Protein 8ERO (pdb70)

Radius of gyration: 33.72 Å; Cα contacts (8 Å, |Δi|>4): 803; chains: 2; bounding box: 58×103×54 Å

B-factor: mean 75.48, std 22.99, range [34.62, 134.55]

Foldseek 3Di:
DADPVQVVLLPPFDAAADEDADCCPVVVVVLVVVLVPDDLPFALLVLLVVLLVQLQVLLVVLCVVFFLLADFDALVSLVSNLVSLVSNVSSLSNSVVSCVPPVNDDSVVVLSSLLSVLSNLLSLQSSLSNLLSPLVPVVPPLCSNLLSLVLSLLQLLLCQLAPYRYDDHCDPVVVSVVSSVVSVCCNVPHSCQQVPADPDPRDTNVCVVVVVVVVVSVVSVVVSVCSLPVNHDPPDSAGVLPDHSCPVVVQSCVLSVLLVVLCVQVVPNLCSRGVPLSSLLSSLLSSLSSSVSVSCSSGSHDDDNDDPLCPLSVQSVVCVVPPHPDRSPVSSVVSNVSSVVVSVVVVVVVVVVVCVVVVSVNRD/DADPVQVVLLPPFDAAADEDADCCPVVVVVLVVVLVPDDLPFALLVLLVVLLVQLQVLLVVLCVVFFLLADFDALVSLVSNLVSLVSNVSSLSNSVVSCVPPVNDDSVVVLSSLLSVLSNLLSLQSSLSNLLSPLVPVVPPLCSNLLSLVLSLLQLLLCQLAPYRYDDHCDPVVVSVVSSVVSVCCNVPHSCQQVPADPDPRDTNVCVVVVVVVVVSVVSVVVSVCSLPVNHDPPDSAGVLPDHSCPVVVQSCVLSVLLVVLCVQVVPNLCSRGVPLSSLLSSLLSSLSSSVSVSCSSGSHDDDNDDPLCPLSVQSVVCVVPPHPDRSPVSSVVSNVSSVVVSVVVVVVVVVVVCVVVVSVNRD

Structure (mmCIF, N/CA/C/O backbone):
data_8ERO
#
_entry.id   8ERO
#
_cell.length_a   1.00
_cell.length_b   1.00
_cell.length_c   1.00
_cell.angle_alpha   90.00
_cell.angle_beta   90.00
_cell.angle_gamma   90.00
#
_symmetry.space_group_name_H-M   'P 1'
#
loop_
_entity.id
_entity.type
_entity.pdbx_description
1 polymer 'Cholinephosphotransferase 1'
2 non-polymer 'MAGNESIUM ION'
3 non-polymer 1-palmitoyl-2-oleoyl-sn-glycero-3-phosphocholine
4 non-polymer "CYTIDINE-5'-DIPHOSPHATE"
#
loop_
_atom_site.group_PDB
_atom_site.id
_atom_site.type_symbol
_atom_site.label_atom_id
_atom_site.label_alt_id
_atom_site.label_comp_id
_atom_site.label_asym_id
_atom_site.label_entity_id
_atom_site.label_seq_id
_atom_site.pdbx_PDB_ins_code
_atom_site.Cartn_x
_atom_site.Cartn_y
_atom_site.Cartn_z
_atom_site.occupancy
_atom_site.B_iso_or_equiv
_atom_site.auth_seq_id
_atom_site.auth_comp_id
_atom_site.auth_asym_id
_atom_site.auth_atom_id
_atom_site.pdbx_PDB_model_num
ATOM 1 N N . PRO A 1 20 ? 100.908 123.862 129.816 1.00 90.43 20 PRO A N 1
ATOM 2 C CA . PRO A 1 20 ? 102.121 124.137 129.042 1.00 90.43 20 PRO A CA 1
ATOM 3 C C . PRO A 1 20 ? 103.380 124.068 129.896 1.00 90.43 20 PRO A C 1
ATOM 4 O O . PRO A 1 20 ? 104.420 123.603 129.434 1.00 90.43 20 PRO A O 1
ATOM 8 N N . LEU A 1 21 ? 103.275 124.535 131.137 1.00 90.14 21 LEU A N 1
ATOM 9 C CA . LEU A 1 21 ? 104.382 124.546 132.081 1.00 90.14 21 LEU A CA 1
ATOM 10 C C . LEU A 1 21 ? 104.013 123.681 133.277 1.00 90.14 21 LEU A C 1
ATOM 11 O O . LEU A 1 21 ? 102.960 123.885 133.891 1.00 90.14 21 LEU A O 1
ATOM 16 N N . SER A 1 22 ? 104.875 122.724 133.608 1.00 94.65 22 SER A N 1
ATOM 17 C CA . SER A 1 22 ? 104.605 121.845 134.734 1.00 94.65 22 SER A CA 1
ATOM 18 C C . SER A 1 22 ? 104.769 122.603 136.051 1.00 94.65 22 SER A C 1
ATOM 19 O O . SER A 1 22 ? 105.375 123.677 136.114 1.00 94.65 22 SER A O 1
ATOM 22 N N . ALA A 1 23 ? 104.206 122.028 137.117 1.00 97.08 23 ALA A N 1
ATOM 23 C CA . ALA A 1 23 ? 104.220 122.698 138.415 1.00 97.08 23 ALA A CA 1
ATOM 24 C C . ALA A 1 23 ? 105.638 122.858 138.949 1.00 97.08 23 ALA A C 1
ATOM 25 O O . ALA A 1 23 ? 106.000 123.926 139.455 1.00 97.08 23 ALA A O 1
ATOM 27 N N . GLN A 1 24 ? 106.456 121.807 138.849 1.00 98.51 24 GLN A N 1
ATOM 28 C CA . GLN A 1 24 ? 107.828 121.894 139.339 1.00 98.51 24 GLN A CA 1
ATOM 29 C C . GLN A 1 24 ? 108.652 122.874 138.512 1.00 98.51 24 GLN A C 1
ATOM 30 O O . GLN A 1 24 ? 109.422 123.670 139.063 1.00 98.51 24 GLN A O 1
ATOM 36 N N . GLN A 1 25 ? 108.504 122.829 137.187 1.00 93.38 25 GLN A N 1
ATOM 37 C CA . GLN A 1 25 ? 109.243 123.741 136.320 1.00 93.38 25 GLN A CA 1
ATOM 38 C C . GLN A 1 25 ? 108.827 125.188 136.561 1.00 93.38 25 GLN A C 1
ATOM 39 O O . GLN A 1 25 ? 109.675 126.087 136.632 1.00 93.38 25 GLN A O 1
ATOM 45 N N . LEU A 1 26 ? 107.523 125.427 136.710 1.00 94.43 26 LEU A N 1
ATOM 46 C CA . LEU A 1 26 ? 107.049 126.773 137.011 1.00 94.43 26 LEU A CA 1
ATOM 47 C C . LEU A 1 26 ? 107.555 127.238 138.372 1.00 94.43 26 LEU A C 1
ATOM 48 O O . LEU A 1 26 ? 107.890 128.415 138.548 1.00 94.43 26 LEU A O 1
ATOM 53 N N . LYS A 1 27 ? 107.603 126.334 139.352 1.00 95.72 27 LYS A N 1
ATOM 54 C CA . LYS A 1 27 ? 108.144 126.698 140.657 1.00 95.72 27 LYS A CA 1
ATOM 55 C C . LYS A 1 27 ? 109.614 127.083 140.547 1.00 95.72 27 LYS A C 1
ATOM 56 O O . LYS A 1 27 ? 110.053 128.061 141.163 1.00 95.72 27 LYS A O 1
ATOM 62 N N . LYS A 1 28 ? 110.387 126.330 139.762 1.00 98.40 28 LYS A N 1
ATOM 63 C CA . LYS A 1 28 ? 111.784 126.680 139.530 1.00 98.40 28 LYS A CA 1
ATOM 64 C C . LYS A 1 28 ? 111.948 127.941 138.691 1.00 98.40 28 LYS A C 1
ATOM 65 O O . LYS A 1 28 ? 113.047 128.506 138.670 1.00 98.40 28 LYS A O 1
ATOM 71 N N . LEU A 1 29 ? 110.898 128.385 137.993 1.00 97.50 29 LEU A N 1
ATOM 72 C CA . LEU A 1 29 ? 110.998 129.624 137.222 1.00 97.50 29 LEU A CA 1
ATOM 73 C C . LEU A 1 29 ? 111.288 130.818 138.123 1.00 97.50 29 LEU A C 1
ATOM 74 O O . LEU A 1 29 ? 112.077 131.699 137.762 1.00 97.50 29 LEU A O 1
ATOM 79 N N . GLU A 1 30 ? 110.656 130.871 139.294 1.00 103.44 30 GLU A N 1
ATOM 80 C CA . GLU A 1 30 ? 110.917 131.947 140.236 1.00 103.44 30 GLU A CA 1
ATOM 81 C C . GLU A 1 30 ? 112.351 131.862 140.758 1.00 103.44 30 GLU A C 1
ATOM 82 O O . GLU A 1 30 ? 113.072 130.886 140.530 1.00 103.44 30 GLU A O 1
ATOM 88 N N . GLU A 1 31 ? 112.756 132.911 141.476 1.00 106.94 31 GLU A N 1
ATOM 89 C CA . GLU A 1 31 ? 114.112 133.024 142.016 1.00 106.94 31 GLU A CA 1
ATOM 90 C C . GLU A 1 31 ? 115.158 132.914 140.908 1.00 106.94 31 GLU A C 1
ATOM 91 O O . GLU A 1 31 ? 116.200 132.276 141.071 1.00 106.94 31 GLU A O 1
ATOM 97 N N . HIS A 1 32 ? 114.873 133.539 139.769 1.00 104.67 32 HIS A N 1
ATOM 98 C CA . HIS A 1 32 ? 115.777 133.566 138.626 1.00 104.67 32 HIS A CA 1
ATOM 99 C C . HIS A 1 32 ? 116.383 134.958 138.518 1.00 104.67 32 HIS A C 1
ATOM 100 O O . HIS A 1 32 ? 115.654 135.956 138.508 1.00 104.67 32 HIS A O 1
ATOM 107 N N . LYS A 1 33 ? 117.709 135.022 138.440 1.00 107.05 33 LYS A N 1
ATOM 108 C CA . LYS A 1 33 ? 118.439 136.282 138.374 1.00 107.05 33 LYS A CA 1
ATOM 109 C C . LYS A 1 33 ? 119.048 136.418 136.984 1.00 107.05 33 LYS A C 1
ATOM 110 O O . LYS A 1 33 ? 119.823 135.558 136.552 1.00 107.05 33 LYS A O 1
ATOM 116 N N . TYR A 1 34 ? 118.695 137.495 136.287 1.00 105.59 34 TYR A N 1
ATOM 117 C CA . TYR A 1 34 ? 119.262 137.757 134.972 1.00 105.59 34 TYR A CA 1
ATOM 118 C C . TYR A 1 34 ? 120.704 138.231 135.109 1.00 105.59 34 TYR A C 1
ATOM 119 O O . TYR A 1 34 ? 121.010 139.083 135.949 1.00 105.59 34 TYR A O 1
ATOM 128 N N . SER A 1 35 ? 121.590 137.679 134.284 1.00 107.77 35 SER A N 1
ATOM 129 C CA . SER A 1 35 ? 122.999 138.038 134.334 1.00 107.77 35 SER A CA 1
ATOM 130 C C . SER A 1 35 ? 123.583 137.992 132.931 1.00 107.77 35 SER A C 1
ATOM 131 O O . SER A 1 35 ? 123.319 137.056 132.172 1.00 107.77 35 SER A O 1
ATOM 134 N N . ALA A 1 36 ? 124.379 139.005 132.598 1.00 109.19 36 ALA A N 1
ATOM 135 C CA . ALA A 1 36 ? 125.041 139.080 131.305 1.00 109.19 36 ALA A CA 1
ATOM 136 C C . ALA A 1 36 ? 126.309 139.906 131.449 1.00 109.19 36 ALA A C 1
ATOM 137 O O . ALA A 1 36 ? 126.329 140.899 132.181 1.00 109.19 36 ALA A O 1
ATOM 139 N N . SER A 1 37 ? 127.362 139.492 130.748 1.00 111.27 37 SER A N 1
ATOM 140 C CA . SER A 1 37 ? 128.644 140.180 130.800 1.00 111.27 37 SER A CA 1
ATOM 141 C C . SER A 1 37 ? 129.214 140.294 129.396 1.00 111.27 37 SER A C 1
ATOM 142 O O . SER A 1 37 ? 129.181 139.327 128.630 1.00 111.27 37 SER A O 1
ATOM 145 N N . GLY A 1 38 ? 129.732 141.463 129.067 1.00 112.44 38 GLY A N 1
ATOM 146 C CA . GLY A 1 38 ? 130.332 141.708 127.771 1.00 112.44 38 GLY A CA 1
ATOM 147 C C . GLY A 1 38 ? 130.154 143.151 127.353 1.00 112.44 38 GLY A C 1
ATOM 148 O O . GLY A 1 38 ? 129.321 143.890 127.873 1.00 112.44 38 GLY A O 1
ATOM 149 N N . ARG A 1 39 ? 130.964 143.561 126.380 1.00 114.75 39 ARG A N 1
ATOM 150 C CA . ARG A 1 39 ? 130.920 144.921 125.864 1.00 114.75 39 ARG A CA 1
ATOM 151 C C . ARG A 1 39 ? 131.540 144.937 124.475 1.00 114.75 39 ARG A C 1
ATOM 152 O O . ARG A 1 39 ? 132.469 144.177 124.188 1.00 114.75 39 ARG A O 1
ATOM 160 N N . SER A 1 40 ? 131.016 145.809 123.621 1.00 111.43 40 SER A N 1
ATOM 161 C CA . SER A 1 40 ? 131.472 145.947 122.246 1.00 111.43 40 SER A CA 1
ATOM 162 C C . SER A 1 40 ? 132.158 147.298 122.057 1.00 111.43 40 SER A C 1
ATOM 163 O O . SER A 1 40 ? 132.240 148.118 122.976 1.00 111.43 40 SER A O 1
ATOM 166 N N . LEU A 1 41 ? 132.661 147.524 120.840 1.00 113.66 41 LEU A N 1
ATOM 167 C CA . LEU A 1 41 ? 133.398 148.753 120.556 1.00 113.66 41 LEU A CA 1
ATOM 168 C C . LEU A 1 41 ? 132.482 149.971 120.589 1.00 113.66 41 LEU A C 1
ATOM 169 O O . LEU A 1 41 ? 132.802 150.983 121.223 1.00 113.66 41 LEU A O 1
ATOM 174 N N . VAL A 1 42 ? 131.333 149.893 119.909 1.00 112.08 42 VAL A N 1
ATOM 175 C CA . VAL A 1 42 ? 130.420 151.032 119.830 1.00 112.08 42 VAL A CA 1
ATOM 176 C C . VAL A 1 42 ? 129.474 151.112 121.014 1.00 112.08 42 VAL A C 1
ATOM 177 O O . VAL A 1 42 ? 128.530 151.913 120.985 1.00 112.08 42 VAL A O 1
ATOM 181 N N . GLU A 1 43 ? 129.688 150.301 122.047 1.00 114.86 43 GLU A N 1
ATOM 182 C CA . GLU A 1 43 ? 128.790 150.309 123.201 1.00 114.86 43 GLU A CA 1
ATOM 183 C C . GLU A 1 43 ? 128.768 151.635 123.956 1.00 114.86 43 GLU A C 1
ATOM 184 O O . GLU A 1 43 ? 127.669 152.082 124.321 1.00 114.86 43 GLU A O 1
ATOM 190 N N . PRO A 1 44 ? 129.891 152.293 124.254 1.00 111.20 44 PRO A N 1
ATOM 191 C CA . PRO A 1 44 ? 129.836 153.519 125.085 1.00 111.20 44 PRO A CA 1
ATOM 192 C C . PRO A 1 44 ? 129.012 154.637 124.461 1.00 111.20 44 PRO A C 1
ATOM 193 O O . PRO A 1 44 ? 128.155 155.217 125.148 1.00 111.20 44 PRO A O 1
ATOM 197 N N . PRO A 1 45 ? 129.232 155.005 123.186 1.00 111.09 45 PRO A N 1
ATOM 198 C CA . PRO A 1 45 ? 128.470 156.153 122.650 1.00 111.09 45 PRO A CA 1
ATOM 199 C C . PRO A 1 45 ? 126.978 155.887 122.548 1.00 111.09 45 PRO A C 1
ATOM 200 O O . PRO A 1 45 ? 126.160 156.726 122.961 1.00 111.09 45 PRO A O 1
ATOM 204 N N . MET A 1 46 ? 126.599 154.734 121.994 1.00 108.14 46 MET A N 1
ATOM 205 C CA . MET A 1 46 ? 125.188 154.379 121.925 1.00 108.14 46 MET A CA 1
ATOM 206 C C . MET A 1 46 ? 124.588 154.232 123.315 1.00 108.14 46 MET A C 1
ATOM 207 O O . MET A 1 46 ? 123.413 154.547 123.519 1.00 108.14 46 MET A O 1
ATOM 212 N N . GLN A 1 47 ? 125.382 153.767 124.280 1.00 108.87 47 GLN A N 1
ATOM 213 C CA . GLN A 1 47 ? 124.921 153.667 125.660 1.00 108.87 47 GLN A CA 1
ATOM 214 C C . GLN A 1 47 ? 124.586 155.043 126.219 1.00 108.87 47 GLN A C 1
ATOM 215 O O . GLN A 1 47 ? 123.549 155.231 126.867 1.00 108.87 47 GLN A O 1
ATOM 221 N N . VAL A 1 48 ? 125.454 156.023 125.961 1.00 109.66 48 VAL A N 1
ATOM 222 C CA . VAL A 1 48 ? 125.194 157.390 126.406 1.00 109.66 48 VAL A CA 1
ATOM 223 C C . VAL A 1 48 ? 123.937 157.936 125.739 1.00 109.66 48 VAL A C 1
ATOM 224 O O . VAL A 1 48 ? 123.099 158.581 126.386 1.00 109.66 48 VAL A O 1
ATOM 228 N N . TYR A 1 49 ? 123.787 157.687 124.436 1.00 107.45 49 TYR A N 1
ATOM 229 C CA . TYR A 1 49 ? 122.601 158.153 123.721 1.00 107.45 49 TYR A CA 1
ATOM 230 C C . TYR A 1 49 ? 121.326 157.544 124.297 1.00 107.45 49 TYR A C 1
ATOM 231 O O . TYR A 1 49 ? 120.332 158.247 124.523 1.00 107.45 49 TYR A O 1
ATOM 240 N N . TRP A 1 50 ? 121.340 156.234 124.543 1.00 102.37 50 TRP A N 1
ATOM 241 C CA . TRP A 1 50 ? 120.158 155.565 125.072 1.00 102.37 50 TRP A CA 1
ATOM 242 C C . TRP A 1 50 ? 119.844 156.039 126.483 1.00 102.37 50 TRP A C 1
ATOM 243 O O . TRP A 1 50 ? 118.673 156.176 126.850 1.00 102.37 50 TRP A O 1
ATOM 254 N N . ASN A 1 51 ? 120.875 156.299 127.290 1.00 104.61 51 ASN A N 1
ATOM 255 C CA . ASN A 1 51 ? 120.637 156.834 128.626 1.00 104.61 51 ASN A CA 1
ATOM 256 C C . ASN A 1 51 ? 119.990 158.213 128.547 1.00 104.61 51 ASN A C 1
ATOM 257 O O . ASN A 1 51 ? 119.014 158.500 129.255 1.00 104.61 51 ASN A O 1
ATOM 262 N N . TRP A 1 52 ? 120.504 159.075 127.667 1.00 109.15 52 TRP A N 1
ATOM 263 C CA . TRP A 1 52 ? 119.911 160.397 127.511 1.00 109.15 52 TRP A CA 1
ATOM 264 C C . TRP A 1 52 ? 118.461 160.295 127.056 1.00 109.15 52 TRP A C 1
ATOM 265 O O . TRP A 1 52 ? 117.609 161.076 127.494 1.00 109.15 52 TRP A O 1
ATOM 276 N N . LEU A 1 53 ? 118.162 159.334 126.179 1.00 102.42 53 LEU A N 1
ATOM 277 C CA . LEU A 1 53 ? 116.797 159.216 125.675 1.00 102.42 53 LEU A CA 1
ATOM 278 C C . LEU A 1 53 ? 115.867 158.619 126.728 1.00 102.42 53 LEU A C 1
ATOM 279 O O . LEU A 1 53 ? 114.667 158.918 126.741 1.00 102.42 53 LEU A O 1
ATOM 284 N N . VAL A 1 54 ? 116.391 157.772 127.620 1.00 103.18 54 VAL A N 1
ATOM 285 C CA . VAL A 1 54 ? 115.528 157.179 128.637 1.00 103.18 54 VAL A CA 1
ATOM 286 C C . VAL A 1 54 ? 115.290 158.144 129.793 1.00 103.18 54 VAL A C 1
ATOM 287 O O . VAL A 1 54 ? 114.295 158.006 130.513 1.00 103.18 54 VAL A O 1
ATOM 291 N N . GLU A 1 55 ? 116.159 159.142 129.987 1.00 107.18 55 GLU A N 1
ATOM 292 C CA . GLU A 1 55 ? 115.787 160.207 130.921 1.00 107.18 55 GLU A CA 1
ATOM 293 C C . GLU A 1 55 ? 114.557 160.992 130.473 1.00 107.18 55 GLU A C 1
ATOM 294 O O . GLU A 1 55 ? 113.979 161.720 131.286 1.00 107.18 55 GLU A O 1
ATOM 300 N N . LYS A 1 56 ? 114.137 160.867 129.214 1.00 105.92 56 LYS A N 1
ATOM 301 C CA . LYS A 1 56 ? 112.957 161.597 128.764 1.00 105.92 56 LYS A CA 1
ATOM 302 C C . LYS A 1 56 ? 111.854 160.649 128.304 1.00 105.92 56 LYS A C 1
ATOM 303 O O . LYS A 1 56 ? 111.232 160.869 127.260 1.00 105.92 56 LYS A O 1
ATOM 309 N N . VAL A 1 57 ? 111.600 159.600 129.081 1.00 107.60 57 VAL A N 1
ATOM 310 C CA . VAL A 1 57 ? 110.544 158.635 128.777 1.00 107.60 57 VAL A CA 1
ATOM 311 C C . VAL A 1 57 ? 109.478 158.736 129.864 1.00 107.60 57 VAL A C 1
ATOM 312 O O . VAL A 1 57 ? 109.807 159.004 131.030 1.00 107.60 57 VAL A O 1
ATOM 316 N N . PRO A 1 58 ? 108.195 158.581 129.530 1.00 109.88 58 PRO A N 1
ATOM 317 C CA . PRO A 1 58 ? 107.159 158.584 130.570 1.00 109.88 58 PRO A CA 1
ATOM 318 C C . PRO A 1 58 ? 107.354 157.446 131.560 1.00 109.88 58 PRO A C 1
ATOM 319 O O . PRO A 1 58 ? 107.784 156.346 131.205 1.00 109.88 58 PRO A O 1
ATOM 323 N N . LEU A 1 59 ? 107.028 157.727 132.821 1.00 108.78 59 LEU A N 1
ATOM 324 C CA . LEU A 1 59 ? 107.252 156.781 133.907 1.00 108.78 59 LEU A CA 1
ATOM 325 C C . LEU A 1 59 ? 106.172 155.710 134.006 1.00 108.78 59 LEU A C 1
ATOM 326 O O . LEU A 1 59 ? 106.420 154.658 134.605 1.00 108.78 59 LEU A O 1
ATOM 331 N N . TRP A 1 60 ? 104.999 155.931 133.419 1.00 108.98 60 TRP A N 1
ATOM 332 C CA . TRP A 1 60 ? 103.874 155.017 133.569 1.00 108.98 60 TRP A CA 1
ATOM 333 C C . TRP A 1 60 ? 103.782 153.980 132.457 1.00 108.98 60 TRP A C 1
ATOM 334 O O . TRP A 1 60 ? 102.812 153.216 132.425 1.00 108.98 60 TRP A O 1
ATOM 345 N N . LEU A 1 61 ? 104.755 153.930 131.552 1.00 100.67 61 LEU A N 1
ATOM 346 C CA . LEU A 1 61 ? 104.719 152.997 130.434 1.00 100.67 61 LEU A CA 1
ATOM 347 C C . LEU A 1 61 ? 105.469 151.716 130.782 1.00 100.67 61 LEU A C 1
ATOM 348 O O . LEU A 1 61 ? 106.576 151.757 131.326 1.00 100.67 61 LEU A O 1
ATOM 353 N N . ALA A 1 62 ? 104.854 150.576 130.464 1.00 93.25 62 ALA A N 1
ATOM 354 C CA . ALA A 1 62 ? 105.378 149.241 130.730 1.00 93.25 62 ALA A CA 1
ATOM 355 C C . ALA A 1 62 ? 106.332 148.804 129.619 1.00 93.25 62 ALA A C 1
ATOM 356 O O . ALA A 1 62 ? 106.103 149.115 128.446 1.00 93.25 62 ALA A O 1
ATOM 358 N N . PRO A 1 63 ? 107.404 148.088 129.972 1.00 87.24 63 PRO A N 1
ATOM 359 C CA . PRO A 1 63 ? 108.372 147.657 128.947 1.00 87.24 63 PRO A CA 1
ATOM 360 C C . PRO A 1 63 ? 107.790 146.718 127.903 1.00 87.24 63 PRO A C 1
ATOM 361 O O . PRO A 1 63 ? 108.238 146.735 126.746 1.00 87.24 63 PRO A O 1
ATOM 365 N N . ASN A 1 64 ? 106.814 145.887 128.280 1.00 85.15 64 ASN A N 1
ATOM 366 C CA . ASN A 1 64 ? 106.239 144.940 127.330 1.00 85.15 64 ASN A CA 1
ATOM 367 C C . ASN A 1 64 ? 105.588 145.664 126.161 1.00 85.15 64 ASN A C 1
ATOM 368 O O . ASN A 1 64 ? 105.726 145.245 125.005 1.00 85.15 64 ASN A O 1
ATOM 373 N N . THR A 1 65 ? 104.879 146.759 126.440 1.00 86.64 65 THR A N 1
ATOM 374 C CA . THR A 1 65 ? 104.307 147.558 125.363 1.00 86.64 65 THR A CA 1
ATOM 375 C C . THR A 1 65 ? 105.398 148.108 124.455 1.00 86.64 65 THR A C 1
ATOM 376 O O . THR A 1 65 ? 105.236 148.144 123.231 1.00 86.64 65 THR A O 1
ATOM 380 N N . ILE A 1 66 ? 106.524 148.524 125.038 1.00 82.69 66 ILE A N 1
ATOM 381 C CA . ILE A 1 66 ? 107.609 149.096 124.244 1.00 82.69 66 ILE A CA 1
ATOM 382 C C . ILE A 1 66 ? 108.176 148.055 123.286 1.00 82.69 66 ILE A C 1
ATOM 383 O O . ILE A 1 66 ? 108.335 148.309 122.082 1.00 82.69 66 ILE A O 1
ATOM 388 N N . THR A 1 67 ? 108.486 146.862 123.802 1.00 80.18 67 THR A N 1
ATOM 389 C CA . THR A 1 67 ? 109.070 145.840 122.937 1.00 80.18 67 THR A CA 1
ATOM 390 C C . THR A 1 67 ? 108.063 145.349 121.902 1.00 80.18 67 THR A C 1
ATOM 391 O O . THR A 1 67 ? 108.435 145.065 120.755 1.00 80.18 67 THR A O 1
ATOM 395 N N . MET A 1 68 ? 106.780 145.267 122.273 1.00 77.98 68 MET A N 1
ATOM 396 C CA . MET A 1 68 ? 105.764 144.877 121.303 1.00 77.98 68 MET A CA 1
ATOM 397 C C . MET A 1 68 ? 105.647 145.904 120.186 1.00 77.98 68 MET A C 1
ATOM 398 O O . MET A 1 68 ? 105.530 145.541 119.011 1.00 77.98 68 MET A O 1
ATOM 403 N N . VAL A 1 69 ? 105.690 147.194 120.531 1.00 73.22 69 VAL A N 1
ATOM 404 C CA . VAL A 1 69 ? 105.625 148.242 119.518 1.00 73.22 69 VAL A CA 1
ATOM 405 C C . VAL A 1 69 ? 106.826 148.159 118.585 1.00 73.22 69 VAL A C 1
ATOM 406 O O . VAL A 1 69 ? 106.689 148.268 117.358 1.00 73.22 69 VAL A O 1
ATOM 410 N N . GLY A 1 70 ? 108.022 147.967 119.149 1.00 69.84 70 GLY A N 1
ATOM 411 C CA . GLY A 1 70 ? 109.207 147.866 118.309 1.00 69.84 70 GLY A CA 1
ATOM 412 C C . GLY A 1 70 ? 109.140 146.694 117.347 1.00 69.84 70 GLY A C 1
ATOM 413 O O . GLY A 1 70 ? 109.401 146.837 116.144 1.00 69.84 70 GLY A O 1
ATOM 414 N N . LEU A 1 71 ? 108.769 145.517 117.862 1.00 63.76 71 LEU A N 1
ATOM 415 C CA . LEU A 1 71 ? 108.655 144.343 117.005 1.00 63.76 71 LEU A CA 1
ATOM 416 C C . LEU A 1 71 ? 107.592 144.544 115.934 1.00 63.76 71 LEU A C 1
ATOM 417 O O . LEU A 1 71 ? 107.789 144.157 114.777 1.00 63.76 71 LEU A O 1
ATOM 422 N N . LEU A 1 72 ? 106.458 145.148 116.300 1.00 65.09 72 LEU A N 1
ATOM 423 C CA . LEU A 1 72 ? 105.393 145.372 115.330 1.00 65.09 72 LEU A CA 1
ATOM 424 C C . LEU A 1 72 ? 105.853 146.290 114.207 1.00 65.09 72 LEU A C 1
ATOM 425 O O . LEU A 1 72 ? 105.597 146.015 113.028 1.00 65.09 72 LEU A O 1
ATOM 430 N N . LEU A 1 73 ? 106.536 147.384 114.549 1.00 63.04 73 LEU A N 1
ATOM 431 C CA . LEU A 1 73 ? 107.018 148.298 113.518 1.00 63.04 73 LEU A CA 1
ATOM 432 C C . LEU A 1 73 ? 108.003 147.602 112.588 1.00 63.04 73 LEU A C 1
ATOM 433 O O . LEU A 1 73 ? 107.902 147.713 111.356 1.00 63.04 73 LEU A O 1
ATOM 438 N N . ASN A 1 74 ? 108.958 146.863 113.163 1.00 61.75 74 ASN A N 1
ATOM 439 C CA . ASN A 1 74 ? 109.953 146.185 112.337 1.00 61.75 74 ASN A CA 1
ATOM 440 C C . ASN A 1 74 ? 109.290 145.175 111.405 1.00 61.75 74 ASN A C 1
ATOM 441 O O . ASN A 1 74 ? 109.596 145.119 110.205 1.00 61.75 74 ASN A O 1
ATOM 446 N N . VAL A 1 75 ? 108.352 144.388 111.939 1.00 61.13 75 VAL A N 1
ATOM 447 C CA . VAL A 1 75 ? 107.693 143.357 111.143 1.00 61.13 75 VAL A CA 1
ATOM 448 C C . VAL A 1 75 ? 106.876 143.981 110.021 1.00 61.13 75 VAL A C 1
ATOM 449 O O . VAL A 1 75 ? 106.924 143.519 108.877 1.00 61.13 75 VAL A O 1
ATOM 453 N N . LEU A 1 76 ? 106.115 145.038 110.321 1.00 63.79 76 LEU A N 1
ATOM 454 C CA . LEU A 1 76 ? 105.292 145.664 109.290 1.00 63.79 76 LEU A CA 1
ATOM 455 C C . LEU A 1 76 ? 106.149 146.250 108.174 1.00 63.79 76 LEU A C 1
ATOM 456 O O . LEU A 1 76 ? 105.850 146.071 106.984 1.00 63.79 76 LEU A O 1
ATOM 461 N N . SER A 1 77 ? 107.229 146.949 108.534 1.00 66.20 77 SER A N 1
ATOM 462 C CA . SER A 1 77 ? 108.066 147.549 107.499 1.00 66.20 77 SER A CA 1
ATOM 463 C C . SER A 1 77 ? 108.731 146.483 106.632 1.00 66.20 77 SER A C 1
ATOM 464 O O . SER A 1 77 ? 108.751 146.598 105.395 1.00 66.20 77 SER A O 1
ATOM 467 N N . THR A 1 78 ? 109.275 145.434 107.257 1.00 62.66 78 THR A N 1
ATOM 468 C CA . THR A 1 78 ? 109.908 144.375 106.478 1.00 62.66 78 THR A CA 1
ATOM 469 C C . THR A 1 78 ? 108.889 143.651 105.606 1.00 62.66 78 THR A C 1
ATOM 470 O O . THR A 1 78 ? 109.197 143.259 104.476 1.00 62.66 78 THR A O 1
ATOM 474 N N . LEU A 1 79 ? 107.665 143.473 106.110 1.00 62.34 79 LEU A N 1
ATOM 475 C CA . LEU A 1 79 ? 106.620 142.838 105.317 1.00 62.34 79 LEU A CA 1
ATOM 476 C C . LEU A 1 79 ? 106.285 143.665 104.085 1.00 62.34 79 LEU A C 1
ATOM 477 O O . LEU A 1 79 ? 106.083 143.116 102.997 1.00 62.34 79 LEU A O 1
ATOM 482 N N . ILE A 1 80 ? 106.219 144.989 104.237 1.00 66.32 80 ILE A N 1
ATOM 483 C CA . ILE A 1 80 ? 105.978 145.852 103.080 1.00 66.32 80 ILE A CA 1
ATOM 484 C C . ILE A 1 80 ? 107.098 145.692 102.057 1.00 66.32 80 ILE A C 1
ATOM 485 O O . ILE A 1 80 ? 106.851 145.507 100.854 1.00 66.32 80 ILE A O 1
ATOM 490 N N . LEU A 1 81 ? 108.351 145.736 102.525 1.00 65.42 81 LEU A N 1
ATOM 491 C CA . LEU A 1 81 ? 109.476 145.606 101.600 1.00 65.42 81 LEU A CA 1
ATOM 492 C C . LEU A 1 81 ? 109.447 144.265 100.878 1.00 65.42 81 LEU A C 1
ATOM 493 O O . LEU A 1 81 ? 109.719 144.194 99.674 1.00 65.42 81 LEU A O 1
ATOM 498 N N . VAL A 1 82 ? 109.123 143.190 101.597 1.00 64.91 82 VAL A N 1
ATOM 499 C CA . VAL A 1 82 ? 109.032 141.870 100.981 1.00 64.91 82 VAL A CA 1
ATOM 500 C C . VAL A 1 82 ? 107.913 141.833 99.949 1.00 64.91 82 VAL A C 1
ATOM 501 O O . VAL A 1 82 ? 108.075 141.269 98.860 1.00 64.91 82 VAL A O 1
ATOM 505 N N . CYS A 1 83 ? 106.764 142.432 100.269 1.00 70.15 83 CYS A N 1
ATOM 506 C CA . CYS A 1 83 ? 105.637 142.407 99.343 1.00 70.15 83 CYS A CA 1
ATOM 507 C C . CYS A 1 83 ? 105.971 143.124 98.042 1.00 70.15 83 CYS A C 1
ATOM 508 O O . CYS A 1 83 ? 105.565 142.678 96.962 1.00 70.15 83 CYS A O 1
ATOM 511 N N . TYR A 1 84 ? 106.704 144.238 98.113 1.00 74.56 84 TYR A N 1
ATOM 512 C CA . TYR A 1 84 ? 107.116 144.873 96.863 1.00 74.56 84 TYR A CA 1
ATOM 513 C C . TYR A 1 84 ? 108.292 144.188 96.175 1.00 74.56 84 TYR A C 1
ATOM 514 O O . TYR A 1 84 ? 108.591 144.530 95.026 1.00 74.56 84 TYR A O 1
ATOM 523 N N . CYS A 1 85 ? 108.968 143.240 96.823 1.00 69.98 85 CYS A N 1
ATOM 524 C CA . CYS A 1 85 ? 110.096 142.534 96.207 1.00 69.98 85 CYS A CA 1
ATOM 525 C C . CYS A 1 85 ? 110.016 141.033 96.461 1.00 69.98 85 CYS A C 1
ATOM 526 O O . CYS A 1 85 ? 110.835 140.468 97.194 1.00 69.98 85 CYS A O 1
ATOM 529 N N . PRO A 1 86 ? 109.042 140.348 95.859 1.00 66.04 86 PRO A N 1
ATOM 530 C CA . PRO A 1 86 ? 109.086 138.883 95.858 1.00 66.04 86 PRO A CA 1
ATOM 531 C C . PRO A 1 86 ? 110.284 138.387 95.067 1.00 66.04 86 PRO A C 1
ATOM 532 O O . PRO A 1 86 ? 110.737 139.037 94.123 1.00 66.04 86 PRO A O 1
ATOM 536 N N . THR A 1 87 ? 110.822 137.241 95.496 1.00 62.56 87 THR A N 1
ATOM 537 C CA . THR A 1 87 ? 111.920 136.548 94.819 1.00 62.56 87 THR A CA 1
ATOM 538 C C . THR A 1 87 ? 113.236 137.307 94.979 1.00 62.56 87 THR A C 1
ATOM 539 O O . THR A 1 87 ? 114.299 136.805 94.599 1.00 62.56 87 THR A O 1
ATOM 543 N N . ALA A 1 88 ? 113.176 138.504 95.564 1.00 65.33 88 ALA A N 1
ATOM 544 C CA . ALA A 1 88 ? 114.360 139.303 95.882 1.00 65.33 88 ALA A CA 1
ATOM 545 C C . ALA A 1 88 ? 115.244 139.530 94.655 1.00 65.33 88 ALA A C 1
ATOM 546 O O . ALA A 1 88 ? 116.459 139.331 94.692 1.00 65.33 88 ALA A O 1
ATOM 548 N N . THR A 1 89 ? 114.621 139.947 93.551 1.00 70.28 89 THR A N 1
ATOM 549 C CA . THR A 1 89 ? 115.380 140.292 92.357 1.00 70.28 89 THR A CA 1
ATOM 550 C C . THR A 1 89 ? 114.869 141.529 91.628 1.00 70.28 89 THR A C 1
ATOM 551 O O . THR A 1 89 ? 115.455 141.897 90.605 1.00 70.28 89 THR A O 1
ATOM 555 N N . GLU A 1 90 ? 113.811 142.179 92.107 1.00 74.64 90 GLU A N 1
ATOM 556 C CA . GLU A 1 90 ? 113.301 143.388 91.477 1.00 74.64 90 GLU A CA 1
ATOM 557 C C . GLU A 1 90 ? 113.725 144.613 92.286 1.00 74.64 90 GLU A C 1
ATOM 558 O O . GLU A 1 90 ? 114.465 144.514 93.268 1.00 74.64 90 GLU A O 1
ATOM 564 N N . GLY A 1 91 ? 113.247 145.787 91.883 1.00 83.30 91 GLY A N 1
ATOM 565 C CA . GLY A 1 91 ? 113.594 147.019 92.564 1.00 83.30 91 GLY A CA 1
ATOM 566 C C . GLY A 1 91 ? 112.454 147.606 93.369 1.00 83.30 91 GLY A C 1
ATOM 567 O O . GLY A 1 91 ? 111.284 147.303 93.117 1.00 83.30 91 GLY A O 1
ATOM 568 N N . ALA A 1 92 ? 112.785 148.449 94.342 1.00 81.54 92 ALA A N 1
ATOM 569 C CA . ALA A 1 92 ? 111.808 149.075 95.216 1.00 81.54 92 ALA A CA 1
ATOM 570 C C . ALA A 1 92 ? 112.076 150.569 95.308 1.00 81.54 92 ALA A C 1
ATOM 571 O O . ALA A 1 92 ? 113.218 151.010 95.137 1.00 81.54 92 ALA A O 1
ATOM 573 N N . PRO A 1 93 ? 111.050 151.370 95.572 1.00 81.42 93 PRO A N 1
ATOM 574 C CA . PRO A 1 93 ? 111.236 152.819 95.701 1.00 81.42 93 PRO A CA 1
ATOM 575 C C . PRO A 1 93 ? 111.964 153.162 96.999 1.00 81.42 93 PRO A C 1
ATOM 576 O O . PRO A 1 93 ? 112.197 152.314 97.857 1.00 81.42 93 PRO A O 1
ATOM 580 N N . PHE A 1 94 ? 112.325 154.442 97.125 1.00 82.84 94 PHE A N 1
ATOM 581 C CA . PHE A 1 94 ? 113.015 154.904 98.327 1.00 82.84 94 PHE A CA 1
ATOM 582 C C . PHE A 1 94 ? 112.103 154.837 99.546 1.00 82.84 94 PHE A C 1
ATOM 583 O O . PHE A 1 94 ? 112.579 154.809 100.688 1.00 82.84 94 PHE A O 1
ATOM 591 N N . TRP A 1 95 ? 110.789 154.817 99.319 1.00 81.87 95 TRP A N 1
ATOM 592 C CA . TRP A 1 95 ? 109.816 154.739 100.403 1.00 81.87 95 TRP A CA 1
ATOM 593 C C . TRP A 1 95 ? 110.077 153.527 101.292 1.00 81.87 95 TRP A C 1
ATOM 594 O O . TRP A 1 95 ? 110.212 153.647 102.517 1.00 81.87 95 TRP A O 1
ATOM 605 N N . THR A 1 96 ? 110.167 152.345 100.677 1.00 76.92 96 THR A N 1
ATOM 606 C CA . THR A 1 96 ? 110.311 151.113 101.444 1.00 76.92 96 THR A CA 1
ATOM 607 C C . THR A 1 96 ? 111.641 151.066 102.185 1.00 76.92 96 THR A C 1
ATOM 608 O O . THR A 1 96 ? 111.693 150.662 103.352 1.00 76.92 96 THR A O 1
ATOM 612 N N . TYR A 1 97 ? 112.729 151.468 101.523 1.00 80.04 97 TYR A N 1
ATOM 613 C CA . TYR A 1 97 ? 114.039 151.427 102.166 1.00 80.04 97 TYR A CA 1
ATOM 614 C C . TYR A 1 97 ? 114.117 152.406 103.332 1.00 80.04 97 TYR A C 1
ATOM 615 O O . TYR A 1 97 ? 114.668 152.079 104.393 1.00 80.04 97 TYR A O 1
ATOM 624 N N . LEU A 1 98 ? 113.574 153.613 103.154 1.00 77.16 98 LEU A N 1
ATOM 625 C CA . LEU A 1 98 ? 113.556 154.581 104.243 1.00 77.16 98 LEU A CA 1
ATOM 626 C C . LEU A 1 98 ? 112.731 154.068 105.415 1.00 77.16 98 LEU A C 1
ATOM 627 O O . LEU A 1 98 ? 113.140 154.197 106.578 1.00 77.16 98 LEU A O 1
ATOM 632 N N . LEU A 1 99 ? 111.570 153.471 105.130 1.00 73.40 99 LEU A N 1
ATOM 633 C CA . LEU A 1 99 ? 110.754 152.912 106.201 1.00 73.40 99 LEU A CA 1
ATOM 634 C C . LEU A 1 99 ? 111.486 151.790 106.923 1.00 73.40 99 LEU A C 1
ATOM 635 O O . LEU A 1 99 ? 111.403 151.678 108.150 1.00 73.40 99 LEU A O 1
ATOM 640 N N . CYS A 1 100 ? 112.210 150.950 106.181 1.00 74.73 100 CYS A N 1
ATOM 641 C CA . CYS A 1 100 ? 112.947 149.858 106.809 1.00 74.73 100 CYS A CA 1
ATOM 642 C C . CYS A 1 100 ? 114.051 150.382 107.718 1.00 74.73 100 CYS A C 1
ATOM 643 O O . CYS A 1 100 ? 114.229 149.883 108.838 1.00 74.73 100 CYS A O 1
ATOM 646 N N . ALA A 1 101 ? 114.800 151.386 107.258 1.00 73.97 101 ALA A N 1
ATOM 647 C CA . ALA A 1 101 ? 115.853 151.953 108.095 1.00 73.97 101 ALA A CA 1
ATOM 648 C C . ALA A 1 101 ? 115.273 152.585 109.355 1.00 73.97 101 ALA A C 1
ATOM 649 O O . ALA A 1 101 ? 115.798 152.386 110.461 1.00 73.97 101 ALA A O 1
ATOM 651 N N . ILE A 1 102 ? 114.176 153.335 109.210 1.00 72.01 102 ILE A N 1
ATOM 652 C CA . ILE A 1 102 ? 113.549 153.964 110.368 1.00 72.01 102 ILE A CA 1
ATOM 653 C C . ILE A 1 102 ? 113.052 152.905 111.344 1.00 72.01 102 ILE A C 1
ATOM 654 O O . ILE A 1 102 ? 113.234 153.028 112.562 1.00 72.01 102 ILE A O 1
ATOM 659 N N . GLY A 1 103 ? 112.423 151.848 110.827 1.00 72.19 103 GLY A N 1
ATOM 660 C CA . GLY A 1 103 ? 111.923 150.796 111.695 1.00 72.19 103 GLY A CA 1
ATOM 661 C C . GLY A 1 103 ? 113.026 150.081 112.450 1.00 72.19 103 GLY A C 1
ATOM 662 O O . GLY A 1 103 ? 112.886 149.796 113.639 1.00 72.19 103 GLY A O 1
ATOM 663 N N . LEU A 1 104 ? 114.137 149.781 111.773 1.00 71.64 104 LEU A N 1
ATOM 664 C CA . LEU A 1 104 ? 115.245 149.114 112.451 1.00 71.64 104 LEU A CA 1
ATOM 665 C C . LEU A 1 104 ? 115.856 150.005 113.528 1.00 71.64 104 LEU A C 1
ATOM 666 O O . LEU A 1 104 ? 116.155 149.540 114.640 1.00 71.64 104 LEU A O 1
ATOM 671 N N . PHE A 1 105 ? 116.048 151.293 113.221 1.00 72.33 105 PHE A N 1
ATOM 672 C CA . PHE A 1 105 ? 116.608 152.202 114.216 1.00 72.33 105 PHE A CA 1
ATOM 673 C C . PHE A 1 105 ? 115.685 152.331 115.423 1.00 72.33 105 PHE A C 1
ATOM 674 O O . PHE A 1 105 ? 116.143 152.300 116.574 1.00 72.33 105 PHE A O 1
ATOM 682 N N . VAL A 1 106 ? 114.378 152.454 115.178 1.00 70.22 106 VAL A N 1
ATOM 683 C CA . VAL A 1 106 ? 113.414 152.544 116.269 1.00 70.22 106 VAL A CA 1
ATOM 684 C C . VAL A 1 106 ? 113.393 151.255 117.080 1.00 70.22 106 VAL A C 1
ATOM 685 O O . VAL A 1 106 ? 113.267 151.291 118.308 1.00 70.22 106 VAL A O 1
ATOM 689 N N . TYR A 1 107 ? 113.519 150.103 116.419 1.00 68.79 107 TYR A N 1
ATOM 690 C CA . TYR A 1 107 ? 113.555 148.833 117.137 1.00 68.79 107 TYR A CA 1
ATOM 691 C C . TYR A 1 107 ? 114.741 148.773 118.090 1.00 68.79 107 TYR A C 1
ATOM 692 O O . TYR A 1 107 ? 114.591 148.409 119.263 1.00 68.79 107 TYR A O 1
ATOM 701 N N . GLN A 1 108 ? 115.932 149.128 117.601 1.00 76.79 108 GLN A N 1
ATOM 702 C CA . GLN A 1 108 ? 117.108 149.112 118.470 1.00 76.79 108 GLN A CA 1
ATOM 703 C C . GLN A 1 108 ? 116.954 150.093 119.628 1.00 76.79 108 GLN A C 1
ATOM 704 O O . GLN A 1 108 ? 117.268 149.766 120.786 1.00 76.79 108 GLN A O 1
ATOM 710 N N . SER A 1 109 ? 116.462 151.300 119.334 1.00 75.98 109 SER A N 1
ATOM 711 C CA . SER A 1 109 ? 116.288 152.299 120.381 1.00 75.98 109 SER A CA 1
ATOM 712 C C . SER A 1 109 ? 115.318 151.811 121.447 1.00 75.98 109 SER A C 1
ATOM 713 O O . SER A 1 109 ? 115.593 151.922 122.645 1.00 75.98 109 SER A O 1
ATOM 716 N N . LEU A 1 110 ? 114.184 151.243 121.030 1.00 76.11 110 LEU A N 1
ATOM 717 C CA . LEU A 1 110 ? 113.195 150.788 122.000 1.00 76.11 110 LEU A CA 1
ATOM 718 C C . LEU A 1 110 ? 113.700 149.591 122.791 1.00 76.11 110 LEU A C 1
ATOM 719 O O . LEU A 1 110 ? 113.368 149.442 123.970 1.00 76.11 110 LEU A O 1
ATOM 724 N N . ASP A 1 111 ? 114.504 148.726 122.167 1.00 80.00 111 ASP A N 1
ATOM 725 C CA . ASP A 1 111 ? 115.126 147.639 122.918 1.00 80.00 111 ASP A CA 1
ATOM 726 C C . ASP A 1 111 ? 115.981 148.191 124.053 1.00 80.00 111 ASP A C 1
ATOM 727 O O . ASP A 1 111 ? 115.833 147.794 125.218 1.00 80.00 111 ASP A O 1
ATOM 732 N N . ALA A 1 112 ? 116.863 149.139 123.735 1.00 83.30 112 ALA A N 1
ATOM 733 C CA . ALA A 1 112 ? 117.696 149.715 124.788 1.00 83.30 112 ALA A CA 1
ATOM 734 C C . ALA A 1 112 ? 116.848 150.403 125.855 1.00 83.30 112 ALA A C 1
ATOM 735 O O . ALA A 1 112 ? 117.084 150.232 127.061 1.00 83.30 112 ALA A O 1
ATOM 737 N N . ILE A 1 113 ? 115.837 151.165 125.430 1.00 86.95 113 ILE A N 1
ATOM 738 C CA . ILE A 1 113 ? 115.070 151.975 126.372 1.00 86.95 113 ILE A CA 1
ATOM 739 C C . ILE A 1 113 ? 114.232 151.102 127.295 1.00 86.95 113 ILE A C 1
ATOM 740 O O . ILE A 1 113 ? 114.160 151.360 128.501 1.00 86.95 113 ILE A O 1
ATOM 745 N N . ASP A 1 114 ? 113.569 150.072 126.762 1.00 86.59 114 ASP A N 1
ATOM 746 C CA . ASP A 1 114 ? 112.727 149.270 127.640 1.00 86.59 114 ASP A CA 1
ATOM 747 C C . ASP A 1 114 ? 113.579 148.378 128.529 1.00 86.59 114 ASP A C 1
ATOM 748 O O . ASP A 1 114 ? 113.190 148.081 129.663 1.00 86.59 114 ASP A O 1
ATOM 753 N N . GLY A 1 115 ? 114.771 147.983 128.063 1.00 93.50 115 GLY A N 1
ATOM 754 C CA . GLY A 1 115 ? 115.699 147.332 128.974 1.00 93.50 115 GLY A CA 1
ATOM 755 C C . GLY A 1 115 ? 116.065 148.217 130.152 1.00 93.50 115 GLY A C 1
ATOM 756 O O . GLY A 1 115 ? 115.986 147.794 131.312 1.00 93.50 115 GLY A O 1
ATOM 757 N N . LYS A 1 116 ? 116.434 149.472 129.874 1.00 95.15 116 LYS A N 1
ATOM 758 C CA . LYS A 1 116 ? 116.793 150.389 130.954 1.00 95.15 116 LYS A CA 1
ATOM 759 C C . LYS A 1 116 ? 115.612 150.662 131.879 1.00 95.15 116 LYS A C 1
ATOM 760 O O . LYS A 1 116 ? 115.770 150.687 133.104 1.00 95.15 116 LYS A O 1
ATOM 766 N N . GLN A 1 117 ? 114.424 150.872 131.313 1.00 95.28 117 GLN A N 1
ATOM 767 C CA . GLN A 1 117 ? 113.260 151.213 132.119 1.00 95.28 117 GLN A CA 1
ATOM 768 C C . GLN A 1 117 ? 112.756 150.025 132.926 1.00 95.28 117 GLN A C 1
ATOM 769 O O . GLN A 1 117 ? 112.152 150.217 133.987 1.00 95.28 117 GLN A O 1
ATOM 775 N N . ALA A 1 118 ? 112.985 148.800 132.447 1.00 98.40 118 ALA A N 1
ATOM 776 C CA . ALA A 1 118 ? 112.651 147.629 133.244 1.00 98.40 118 ALA A CA 1
ATOM 777 C C . ALA A 1 118 ? 113.673 147.396 134.346 1.00 98.40 118 ALA A C 1
ATOM 778 O O . ALA A 1 118 ? 113.313 146.913 135.426 1.00 98.40 118 ALA A O 1
ATOM 780 N N . ARG A 1 119 ? 114.945 147.725 134.098 1.00 101.92 119 ARG A N 1
ATOM 781 C CA . ARG A 1 119 ? 115.953 147.551 135.141 1.00 101.92 119 ARG A CA 1
ATOM 782 C C . ARG A 1 119 ? 115.681 148.457 136.336 1.00 101.92 119 ARG A C 1
ATOM 783 O O . ARG A 1 119 ? 116.031 148.117 137.472 1.00 101.92 119 ARG A O 1
ATOM 791 N N . ARG A 1 120 ? 115.063 149.611 136.106 1.00 103.03 120 ARG A N 1
ATOM 792 C CA . ARG A 1 120 ? 114.693 150.488 137.205 1.00 103.03 120 ARG A CA 1
ATOM 793 C C . ARG A 1 120 ? 113.200 150.370 137.493 1.00 103.03 120 ARG A C 1
ATOM 794 O O . ARG A 1 120 ? 112.451 149.699 136.779 1.00 103.03 120 ARG A O 1
ATOM 802 N N . THR A 1 121 ? 112.773 151.042 138.563 1.00 103.50 121 THR A N 1
ATOM 803 C CA . THR A 1 121 ? 111.369 151.098 138.974 1.00 103.50 121 THR A CA 1
ATOM 804 C C . THR A 1 121 ? 110.781 149.706 139.185 1.00 103.50 121 THR A C 1
ATOM 805 O O . THR A 1 121 ? 109.623 149.460 138.837 1.00 103.50 121 THR A O 1
ATOM 809 N N . ASN A 1 122 ? 111.605 148.791 139.707 1.00 105.07 122 ASN A N 1
ATOM 810 C CA . ASN A 1 122 ? 111.247 147.449 140.171 1.00 105.07 122 ASN A CA 1
ATOM 811 C C . ASN A 1 122 ? 110.133 146.785 139.364 1.00 105.07 122 ASN A C 1
ATOM 812 O O . ASN A 1 122 ? 109.203 146.205 139.933 1.00 105.07 122 ASN A O 1
ATOM 817 N N . SER A 1 123 ? 110.235 146.844 138.037 1.00 101.05 123 SER A N 1
ATOM 818 C CA . SER A 1 123 ? 109.277 146.203 137.148 1.00 101.05 123 SER A CA 1
ATOM 819 C C . SER A 1 123 ? 109.845 144.959 136.480 1.00 101.05 123 SER A C 1
ATOM 820 O O . SER A 1 123 ? 109.192 144.386 135.601 1.00 101.05 123 SER A O 1
ATOM 823 N N . SER A 1 124 ? 111.042 144.531 136.873 1.00 97.85 124 SER A N 1
ATOM 824 C CA . SER A 1 124 ? 111.661 143.364 136.263 1.00 97.85 124 SER A CA 1
ATOM 825 C C . SER A 1 124 ? 110.897 142.097 136.623 1.00 97.85 124 SER A C 1
ATOM 826 O O . SER A 1 124 ? 110.407 141.944 137.745 1.00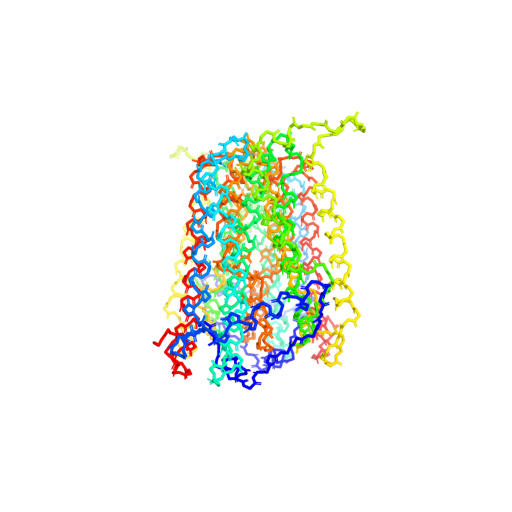 97.85 124 SER A O 1
ATOM 829 N N . SER A 1 125 ? 110.793 141.188 135.659 1.00 95.24 125 SER A N 1
ATOM 830 C CA . SER A 1 125 ? 110.098 139.924 135.850 1.00 95.24 125 SER A CA 1
ATOM 831 C C . SER A 1 125 ? 110.675 138.911 134.874 1.00 95.24 125 SER A C 1
ATOM 832 O O . SER A 1 125 ? 111.220 139.293 133.832 1.00 95.24 125 SER A O 1
ATOM 835 N N . PRO A 1 126 ? 110.581 137.614 135.183 1.00 92.63 126 PRO A N 1
ATOM 836 C CA . PRO A 1 126 ? 111.093 136.599 134.247 1.00 92.63 126 PRO A CA 1
ATOM 837 C C . PRO A 1 126 ? 110.384 136.590 132.904 1.00 92.63 126 PRO A C 1
ATOM 838 O O . PRO A 1 126 ? 110.961 136.105 131.924 1.00 92.63 126 PRO A O 1
ATOM 842 N N . LEU A 1 127 ? 109.155 137.102 132.826 1.00 90.72 127 LEU A N 1
ATOM 843 C CA . LEU A 1 127 ? 108.446 137.130 131.551 1.00 90.72 127 LEU A CA 1
ATOM 844 C C . LEU A 1 127 ? 109.054 138.156 130.601 1.00 90.72 127 LEU A C 1
ATOM 845 O O . LEU A 1 127 ? 108.959 138.012 129.375 1.00 90.72 127 LEU A O 1
ATOM 850 N N . GLY A 1 128 ? 109.673 139.202 131.150 1.00 92.50 128 GLY A N 1
ATOM 851 C CA . GLY A 1 128 ? 110.274 140.219 130.304 1.00 92.50 128 GLY A CA 1
ATOM 852 C C . GLY A 1 128 ? 111.409 139.681 129.454 1.00 92.50 128 GLY A C 1
ATOM 853 O O . GLY A 1 128 ? 111.521 140.012 128.271 1.00 92.50 128 GLY A O 1
ATOM 854 N N . GLU A 1 129 ? 112.264 138.843 130.043 1.00 88.86 129 GLU A N 1
ATOM 855 C CA . GLU A 1 129 ? 113.355 138.244 129.279 1.00 88.86 129 GLU A CA 1
ATOM 856 C C . GLU A 1 129 ? 112.821 137.318 128.193 1.00 88.86 129 GLU A C 1
ATOM 857 O O . GLU A 1 129 ? 113.370 137.263 127.084 1.00 88.86 129 GLU A O 1
ATOM 863 N N . MET A 1 130 ? 111.752 136.580 128.496 1.00 86.01 130 MET A N 1
ATOM 864 C CA . MET A 1 130 ? 111.127 135.720 127.498 1.00 86.01 130 MET A CA 1
ATOM 865 C C . MET A 1 130 ? 110.606 136.538 126.321 1.00 86.01 130 MET A C 1
ATOM 866 O O . MET A 1 130 ? 110.829 136.181 125.154 1.00 86.01 130 MET A O 1
ATOM 871 N N . PHE A 1 131 ? 109.916 137.646 126.613 1.00 84.57 131 PHE A N 1
ATOM 872 C CA . PHE A 1 131 ? 109.457 138.531 125.546 1.00 84.57 131 PHE A CA 1
ATOM 873 C C . PHE A 1 131 ? 110.627 139.080 124.744 1.00 84.57 131 PHE A C 1
ATOM 874 O O . PHE A 1 131 ? 110.570 139.138 123.509 1.00 84.57 131 PHE A O 1
ATOM 882 N N . ASP A 1 132 ? 111.699 139.483 125.428 1.00 78.75 132 ASP A N 1
ATOM 883 C CA . ASP A 1 132 ? 112.857 140.038 124.737 1.00 78.75 132 ASP A CA 1
ATOM 884 C C . ASP A 1 132 ? 113.452 139.026 123.767 1.00 78.75 132 ASP A C 1
ATOM 885 O O . ASP A 1 132 ? 113.748 139.354 122.613 1.00 78.75 132 ASP A O 1
ATOM 890 N N . HIS A 1 133 ? 113.609 137.777 124.211 1.00 75.31 133 HIS A N 1
ATOM 891 C CA . HIS A 1 133 ? 114.238 136.773 123.358 1.00 75.31 133 HIS A CA 1
ATOM 892 C C . HIS A 1 133 ? 113.342 136.385 122.184 1.00 75.31 133 HIS A C 1
ATOM 893 O O . HIS A 1 133 ? 113.828 136.226 121.054 1.00 75.31 133 HIS A O 1
ATOM 900 N N . GLY A 1 134 ? 112.036 136.232 122.418 1.00 70.26 134 GLY A N 1
ATOM 901 C CA . GLY A 1 134 ? 111.140 135.939 121.307 1.00 70.26 134 GLY A CA 1
ATOM 902 C C . GLY A 1 134 ? 111.113 137.053 120.276 1.00 70.26 134 GLY A C 1
ATOM 903 O O . GLY A 1 134 ? 111.150 136.803 119.060 1.00 70.26 134 GLY A O 1
ATOM 904 N N . CYS A 1 135 ? 111.060 138.302 120.748 1.00 69.28 135 CYS A N 1
ATOM 905 C CA . CYS A 1 135 ? 111.098 139.437 119.839 1.00 69.28 135 CYS A CA 1
ATOM 906 C C . CYS A 1 135 ? 112.407 139.470 119.066 1.00 69.28 135 CYS A C 1
ATOM 907 O O . CYS A 1 135 ? 112.419 139.788 117.874 1.00 69.28 135 CYS A O 1
ATOM 910 N N . ASP A 1 136 ? 113.520 139.135 119.724 1.00 67.78 136 ASP A N 1
ATOM 911 C CA . ASP A 1 136 ? 114.802 139.101 119.028 1.00 67.78 136 ASP A CA 1
ATOM 912 C C . ASP A 1 136 ? 114.805 138.054 117.922 1.00 67.78 136 ASP A C 1
ATOM 913 O O . ASP A 1 136 ? 115.316 138.306 116.825 1.00 67.78 136 ASP A O 1
ATOM 918 N N . SER A 1 137 ? 114.237 136.875 118.188 1.00 61.33 137 SER A N 1
ATOM 919 C CA . SER A 1 137 ? 114.183 135.836 117.159 1.00 61.33 137 SER A CA 1
ATOM 920 C C . SER A 1 137 ? 113.398 136.307 115.939 1.00 61.33 137 SER A C 1
ATOM 921 O O . SER A 1 137 ? 113.889 136.254 114.796 1.00 61.33 137 SER A O 1
ATOM 924 N N . ILE A 1 138 ? 112.173 136.787 116.166 1.00 56.54 138 ILE A N 1
ATOM 925 C CA . ILE A 1 138 ? 111.343 137.216 115.043 1.00 56.54 138 ILE A CA 1
ATOM 926 C C . ILE A 1 138 ? 112.009 138.369 114.299 1.00 56.54 138 ILE A C 1
ATOM 927 O O . ILE A 1 138 ? 112.034 138.405 113.057 1.00 56.54 138 ILE A O 1
ATOM 932 N N . SER A 1 139 ? 112.579 139.317 115.046 1.00 58.22 139 SER A N 1
ATOM 933 C CA . SER A 1 139 ? 113.204 140.478 114.432 1.00 58.22 139 SER A CA 1
ATOM 934 C C . SER A 1 139 ? 114.405 140.088 113.586 1.00 58.22 139 SER A C 1
ATOM 935 O O . SER A 1 139 ? 114.601 140.646 112.506 1.00 58.22 139 SER A O 1
ATOM 938 N N . ILE A 1 140 ? 115.230 139.147 114.052 1.00 53.47 140 ILE A N 1
ATOM 939 C CA . ILE A 1 140 ? 116.401 138.779 113.260 1.00 53.47 140 ILE A CA 1
ATOM 940 C C . ILE A 1 140 ? 115.977 138.064 111.984 1.00 53.47 140 ILE A C 1
ATOM 941 O O . ILE A 1 140 ? 116.565 138.282 110.914 1.00 53.47 140 ILE A O 1
ATOM 946 N N . VAL A 1 141 ? 114.928 137.235 112.056 1.00 51.30 141 VAL A N 1
ATOM 947 C CA . VAL A 1 141 ? 114.437 136.594 110.834 1.00 51.30 141 VAL A CA 1
ATOM 948 C C . VAL A 1 141 ? 113.992 137.649 109.825 1.00 51.30 141 VAL A C 1
ATOM 949 O O . VAL A 1 141 ? 114.380 137.620 108.644 1.00 51.30 141 VAL A O 1
ATOM 953 N N . PHE A 1 142 ? 113.192 138.614 110.282 1.00 53.62 142 PHE A N 1
ATOM 954 C CA . PHE A 1 142 ? 112.665 139.608 109.352 1.00 53.62 142 PHE A CA 1
ATOM 955 C C . PHE A 1 142 ? 113.763 140.535 108.839 1.00 53.62 142 PHE A C 1
ATOM 956 O O . PHE A 1 142 ? 113.731 140.960 107.679 1.00 53.62 142 PHE A O 1
ATOM 964 N N . VAL A 1 143 ? 114.752 140.849 109.678 1.00 54.39 143 VAL A N 1
ATOM 965 C CA . VAL A 1 143 ? 115.867 141.686 109.242 1.00 54.39 143 VAL A CA 1
ATOM 966 C C . VAL A 1 143 ? 116.669 140.984 108.156 1.00 54.39 143 VAL A C 1
ATOM 967 O O . VAL A 1 143 ? 117.097 141.612 107.178 1.00 54.39 143 VAL A O 1
ATOM 971 N N . ASN A 1 144 ? 116.898 139.677 108.308 1.00 57.97 144 ASN A N 1
ATOM 972 C CA . ASN A 1 144 ? 117.641 138.967 107.273 1.00 57.97 144 ASN A CA 1
ATOM 973 C C . ASN A 1 144 ? 116.851 138.909 105.970 1.00 57.97 144 ASN A C 1
ATOM 974 O O . ASN A 1 144 ? 117.424 139.068 104.885 1.00 57.97 144 ASN A O 1
ATOM 979 N N . LEU A 1 145 ? 115.530 138.716 106.052 1.00 54.59 145 LEU A N 1
ATOM 980 C CA . LEU A 1 145 ? 114.727 138.798 104.830 1.00 54.59 145 LEU A CA 1
ATOM 981 C C . LEU A 1 145 ? 114.834 140.172 104.177 1.00 54.59 145 LEU A C 1
ATOM 982 O O . LEU A 1 145 ? 114.975 140.277 102.952 1.00 54.59 145 LEU A O 1
ATOM 987 N N . GLY A 1 146 ? 114.764 141.237 104.977 1.00 56.09 146 GLY A N 1
ATOM 988 C CA . GLY A 1 146 ? 114.845 142.575 104.416 1.00 56.09 146 GLY A CA 1
ATOM 989 C C . GLY A 1 146 ? 116.177 142.853 103.746 1.00 56.09 146 GLY A C 1
ATOM 990 O O . GLY A 1 146 ? 116.226 143.436 102.659 1.00 56.09 146 GLY A O 1
ATOM 991 N N . THR A 1 147 ? 117.276 142.440 104.382 1.00 58.12 147 THR A N 1
ATOM 992 C CA . THR A 1 147 ? 118.587 142.697 103.796 1.00 58.12 147 THR A CA 1
ATOM 993 C C . THR A 1 147 ? 118.855 141.800 102.595 1.00 58.12 147 THR A C 1
ATOM 994 O O . THR A 1 147 ? 119.665 142.155 101.732 1.00 58.12 147 THR A O 1
ATOM 998 N N . ILE A 1 148 ? 118.200 140.639 102.517 1.00 61.44 148 ILE A N 1
ATOM 999 C CA . ILE A 1 148 ? 118.284 139.844 101.296 1.00 61.44 148 ILE A CA 1
ATOM 1000 C C . ILE A 1 148 ? 117.529 140.529 100.164 1.00 61.44 148 ILE A C 1
ATOM 1001 O O . ILE A 1 148 ? 118.024 140.619 99.035 1.00 61.44 148 ILE A O 1
ATOM 1006 N N . ALA A 1 149 ? 116.326 141.031 100.449 1.00 63.24 149 ALA A N 1
ATOM 1007 C CA . ALA A 1 149 ? 115.517 141.649 99.401 1.00 63.24 149 ALA A CA 1
ATOM 1008 C C . ALA A 1 149 ? 116.141 142.945 98.896 1.00 63.24 149 ALA A C 1
ATOM 1009 O O . ALA A 1 149 ? 116.089 143.235 97.695 1.00 63.24 149 ALA A O 1
ATOM 1011 N N . ALA A 1 150 ? 116.729 143.741 99.793 1.00 67.73 150 ALA A N 1
ATOM 1012 C CA . ALA A 1 150 ? 117.231 145.055 99.396 1.00 67.73 150 ALA A CA 1
ATOM 1013 C C . ALA A 1 150 ? 118.424 144.948 98.454 1.00 67.73 150 ALA A C 1
ATOM 1014 O O . ALA A 1 150 ? 118.499 145.672 97.455 1.00 67.73 150 ALA A O 1
ATOM 1016 N N . VAL A 1 151 ? 119.367 144.052 98.753 1.00 71.77 151 VAL A N 1
ATOM 1017 C CA . VAL A 1 151 ? 120.588 143.958 97.960 1.00 71.77 151 VAL A CA 1
ATOM 1018 C C . VAL A 1 151 ? 120.316 143.357 96.584 1.00 71.77 151 VAL A C 1
ATOM 1019 O O . VAL A 1 151 ? 121.152 143.477 95.681 1.00 71.77 151 VAL A O 1
ATOM 1023 N N . ARG A 1 152 ? 119.139 142.760 96.387 1.00 73.55 152 ARG A N 1
ATOM 1024 C CA . ARG A 1 152 ? 118.797 142.044 95.158 1.00 73.55 152 ARG A CA 1
ATOM 1025 C C . ARG A 1 152 ? 119.770 140.889 94.922 1.00 73.55 152 ARG A C 1
ATOM 1026 O O . ARG A 1 152 ? 120.438 140.797 93.891 1.00 73.55 152 ARG A O 1
ATOM 1034 N N . LEU A 1 153 ? 119.845 140.007 95.913 1.00 67.97 153 LEU A N 1
ATOM 1035 C CA . LEU A 1 153 ? 120.700 138.825 95.833 1.00 67.97 153 LEU A CA 1
ATOM 1036 C C . LEU A 1 153 ? 119.938 137.649 95.224 1.00 67.97 153 LEU A C 1
ATOM 1037 O O . LEU A 1 153 ? 119.830 136.563 95.792 1.00 67.97 153 LEU A O 1
ATOM 1042 N N . GLY A 1 154 ? 119.366 137.887 94.049 1.00 71.13 154 GLY A N 1
ATOM 1043 C CA . GLY A 1 154 ? 118.719 136.839 93.287 1.00 71.13 154 GLY A CA 1
ATOM 1044 C C . GLY A 1 154 ? 119.539 136.484 92.067 1.00 71.13 154 GLY A C 1
ATOM 1045 O O . GLY A 1 154 ? 119.298 135.466 91.412 1.00 71.13 154 GLY A O 1
ATOM 1046 N N . THR A 1 155 ? 120.523 137.328 91.759 1.00 72.71 155 THR A N 1
ATOM 1047 C CA . THR A 1 155 ? 121.438 137.078 90.655 1.00 72.71 155 THR A CA 1
ATOM 1048 C C . THR A 1 155 ? 122.533 136.085 91.015 1.00 72.71 155 THR A C 1
ATOM 1049 O O . THR A 1 155 ? 123.300 135.687 90.133 1.00 72.71 155 THR A O 1
ATOM 1053 N N . LEU A 1 156 ? 122.622 135.679 92.280 1.00 68.12 156 LEU A N 1
ATOM 1054 C CA . LEU A 1 156 ? 123.602 134.698 92.743 1.00 68.12 156 LEU A CA 1
ATOM 1055 C C . LEU A 1 156 ? 122.842 133.595 93.463 1.00 68.12 156 LEU A C 1
ATOM 1056 O O . LEU A 1 156 ? 122.828 133.538 94.700 1.00 68.12 156 LEU A O 1
ATOM 1061 N N . PRO A 1 157 ? 122.192 132.699 92.717 1.00 63.03 157 PRO A N 1
ATOM 1062 C CA . PRO A 1 157 ? 121.363 131.667 93.361 1.00 63.03 157 PRO A CA 1
ATOM 1063 C C . PRO A 1 157 ? 122.145 130.711 94.242 1.00 63.03 157 PRO A C 1
ATOM 1064 O O . PRO A 1 157 ? 121.544 130.060 95.104 1.00 63.03 157 PRO A O 1
ATOM 1068 N N . GLY A 1 158 ? 123.460 130.595 94.052 1.00 64.83 158 GLY A N 1
ATOM 1069 C CA . GLY A 1 158 ? 124.239 129.714 94.905 1.00 64.83 158 GLY A CA 1
ATOM 1070 C C . GLY A 1 158 ? 124.288 130.182 96.347 1.00 64.83 158 GLY A C 1
ATOM 1071 O O . GLY A 1 158 ? 124.158 129.379 97.274 1.00 64.83 158 GLY A O 1
ATOM 1072 N N . TRP A 1 159 ? 124.478 131.484 96.557 1.00 65.11 159 TRP A N 1
ATOM 1073 C CA . TRP A 1 159 ? 124.566 132.051 97.903 1.00 65.11 159 TRP A CA 1
ATOM 1074 C C . TRP A 1 159 ? 123.220 132.630 98.342 1.00 65.11 159 TRP A C 1
ATOM 1075 O O . TRP A 1 159 ? 123.092 133.816 98.639 1.00 65.11 159 TRP A O 1
ATOM 1086 N N . MET A 1 160 ? 122.208 131.782 98.381 1.00 56.77 160 MET A N 1
ATOM 1087 C CA . MET A 1 160 ? 120.917 132.320 98.797 1.00 56.77 160 MET A CA 1
ATOM 1088 C C . MET A 1 160 ? 120.273 131.525 99.924 1.00 56.77 160 MET A C 1
ATOM 1089 O O . MET A 1 160 ? 119.634 132.116 100.797 1.00 56.77 160 MET A O 1
ATOM 1094 N N . PHE A 1 161 ? 120.417 130.199 99.922 1.00 49.43 161 PHE A N 1
ATOM 1095 C CA . PHE A 1 161 ? 120.062 129.397 101.089 1.00 49.43 161 PHE A CA 1
ATOM 1096 C C . PHE A 1 161 ? 120.925 129.776 102.287 1.00 49.43 161 PHE A C 1
ATOM 1097 O O . PHE A 1 161 ? 120.423 129.943 103.416 1.00 49.43 161 PHE A O 1
ATOM 1105 N N . TYR A 1 162 ? 122.222 129.958 102.032 1.00 59.64 162 TYR A N 1
ATOM 1106 C CA . TYR A 1 162 ? 123.201 130.108 103.097 1.00 59.64 162 TYR A CA 1
ATOM 1107 C C . TYR A 1 162 ? 122.896 131.316 103.966 1.00 59.64 162 TYR A C 1
ATOM 1108 O O . TYR A 1 162 ? 122.929 131.220 105.190 1.00 59.64 162 TYR A O 1
ATOM 1117 N N . CYS A 1 163 ? 122.569 132.455 103.354 1.00 59.84 163 CYS A N 1
ATOM 1118 C CA . CYS A 1 163 ? 122.421 133.692 104.119 1.00 59.84 163 CYS A CA 1
ATOM 1119 C C . CYS A 1 163 ? 121.312 133.580 105.162 1.00 59.84 163 CYS A C 1
ATOM 1120 O O . CYS A 1 163 ? 121.556 133.720 106.372 1.00 59.84 163 CYS A O 1
ATOM 1123 N N . CYS A 1 164 ? 120.082 133.337 104.707 1.00 58.98 164 CYS A N 1
ATOM 1124 C CA . CYS A 1 164 ? 118.947 133.279 105.621 1.00 58.98 164 CYS A CA 1
ATOM 1125 C C . CYS A 1 164 ? 119.135 132.174 106.652 1.00 58.98 164 CYS A C 1
ATOM 1126 O O . CYS A 1 164 ? 118.965 132.389 107.867 1.00 58.98 164 CYS A O 1
ATOM 1129 N N . PHE A 1 165 ? 119.512 130.982 106.192 1.00 52.80 165 PHE A N 1
ATOM 1130 C CA . PHE A 1 165 ? 119.550 129.913 107.171 1.00 52.80 165 PHE A CA 1
ATOM 1131 C C . PHE A 1 165 ? 120.765 129.997 108.084 1.00 52.80 165 PHE A C 1
ATOM 1132 O O . PHE A 1 165 ? 120.714 129.459 109.194 1.00 52.80 165 PHE A O 1
ATOM 1140 N N . VAL A 1 166 ? 121.806 130.748 107.714 1.00 58.68 166 VAL A N 1
ATOM 1141 C CA . VAL A 1 166 ? 122.925 130.913 108.629 1.00 58.68 166 VAL A CA 1
ATOM 1142 C C . VAL A 1 166 ? 122.598 131.982 109.654 1.00 58.68 166 VAL A C 1
ATOM 1143 O O . VAL A 1 166 ? 123.071 131.912 110.789 1.00 58.68 166 VAL A O 1
ATOM 1147 N N . GLY A 1 167 ? 121.780 132.974 109.297 1.00 57.10 167 GLY A N 1
ATOM 1148 C CA . GLY A 1 167 ? 121.276 133.876 110.324 1.00 57.10 167 GLY A CA 1
ATOM 1149 C C . GLY A 1 167 ? 120.463 133.135 111.370 1.00 57.10 167 GLY A C 1
ATOM 1150 O O . GLY A 1 167 ? 120.669 133.300 112.585 1.00 57.10 167 GLY A O 1
ATOM 1151 N N . MET A 1 168 ? 119.548 132.278 110.907 1.00 55.46 168 MET A N 1
ATOM 1152 C CA . MET A 1 168 ? 118.752 131.472 111.833 1.00 55.46 168 MET A CA 1
ATOM 1153 C C . MET A 1 168 ? 119.649 130.587 112.698 1.00 55.46 168 MET A C 1
ATOM 1154 O O . MET A 1 168 ? 119.492 130.517 113.929 1.00 55.46 168 MET A O 1
ATOM 1159 N N . PHE A 1 169 ? 120.606 129.908 112.059 1.00 54.98 169 PHE A N 1
ATOM 1160 C CA . PHE A 1 169 ? 121.506 129.002 112.759 1.00 54.98 169 PHE A CA 1
ATOM 1161 C C . PHE A 1 169 ? 122.357 129.731 113.786 1.00 54.98 169 PHE A C 1
ATOM 1162 O O . PHE A 1 169 ? 122.573 129.212 114.884 1.00 54.98 169 PHE A O 1
ATOM 1170 N N . MET A 1 170 ? 122.854 130.925 113.458 1.00 60.69 170 MET A N 1
ATOM 1171 C CA . MET A 1 170 ? 123.647 131.676 114.421 1.00 60.69 170 MET A CA 1
ATOM 1172 C C . MET A 1 170 ? 122.835 132.116 115.626 1.00 60.69 170 MET A C 1
ATOM 1173 O O . MET A 1 170 ? 123.338 132.049 116.756 1.00 60.69 170 MET A O 1
ATOM 1178 N N . PHE A 1 171 ? 121.597 132.578 115.428 1.00 58.37 171 PHE A N 1
ATOM 1179 C CA . PHE A 1 171 ? 120.813 132.926 116.612 1.00 58.37 171 PHE A CA 1
ATOM 1180 C C . PHE A 1 171 ? 120.563 131.699 117.485 1.00 58.37 171 PHE A C 1
ATOM 1181 O O . PHE A 1 171 ? 120.690 131.765 118.721 1.00 58.37 171 PHE A O 1
ATOM 1189 N N . TYR A 1 172 ? 120.222 130.563 116.865 1.00 53.30 172 TYR A N 1
ATOM 1190 C CA . TYR A 1 172 ? 120.008 129.363 117.667 1.00 53.30 172 TYR A CA 1
ATOM 1191 C C . TYR A 1 172 ? 121.277 128.934 118.389 1.00 53.30 172 TYR A C 1
ATOM 1192 O O . TYR A 1 172 ? 121.206 128.473 119.530 1.00 53.30 172 TYR A O 1
ATOM 1201 N N . CYS A 1 173 ? 122.441 129.073 117.749 1.00 60.28 173 CYS A N 1
ATOM 1202 C CA . CYS A 1 173 ? 123.693 128.700 118.398 1.00 60.28 173 CYS A CA 1
ATOM 1203 C C . CYS A 1 173 ? 124.028 129.620 119.562 1.00 60.28 173 CYS A C 1
ATOM 1204 O O . CYS A 1 173 ? 124.579 129.163 120.569 1.00 60.28 173 CYS A O 1
ATOM 1207 N N . ALA A 1 174 ? 123.725 130.914 119.442 1.00 61.54 174 ALA A N 1
ATOM 1208 C CA . ALA A 1 174 ? 123.918 131.812 120.577 1.00 61.54 174 ALA A CA 1
ATOM 1209 C C . ALA A 1 174 ? 123.057 131.377 121.755 1.00 61.54 174 ALA A C 1
ATOM 1210 O O . ALA A 1 174 ? 123.538 131.266 122.893 1.00 61.54 174 ALA A O 1
ATOM 1212 N N . GLN A 1 175 ? 121.784 131.077 121.490 1.00 61.96 175 GLN A N 1
ATOM 1213 C CA . GLN A 1 175 ? 120.915 130.594 122.562 1.00 61.96 175 GLN A CA 1
ATOM 1214 C C . GLN A 1 175 ? 121.443 129.291 123.151 1.00 61.96 175 GLN A C 1
ATOM 1215 O O . GLN A 1 175 ? 121.414 129.089 124.371 1.00 61.96 175 GLN A O 1
ATOM 1221 N N . TRP A 1 176 ? 121.944 128.401 122.294 1.00 67.65 176 TRP A N 1
ATOM 1222 C CA . TRP A 1 176 ? 122.371 127.079 122.735 1.00 67.65 176 TRP A CA 1
ATOM 1223 C C . TRP A 1 176 ? 123.629 127.152 123.590 1.00 67.65 176 TRP A C 1
ATOM 1224 O O . TRP A 1 176 ? 123.746 126.431 124.587 1.00 67.65 176 TRP A O 1
ATOM 1235 N N . GLN A 1 177 ? 124.583 128.011 123.226 1.00 72.74 177 GLN A N 1
ATOM 1236 C CA . GLN A 1 177 ? 125.750 128.170 124.087 1.00 72.74 177 GLN A CA 1
ATOM 1237 C C . GLN A 1 177 ? 125.382 128.888 125.376 1.00 72.74 177 GLN A C 1
ATOM 1238 O O . GLN A 1 177 ? 126.042 128.688 126.401 1.00 72.74 177 GLN A O 1
ATOM 1244 N N . THR A 1 178 ? 124.343 129.730 125.350 1.00 74.30 178 THR A N 1
ATOM 1245 C CA . THR A 1 178 ? 123.810 130.255 126.606 1.00 74.30 178 THR A CA 1
ATOM 1246 C C . THR A 1 178 ? 123.232 129.135 127.466 1.00 74.30 178 THR A C 1
ATOM 1247 O O . THR A 1 178 ? 123.301 129.189 128.699 1.00 74.30 178 THR A O 1
ATOM 1251 N N . TYR A 1 179 ? 122.659 128.110 126.832 1.00 76.33 179 TYR A N 1
ATOM 1252 C CA . TYR A 1 179 ? 122.123 126.973 127.579 1.00 76.33 179 TYR A CA 1
ATOM 1253 C C . TYR A 1 179 ? 123.217 126.231 128.338 1.00 76.33 179 TYR A C 1
ATOM 1254 O O . TYR A 1 179 ? 123.019 125.827 129.490 1.00 76.33 179 TYR A O 1
ATOM 1263 N N . VAL A 1 180 ? 124.381 126.037 127.707 1.00 83.61 180 VAL A N 1
ATOM 1264 C CA . VAL A 1 180 ? 125.485 125.302 128.319 1.00 83.61 180 VAL A CA 1
ATOM 1265 C C . VAL A 1 180 ? 126.109 126.052 129.490 1.00 83.61 180 VAL A C 1
ATOM 1266 O O . VAL A 1 180 ? 126.754 125.428 130.345 1.00 83.61 180 VAL A O 1
ATOM 1270 N N . CYS A 1 181 ? 125.906 127.362 129.582 1.00 90.33 181 CYS A N 1
ATOM 1271 C CA . CYS A 1 181 ? 126.485 128.169 130.647 1.00 90.33 181 CYS A CA 1
ATOM 1272 C C . CYS A 1 181 ? 125.344 128.859 131.387 1.00 90.33 181 CYS A C 1
ATOM 1273 O O . CYS A 1 181 ? 124.169 128.524 131.208 1.00 90.33 181 CYS A O 1
ATOM 1276 N N . GLY A 1 182 ? 125.689 129.814 132.244 1.00 98.13 182 GLY A N 1
ATOM 1277 C CA . GLY A 1 182 ? 124.681 130.507 133.019 1.00 98.13 182 GLY A CA 1
ATOM 1278 C C . GLY A 1 182 ? 124.583 131.988 132.721 1.00 98.13 182 GLY A C 1
ATOM 1279 O O . GLY A 1 182 ? 123.608 132.639 133.108 1.00 98.13 182 GLY A O 1
ATOM 1280 N N . THR A 1 183 ? 125.583 132.535 132.033 1.00 103.47 183 THR A N 1
ATOM 1281 C CA . THR A 1 183 ? 125.652 133.964 131.763 1.00 103.47 183 THR A CA 1
ATOM 1282 C C . THR A 1 183 ? 125.812 134.209 130.270 1.00 103.47 183 THR A C 1
ATOM 1283 O O . THR A 1 183 ? 126.502 133.456 129.576 1.00 103.47 183 THR A O 1
ATOM 1287 N N . LEU A 1 184 ? 125.167 135.267 129.785 1.00 104.13 184 LEU A N 1
ATOM 1288 C CA . LEU A 1 184 ? 125.348 135.695 128.405 1.00 104.13 184 LEU A CA 1
ATOM 1289 C C . LEU A 1 184 ? 126.743 136.277 128.220 1.00 104.13 184 LEU A C 1
ATOM 1290 O O . LEU A 1 184 ? 127.203 137.084 129.034 1.00 104.13 184 LEU A O 1
ATOM 1295 N N . LYS A 1 185 ? 127.416 135.870 127.150 1.00 104.45 185 LYS A N 1
ATOM 1296 C CA . LYS A 1 185 ? 128.736 136.384 126.810 1.00 104.45 185 LYS A CA 1
ATOM 1297 C C . LYS A 1 185 ? 128.626 137.202 125.532 1.00 104.45 185 LYS A C 1
ATOM 1298 O O . LYS A 1 185 ? 128.171 136.694 124.502 1.00 104.45 185 LYS A O 1
ATOM 1304 N N . PHE A 1 186 ? 129.045 138.461 125.601 1.00 101.99 186 PHE A N 1
ATOM 1305 C CA . PHE A 1 186 ? 128.960 139.380 124.476 1.00 101.99 186 PHE A CA 1
ATOM 1306 C C . PHE A 1 186 ? 130.349 139.613 123.898 1.00 101.99 186 PHE A C 1
ATOM 1307 O O . PHE A 1 186 ? 131.294 139.904 124.638 1.00 101.99 186 PHE A O 1
ATOM 1315 N N . GLY A 1 187 ? 130.465 139.486 122.581 1.00 104.24 187 GLY A N 1
ATOM 1316 C CA . GLY A 1 187 ? 131.715 139.699 121.885 1.00 104.24 187 GLY A CA 1
ATOM 1317 C C . GLY A 1 187 ? 131.897 141.139 121.458 1.00 104.24 187 GLY A C 1
ATOM 1318 O O . GLY A 1 187 ? 131.378 142.073 122.075 1.00 104.24 187 GLY A O 1
ATOM 1319 N N . ILE A 1 188 ? 132.653 141.317 120.377 1.00 104.23 188 ILE A N 1
ATOM 1320 C CA . ILE A 1 188 ? 132.935 142.642 119.835 1.00 104.23 188 ILE A CA 1
ATOM 1321 C C . ILE A 1 188 ? 132.259 142.888 118.496 1.00 104.23 188 ILE A C 1
ATOM 1322 O O . ILE A 1 188 ? 132.296 144.027 118.002 1.00 104.23 188 ILE A O 1
ATOM 1327 N N . ILE A 1 189 ? 131.646 141.871 117.894 1.00 99.21 189 ILE A N 1
ATOM 1328 C CA . ILE A 1 189 ? 131.000 141.990 116.591 1.00 99.21 189 ILE A CA 1
ATOM 1329 C C . ILE A 1 189 ? 129.529 141.630 116.776 1.00 99.21 189 ILE A C 1
ATOM 1330 O O . ILE A 1 189 ? 128.908 141.006 115.910 1.00 99.21 189 ILE A O 1
ATOM 1335 N N . ASP A 1 190 ? 128.969 142.004 117.921 1.00 97.17 190 ASP A N 1
ATOM 1336 C CA . ASP A 1 190 ? 127.641 141.554 118.317 1.00 97.17 190 ASP A CA 1
ATOM 1337 C C . ASP A 1 190 ? 126.559 142.307 117.543 1.00 97.17 190 ASP A C 1
ATOM 1338 O O . ASP A 1 190 ? 126.819 142.982 116.544 1.00 97.17 190 ASP A O 1
ATOM 1343 N N . VAL A 1 191 ? 125.316 142.179 118.015 1.00 88.49 191 VAL A N 1
ATOM 1344 C CA . VAL A 1 191 ? 124.141 142.599 117.255 1.00 88.49 191 VAL A CA 1
ATOM 1345 C C . VAL A 1 191 ? 124.158 144.094 116.957 1.00 88.49 191 VAL A C 1
ATOM 1346 O O . VAL A 1 191 ? 123.604 144.536 115.943 1.00 88.49 191 VAL A O 1
ATOM 1350 N N . THR A 1 192 ? 124.782 144.897 117.822 1.00 88.36 192 THR A N 1
ATOM 1351 C CA . THR A 1 192 ? 124.750 146.346 117.638 1.00 88.36 192 THR A CA 1
ATOM 1352 C C . THR A 1 192 ? 125.410 146.757 116.325 1.00 88.36 192 THR A C 1
ATOM 1353 O O . THR A 1 192 ? 124.846 147.542 115.551 1.00 88.36 192 THR A O 1
ATOM 1357 N N . GLU A 1 193 ? 126.608 146.230 116.055 1.00 92.20 193 GLU A N 1
ATOM 1358 C CA . GLU A 1 193 ? 127.298 146.564 114.813 1.00 92.20 193 GLU A CA 1
ATOM 1359 C C . GLU A 1 193 ? 126.536 146.051 113.599 1.00 92.20 193 GLU A C 1
ATOM 1360 O O . GLU A 1 193 ? 126.473 146.730 112.569 1.00 92.20 193 GLU A O 1
ATOM 1366 N N . LEU A 1 194 ? 125.961 144.851 113.699 1.00 82.90 194 LEU A N 1
ATOM 1367 C CA . LEU A 1 194 ? 125.162 144.319 112.600 1.00 82.90 194 LEU A CA 1
ATOM 1368 C C . LEU A 1 194 ? 123.990 145.237 112.279 1.00 82.90 194 LEU A C 1
ATOM 1369 O O . LEU A 1 194 ? 123.747 145.561 111.110 1.00 82.90 194 LEU A O 1
ATOM 1374 N N . GLN A 1 195 ? 123.259 145.672 113.306 1.00 81.56 195 GLN A N 1
ATOM 1375 C CA . GLN A 1 195 ? 122.110 146.542 113.084 1.00 81.56 195 GLN A CA 1
ATOM 1376 C C . GLN A 1 195 ? 122.535 147.893 112.523 1.00 81.56 195 GLN A C 1
ATOM 1377 O O . GLN A 1 195 ? 121.874 148.431 111.628 1.00 81.56 195 GLN A O 1
ATOM 1383 N N . ILE A 1 196 ? 123.637 148.454 113.029 1.00 83.28 196 ILE A N 1
ATOM 1384 C CA . ILE A 1 196 ? 124.115 149.735 112.512 1.00 83.28 196 ILE A CA 1
ATOM 1385 C C . ILE A 1 196 ? 124.501 149.608 111.043 1.00 83.28 196 ILE A C 1
ATOM 1386 O O . ILE A 1 196 ? 124.163 150.468 110.217 1.00 83.28 196 ILE A O 1
ATOM 1391 N N . SER A 1 197 ? 125.217 148.536 110.693 1.00 82.71 197 SER A N 1
ATOM 1392 C CA . SER A 1 197 ? 125.623 148.333 109.308 1.00 82.71 197 SER A CA 1
ATOM 1393 C C . SER A 1 197 ? 124.417 148.149 108.399 1.00 82.71 197 SER A C 1
ATOM 1394 O O . SER A 1 197 ? 124.374 148.702 107.295 1.00 82.71 197 SER A O 1
ATOM 1397 N N . VAL A 1 198 ? 123.423 147.377 108.843 1.00 79.37 198 VAL A N 1
ATOM 1398 C CA . VAL A 1 198 ? 122.239 147.167 108.016 1.00 79.37 198 VAL A CA 1
ATOM 1399 C C . VAL A 1 198 ? 121.473 148.474 107.835 1.00 79.37 198 VAL A C 1
ATOM 1400 O O . VAL A 1 198 ? 120.978 148.770 106.741 1.00 79.37 198 VAL A O 1
ATOM 1404 N N . THR A 1 199 ? 121.373 149.282 108.894 1.00 81.40 199 THR A N 1
ATOM 1405 C CA . THR A 1 199 ? 120.681 150.563 108.785 1.00 81.40 199 THR A CA 1
ATOM 1406 C C . THR A 1 199 ? 121.388 151.490 107.804 1.00 81.40 199 THR A C 1
ATOM 1407 O O . THR A 1 199 ? 120.749 152.108 106.940 1.00 81.40 199 THR A O 1
ATOM 1411 N N . VAL A 1 200 ? 122.714 151.603 107.922 1.00 84.34 200 VAL A N 1
ATOM 1412 C CA . VAL A 1 200 ? 123.442 152.495 107.024 1.00 84.34 200 VAL A CA 1
ATOM 1413 C C . VAL A 1 200 ? 123.397 151.970 105.595 1.00 84.34 200 VAL A C 1
ATOM 1414 O O . VAL A 1 200 ? 123.359 152.756 104.642 1.00 84.34 200 VAL A O 1
ATOM 1418 N N . MET A 1 201 ? 123.364 150.647 105.414 1.00 82.13 201 MET A N 1
ATOM 1419 C CA . MET A 1 201 ? 123.258 150.087 104.073 1.00 82.13 201 MET A CA 1
ATOM 1420 C C . MET A 1 201 ? 121.893 150.374 103.463 1.00 82.13 201 MET A C 1
ATOM 1421 O O . MET A 1 201 ? 121.792 150.689 102.272 1.00 82.13 201 MET A O 1
ATOM 1426 N N . PHE A 1 202 ? 120.828 150.272 104.263 1.00 79.79 202 PHE A N 1
ATOM 1427 C CA . PHE A 1 202 ? 119.502 150.626 103.768 1.00 79.79 202 PHE A CA 1
ATOM 1428 C C . PHE A 1 202 ? 119.440 152.095 103.376 1.00 79.79 202 PHE A C 1
ATOM 1429 O O . PHE A 1 202 ? 118.883 152.443 102.328 1.00 79.79 202 PHE A O 1
ATOM 1437 N N . LEU A 1 203 ? 120.012 152.971 104.206 1.00 83.70 203 LEU A N 1
ATOM 1438 C CA . LEU A 1 203 ? 120.019 154.395 103.881 1.00 83.70 203 LEU A CA 1
ATOM 1439 C C . LEU A 1 203 ? 120.803 154.668 102.602 1.00 83.70 203 LEU A C 1
ATOM 1440 O O . LEU A 1 203 ? 120.370 155.458 101.753 1.00 83.70 203 LEU A O 1
ATOM 1445 N N . MET A 1 204 ? 121.963 154.023 102.450 1.00 87.04 204 MET A N 1
ATOM 1446 C CA . MET A 1 204 ? 122.777 154.219 101.256 1.00 87.04 204 MET A CA 1
ATOM 1447 C C . MET A 1 204 ? 122.059 153.717 100.009 1.00 87.04 204 MET A C 1
ATOM 1448 O O . MET A 1 204 ? 122.102 154.366 98.959 1.00 87.04 204 MET A O 1
ATOM 1453 N N . THR A 1 205 ? 121.394 152.563 100.105 1.00 86.10 205 THR A N 1
ATOM 1454 C CA . THR A 1 205 ? 120.628 152.054 98.971 1.00 86.10 205 THR A CA 1
ATOM 1455 C C . THR A 1 205 ? 119.483 152.994 98.618 1.00 86.10 205 THR A C 1
ATOM 1456 O O . THR A 1 205 ? 119.209 153.233 97.436 1.00 86.10 205 THR A O 1
ATOM 1460 N N . ALA A 1 206 ? 118.804 153.541 99.628 1.00 85.83 206 ALA A N 1
ATOM 1461 C CA . ALA A 1 206 ? 117.705 154.464 99.364 1.00 85.83 206 ALA A CA 1
ATOM 1462 C C . ALA A 1 206 ? 118.199 155.727 98.670 1.00 85.83 206 ALA A C 1
ATOM 1463 O O . ALA A 1 206 ? 117.588 156.197 97.703 1.00 85.83 206 ALA A O 1
ATOM 1465 N N . VAL A 1 207 ? 119.308 156.295 99.150 1.00 90.00 207 VAL A N 1
ATOM 1466 C CA . VAL A 1 207 ? 119.779 157.560 98.590 1.00 90.00 207 VAL A CA 1
ATOM 1467 C C . VAL A 1 207 ? 120.383 157.351 97.204 1.00 90.00 207 VAL A C 1
ATOM 1468 O O . VAL A 1 207 ? 120.256 158.211 96.325 1.00 90.00 207 VAL A O 1
ATOM 1472 N N . CYS A 1 208 ? 121.039 156.211 96.977 1.00 91.18 208 CYS A N 1
ATOM 1473 C CA . CYS A 1 208 ? 121.748 155.982 95.724 1.00 91.18 208 CYS A CA 1
ATOM 1474 C C . CYS A 1 208 ? 120.953 155.168 94.711 1.00 91.18 208 CYS A C 1
ATOM 1475 O O . CYS A 1 208 ? 121.168 155.332 93.505 1.00 91.18 208 CYS A O 1
ATOM 1478 N N . GLY A 1 209 ? 120.040 154.311 95.160 1.00 91.63 209 GLY A N 1
ATOM 1479 C CA . GLY A 1 209 ? 119.240 153.515 94.260 1.00 91.63 209 GLY A CA 1
ATOM 1480 C C . GLY A 1 209 ? 119.586 152.042 94.327 1.00 91.63 209 GLY A C 1
ATOM 1481 O O . GLY A 1 209 ? 120.688 151.656 94.729 1.00 91.63 209 GLY A O 1
ATOM 1482 N N . PRO A 1 210 ? 118.641 151.185 93.929 1.00 92.98 210 PRO A N 1
ATOM 1483 C CA . PRO A 1 210 ? 118.892 149.735 93.991 1.00 92.98 210 PRO A CA 1
ATOM 1484 C C . PRO A 1 210 ? 120.005 149.265 93.072 1.00 92.98 210 PRO A C 1
ATOM 1485 O O . PRO A 1 210 ? 120.521 148.159 93.273 1.00 92.98 210 PRO A O 1
ATOM 1489 N N . GLU A 1 211 ? 120.397 150.063 92.083 1.00 98.19 211 GLU A N 1
ATOM 1490 C CA . GLU A 1 211 ? 121.429 149.666 91.136 1.00 98.19 211 GLU A CA 1
ATOM 1491 C C . GLU A 1 211 ? 122.838 149.887 91.671 1.00 98.19 211 GLU A C 1
ATOM 1492 O O . GLU A 1 211 ? 123.804 149.628 90.945 1.00 98.19 211 GLU A O 1
ATOM 1498 N N . LEU A 1 212 ? 122.977 150.365 92.910 1.00 96.43 212 LEU A N 1
ATOM 1499 C CA . LEU A 1 212 ? 124.302 150.601 93.474 1.00 96.43 212 LEU A CA 1
ATOM 1500 C C . LEU A 1 212 ? 125.105 149.307 93.546 1.00 96.43 212 LEU A C 1
ATOM 1501 O O . LEU A 1 212 ? 126.324 149.310 93.343 1.00 96.43 212 LEU A O 1
ATOM 1506 N N . TRP A 1 213 ? 124.437 148.187 93.813 1.00 92.90 213 TRP A N 1
ATOM 1507 C CA . TRP A 1 213 ? 125.104 146.893 93.863 1.00 92.90 213 TRP A CA 1
ATOM 1508 C C . TRP A 1 213 ? 125.383 146.321 92.481 1.00 92.90 213 TRP A C 1
ATOM 1509 O O . TRP A 1 213 ? 125.909 145.207 92.382 1.00 92.90 213 TRP A O 1
ATOM 1520 N N . ASP A 1 214 ? 125.045 147.052 91.422 1.00 101.46 214 ASP A N 1
ATOM 1521 C CA . ASP A 1 214 ? 125.402 146.716 90.051 1.00 101.46 214 ASP A CA 1
ATOM 1522 C C . ASP A 1 214 ? 126.396 147.737 89.509 1.00 101.46 214 ASP A C 1
ATOM 1523 O O . ASP A 1 214 ? 126.303 148.187 88.364 1.00 101.46 214 ASP A O 1
ATOM 1528 N N . TYR A 1 215 ? 127.368 148.099 90.345 1.00 108.47 215 TYR A N 1
ATOM 1529 C CA . TYR A 1 215 ? 128.388 149.097 90.046 1.00 108.47 215 TYR A CA 1
ATOM 1530 C C . TYR A 1 215 ? 129.755 148.448 90.192 1.00 108.47 215 TYR A C 1
ATOM 1531 O O . TYR A 1 215 ? 130.625 148.956 90.909 1.00 108.47 215 TYR A O 1
ATOM 1540 N N . GLU A 1 216 ? 129.912 147.304 89.522 1.00 122.46 216 GLU A N 1
ATOM 1541 C CA . GLU A 1 216 ? 131.063 146.413 89.630 1.00 122.46 216 GLU A CA 1
ATOM 1542 C C . GLU A 1 216 ? 132.375 147.161 89.822 1.00 122.46 216 GLU A C 1
ATOM 1543 O O . GLU A 1 216 ? 132.716 148.068 89.060 1.00 122.46 216 GLU A O 1
ATOM 1549 N N . ILE A 1 217 ? 133.111 146.747 90.853 1.00 127.05 217 ILE A N 1
ATOM 1550 C CA . ILE A 1 217 ? 134.339 147.429 91.277 1.00 127.05 217 ILE A CA 1
ATOM 1551 C C . ILE A 1 217 ? 135.418 147.234 90.220 1.00 127.05 217 ILE A C 1
ATOM 1552 O O . ILE A 1 217 ? 135.673 146.086 89.805 1.00 127.05 217 ILE A O 1
ATOM 1557 N N . PRO A 1 218 ? 136.118 148.301 89.787 1.00 133.31 218 PRO A N 1
ATOM 1558 C CA . PRO A 1 218 ? 136.993 148.215 88.604 1.00 133.31 218 PRO A CA 1
ATOM 1559 C C . PRO A 1 218 ? 137.982 147.054 88.570 1.00 133.31 218 PRO A C 1
ATOM 1560 O O . PRO A 1 218 ? 138.552 146.773 87.511 1.00 133.31 218 PRO A O 1
ATOM 1564 N N . PHE A 1 219 ? 138.208 146.379 89.694 1.00 134.55 219 PHE A N 1
ATOM 1565 C CA . PHE A 1 219 ? 139.162 145.282 89.757 1.00 134.55 219 PHE A CA 1
ATOM 1566 C C . PHE A 1 219 ? 138.493 144.036 90.323 1.00 134.55 219 PHE A C 1
ATOM 1567 O O . PHE A 1 219 ? 137.372 144.081 90.837 1.00 134.55 219 PHE A O 1
ATOM 1575 N N . THR A 1 220 ? 139.198 142.911 90.195 1.00 133.71 220 THR A N 1
ATOM 1576 C CA . THR A 1 220 ? 138.887 141.584 90.733 1.00 133.71 220 THR A CA 1
ATOM 1577 C C . THR A 1 220 ? 137.757 140.915 89.942 1.00 133.71 220 THR A C 1
ATOM 1578 O O . THR A 1 220 ? 137.516 139.713 90.127 1.00 133.71 220 THR A O 1
ATOM 1582 N N . GLY A 1 221 ? 137.094 141.630 89.033 1.00 130.37 221 GLY A N 1
ATOM 1583 C CA . GLY A 1 221 ? 136.013 141.114 88.195 1.00 130.37 221 GLY A CA 1
ATOM 1584 C C . GLY A 1 221 ? 134.812 140.627 89.000 1.00 130.37 221 GLY A C 1
ATOM 1585 O O . GLY A 1 221 ? 134.063 139.765 88.525 1.00 130.37 221 GLY A O 1
ATOM 1586 N N . LEU A 1 222 ? 134.605 141.154 90.209 1.00 122.14 222 LEU A N 1
ATOM 1587 C CA . LEU A 1 222 ? 133.474 140.770 91.048 1.00 122.14 222 LEU A CA 1
ATOM 1588 C C . LEU A 1 222 ? 132.542 141.960 91.273 1.00 122.14 222 LEU A C 1
ATOM 1589 O O . LEU A 1 222 ? 132.998 143.105 91.323 1.00 122.14 222 LEU A O 1
ATOM 1594 N N . PRO A 1 223 ? 131.234 141.714 91.423 1.00 112.58 223 PRO A N 1
ATOM 1595 C CA . PRO A 1 223 ? 130.298 142.818 91.682 1.00 112.58 223 PRO A CA 1
ATOM 1596 C C . PRO A 1 223 ? 130.417 143.364 93.096 1.00 112.58 223 PRO A C 1
ATOM 1597 O O . PRO A 1 223 ? 131.169 142.827 93.915 1.00 112.58 223 PRO A O 1
ATOM 1601 N N . MET A 1 224 ? 129.674 144.434 93.395 1.00 104.51 224 MET A N 1
ATOM 1602 C CA . MET A 1 224 ? 129.793 145.072 94.703 1.00 104.51 224 MET A CA 1
ATOM 1603 C C . MET A 1 224 ? 129.129 144.256 95.805 1.00 104.51 224 MET A C 1
ATOM 1604 O O . MET A 1 224 ? 129.488 144.404 96.979 1.00 104.51 224 MET A O 1
ATOM 1609 N N . LYS A 1 225 ? 128.175 143.389 95.457 1.00 98.20 225 LYS A N 1
ATOM 1610 C CA . LYS A 1 225 ? 127.492 142.596 96.474 1.00 98.20 225 LYS A CA 1
ATOM 1611 C C . LYS A 1 225 ? 128.429 141.641 97.198 1.00 98.20 225 LYS A C 1
ATOM 1612 O O . LYS A 1 225 ? 128.059 141.124 98.258 1.00 98.20 225 LYS A O 1
ATOM 1618 N N . THR A 1 226 ? 129.619 141.385 96.654 1.00 100.72 226 THR A N 1
ATOM 1619 C CA . THR A 1 226 ? 130.599 140.576 97.365 1.00 100.72 226 THR A CA 1
ATOM 1620 C C . THR A 1 226 ? 131.167 141.295 98.580 1.00 100.72 226 THR A C 1
ATOM 1621 O O . THR A 1 226 ? 131.633 140.631 99.512 1.00 100.72 226 THR A O 1
ATOM 1625 N N . ILE A 1 227 ? 131.146 142.631 98.591 1.00 100.41 227 ILE A N 1
ATOM 1626 C CA . ILE A 1 227 ? 131.706 143.370 99.726 1.00 100.41 227 ILE A CA 1
ATOM 1627 C C . ILE A 1 227 ? 130.985 143.049 101.031 1.00 100.41 227 ILE A C 1
ATOM 1628 O O . ILE A 1 227 ? 131.664 142.751 102.027 1.00 100.41 227 ILE A O 1
ATOM 1633 N N . PRO A 1 228 ? 129.639 143.085 101.111 1.00 95.00 228 PRO A N 1
ATOM 1634 C CA . PRO A 1 228 ? 128.991 142.658 102.359 1.00 95.00 228 PRO A CA 1
ATOM 1635 C C . PRO A 1 228 ? 129.157 141.170 102.618 1.00 95.00 228 PRO A C 1
ATOM 1636 O O . PRO A 1 228 ? 129.623 140.770 103.691 1.00 95.00 228 PRO A O 1
ATOM 1640 N N . LEU A 1 229 ? 128.815 140.352 101.616 1.00 91.39 229 LEU A N 1
ATOM 1641 C CA . LEU A 1 229 ? 128.708 138.908 101.815 1.00 91.39 229 LEU A CA 1
ATOM 1642 C C . LEU A 1 229 ? 129.979 138.330 102.419 1.00 91.39 229 LEU A C 1
ATOM 1643 O O . LEU A 1 229 ? 129.936 137.668 103.464 1.00 91.39 229 LEU A O 1
ATOM 1648 N N . LEU A 1 230 ? 131.127 138.605 101.794 1.00 95.09 230 LEU A N 1
ATOM 1649 C CA . LEU A 1 230 ? 132.395 138.107 102.315 1.00 95.09 230 LEU A CA 1
ATOM 1650 C C . LEU A 1 230 ? 132.565 138.495 103.776 1.00 95.09 230 LEU A C 1
ATOM 1651 O O . LEU A 1 230 ? 132.822 137.639 104.633 1.00 95.09 230 LEU A O 1
ATOM 1656 N N . GLY A 1 231 ? 132.361 139.778 104.085 1.00 90.04 231 GLY A N 1
ATOM 1657 C CA . GLY A 1 231 ? 132.461 140.212 105.467 1.00 90.04 231 GLY A CA 1
ATOM 1658 C C . GLY A 1 231 ? 131.539 139.425 106.371 1.00 90.04 231 GLY A C 1
ATOM 1659 O O . GLY A 1 231 ? 131.955 138.923 107.420 1.00 90.04 231 GLY A O 1
ATOM 1660 N N . ILE A 1 232 ? 130.288 139.239 105.934 1.00 87.62 232 ILE A N 1
ATOM 1661 C CA . ILE A 1 232 ? 129.339 138.443 106.709 1.00 87.62 232 ILE A CA 1
ATOM 1662 C C . ILE A 1 232 ? 129.928 137.068 106.979 1.00 87.62 232 ILE A C 1
ATOM 1663 O O . ILE A 1 232 ? 129.995 136.612 108.128 1.00 87.62 232 ILE A O 1
ATOM 1668 N N . ILE A 1 233 ? 130.446 136.429 105.924 1.00 85.86 233 ILE A N 1
ATOM 1669 C CA . ILE A 1 233 ? 131.050 135.110 106.083 1.00 85.86 233 ILE A CA 1
ATOM 1670 C C . ILE A 1 233 ? 132.131 135.170 107.149 1.00 85.86 233 ILE A C 1
ATOM 1671 O O . ILE A 1 233 ? 132.139 134.373 108.097 1.00 85.86 233 ILE A O 1
ATOM 1676 N N . GLY A 1 234 ? 133.013 136.168 107.047 1.00 88.77 234 GLY A N 1
ATOM 1677 C CA . GLY A 1 234 ? 134.033 136.332 108.067 1.00 88.77 234 GLY A CA 1
ATOM 1678 C C . GLY A 1 234 ? 133.427 136.405 109.450 1.00 88.77 234 GLY A C 1
ATOM 1679 O O . GLY A 1 234 ? 133.741 135.589 110.324 1.00 88.77 234 GLY A O 1
ATOM 1680 N N . GLY A 1 235 ? 132.476 137.324 109.636 1.00 89.24 235 GLY A N 1
ATOM 1681 C CA . GLY A 1 235 ? 131.816 137.423 110.925 1.00 89.24 235 GLY A CA 1
ATOM 1682 C C . GLY A 1 235 ? 131.219 136.098 111.333 1.00 89.24 235 GLY A C 1
ATOM 1683 O O . GLY A 1 235 ? 131.415 135.634 112.462 1.00 89.24 235 GLY A O 1
ATOM 1684 N N . THR A 1 236 ? 130.550 135.434 110.383 1.00 83.66 236 THR A N 1
ATOM 1685 C CA . THR A 1 236 ? 130.036 134.090 110.614 1.00 83.66 236 THR A CA 1
ATOM 1686 C C . THR A 1 236 ? 131.066 133.241 111.334 1.00 83.66 236 THR A C 1
ATOM 1687 O O . THR A 1 236 ? 130.875 132.866 112.500 1.00 83.66 236 THR A O 1
ATOM 1691 N N . VAL A 1 237 ? 132.219 133.030 110.691 1.00 86.94 237 VAL A N 1
ATOM 1692 C CA . VAL A 1 237 ? 133.227 132.142 111.260 1.00 86.94 237 VAL A CA 1
ATOM 1693 C C . VAL A 1 237 ? 133.571 132.602 112.666 1.00 86.94 237 VAL A C 1
ATOM 1694 O O . VAL A 1 237 ? 133.482 131.833 113.634 1.00 86.94 237 VAL A O 1
ATOM 1698 N N . TYR A 1 238 ? 133.850 133.903 112.806 1.00 89.34 238 TYR A N 1
ATOM 1699 C CA . TYR A 1 238 ? 134.245 134.430 114.104 1.00 89.34 238 TYR A CA 1
ATOM 1700 C C . TYR A 1 238 ? 133.217 134.056 115.154 1.00 89.34 238 TYR A C 1
ATOM 1701 O O . TYR A 1 238 ? 133.538 133.384 116.144 1.00 89.34 238 TYR A O 1
ATOM 1710 N N . SER A 1 239 ? 131.948 134.380 114.888 1.00 85.89 239 SER A N 1
ATOM 1711 C CA . SER A 1 239 ? 130.909 134.091 115.865 1.00 85.89 239 SER A CA 1
ATOM 1712 C C . SER A 1 239 ? 130.915 132.613 116.209 1.00 85.89 239 SER A C 1
ATOM 1713 O O . SER A 1 239 ? 131.046 132.238 117.384 1.00 85.89 239 SER A O 1
ATOM 1716 N N . CYS A 1 240 ? 130.889 131.761 115.179 1.00 87.78 240 CYS A N 1
ATOM 1717 C CA . CYS A 1 240 ? 130.848 130.325 115.416 1.00 87.78 240 CYS A CA 1
ATOM 1718 C C . CYS A 1 240 ? 131.964 129.920 116.360 1.00 87.78 240 CYS A C 1
ATOM 1719 O O . CYS A 1 240 ? 131.717 129.266 117.383 1.00 87.78 240 CYS A O 1
ATOM 1722 N N . SER A 1 241 ? 133.184 130.392 116.078 1.00 89.33 241 SER A N 1
ATOM 1723 C CA . SER A 1 241 ? 134.328 130.055 116.914 1.00 89.33 241 SER A CA 1
ATOM 1724 C C . SER A 1 241 ? 133.979 130.236 118.381 1.00 89.33 241 SER A C 1
ATOM 1725 O O . SER A 1 241 ? 133.925 129.263 119.146 1.00 89.33 241 SER A O 1
ATOM 1728 N N . ASN A 1 242 ? 133.623 131.468 118.758 1.00 87.34 242 ASN A N 1
ATOM 1729 C CA . ASN A 1 242 ? 133.348 131.752 120.160 1.00 87.34 242 ASN A CA 1
ATOM 1730 C C . ASN A 1 242 ? 132.315 130.780 120.701 1.00 87.34 242 ASN A C 1
ATOM 1731 O O . ASN A 1 242 ? 132.564 130.074 121.687 1.00 87.34 242 ASN A O 1
ATOM 1736 N N . TYR A 1 243 ? 131.186 130.657 119.997 1.00 82.27 243 TYR A N 1
ATOM 1737 C CA . TYR A 1 243 ? 130.109 129.811 120.493 1.00 82.27 243 TYR A CA 1
ATOM 1738 C C . TYR A 1 243 ? 130.612 128.398 120.729 1.00 82.27 243 TYR A C 1
ATOM 1739 O O . TYR A 1 243 ? 130.426 127.832 121.814 1.00 82.27 243 TYR A O 1
ATOM 1748 N N . PHE A 1 244 ? 131.327 127.842 119.749 1.00 86.67 244 PHE A N 1
ATOM 1749 C CA . PHE A 1 244 ? 131.713 126.444 119.865 1.00 86.67 244 PHE A CA 1
ATOM 1750 C C . PHE A 1 244 ? 132.648 126.235 121.043 1.00 86.67 244 PHE A C 1
ATOM 1751 O O . PHE A 1 244 ? 132.582 125.194 121.708 1.00 86.67 244 PHE A O 1
ATOM 1759 N N . ARG A 1 245 ? 133.479 127.233 121.358 1.00 92.47 245 ARG A N 1
ATOM 1760 C CA . ARG A 1 245 ? 134.342 127.100 122.524 1.00 92.47 245 ARG A CA 1
ATOM 1761 C C . ARG A 1 245 ? 133.510 126.923 123.785 1.00 92.47 245 ARG A C 1
ATOM 1762 O O . ARG A 1 245 ? 133.748 125.997 124.571 1.00 92.47 245 ARG A O 1
ATOM 1770 N N . VAL A 1 246 ? 132.482 127.759 123.959 1.00 89.49 246 VAL A N 1
ATOM 1771 C CA . VAL A 1 246 ? 131.615 127.627 125.120 1.00 89.49 246 VAL A CA 1
ATOM 1772 C C . VAL A 1 246 ? 130.884 126.295 125.091 1.00 89.49 246 VAL A C 1
ATOM 1773 O O . VAL A 1 246 ? 130.525 125.760 126.145 1.00 89.49 246 VAL A O 1
ATOM 1777 N N . ILE A 1 247 ? 130.677 125.728 123.901 1.00 88.80 247 ILE A N 1
ATOM 1778 C CA . ILE A 1 247 ? 130.031 124.425 123.815 1.00 88.80 247 ILE A CA 1
ATOM 1779 C C . ILE A 1 247 ? 130.931 123.345 124.402 1.00 88.80 247 ILE A C 1
ATOM 1780 O O . ILE A 1 247 ? 130.453 122.398 125.039 1.00 88.80 247 ILE A O 1
ATOM 1785 N N . LEU A 1 248 ? 132.245 123.474 124.219 1.00 95.48 248 LEU A N 1
ATOM 1786 C CA . LEU A 1 248 ? 133.177 122.413 124.588 1.00 95.48 248 LEU A CA 1
ATOM 1787 C C . LEU A 1 248 ? 133.860 122.679 125.926 1.00 95.48 248 LEU A C 1
ATOM 1788 O O . LEU A 1 248 ? 133.803 121.843 126.832 1.00 95.48 248 LEU A O 1
ATOM 1793 N N . SER A 1 249 ? 134.510 123.835 126.066 1.00 102.96 249 SER A N 1
ATOM 1794 C CA . SER A 1 249 ? 135.238 124.126 127.297 1.00 102.96 249 SER A CA 1
ATOM 1795 C C . SER A 1 249 ? 134.290 124.456 128.445 1.00 102.96 249 SER A C 1
ATOM 1796 O O . SER A 1 249 ? 134.610 124.203 129.612 1.00 102.96 249 SER A O 1
ATOM 1799 N N . GLY A 1 250 ? 133.125 125.020 128.137 1.00 104.90 250 GLY A N 1
ATOM 1800 C CA . GLY A 1 250 ? 132.213 125.493 129.165 1.00 104.90 250 GLY A CA 1
ATOM 1801 C C . GLY A 1 250 ? 131.515 124.358 129.898 1.00 104.90 250 GLY A C 1
ATOM 1802 O O . GLY A 1 250 ? 131.094 123.373 129.295 1.00 104.90 250 GLY A O 1
ATOM 1803 N N . GLY A 1 251 ? 131.403 124.516 131.215 1.00 110.43 251 GLY A N 1
ATOM 1804 C CA . GLY A 1 251 ? 130.683 123.576 132.053 1.00 110.43 251 GLY A CA 1
ATOM 1805 C C . GLY A 1 251 ? 130.293 124.191 133.381 1.00 110.43 251 GLY A C 1
ATOM 1806 O O . GLY A 1 251 ? 131.138 124.770 134.071 1.00 110.43 251 GLY A O 1
ATOM 1807 N N . VAL A 1 252 ? 129.021 124.078 133.756 1.00 112.48 252 VAL A N 1
ATOM 1808 C CA . VAL A 1 252 ? 128.529 124.701 134.978 1.00 112.48 252 VAL A CA 1
ATOM 1809 C C . VAL A 1 252 ? 127.914 123.700 135.953 1.00 112.48 252 VAL A C 1
ATOM 1810 O O . VAL A 1 252 ? 127.954 123.946 137.169 1.00 112.48 252 VAL A O 1
ATOM 1814 N N . GLY A 1 253 ? 127.377 122.580 135.477 1.00 118.04 253 GLY A N 1
ATOM 1815 C CA . GLY A 1 253 ? 126.743 121.617 136.357 1.00 118.04 253 GLY A CA 1
ATOM 1816 C C . GLY A 1 253 ? 127.726 120.782 137.153 1.00 118.04 253 GLY A C 1
ATOM 1817 O O . GLY A 1 253 ? 128.841 121.228 137.439 1.00 118.04 253 GLY A O 1
ATOM 1818 N N . LYS A 1 254 ? 127.319 119.564 137.521 1.00 123.38 254 LYS A N 1
ATOM 1819 C CA . LYS A 1 254 ? 128.217 118.660 138.233 1.00 123.38 254 LYS A CA 1
ATOM 1820 C C . LYS A 1 254 ? 129.421 118.266 137.390 1.00 123.38 254 LYS A C 1
ATOM 1821 O O . LYS A 1 254 ? 130.425 117.799 137.938 1.00 123.38 254 LYS A O 1
ATOM 1827 N N . ASN A 1 255 ? 129.342 118.451 136.079 1.00 118.26 255 ASN A N 1
ATOM 1828 C CA . ASN A 1 255 ? 130.415 118.125 135.149 1.00 118.26 255 ASN A CA 1
ATOM 1829 C C . ASN A 1 255 ? 130.381 119.167 134.036 1.00 118.26 255 ASN A C 1
ATOM 1830 O O . ASN A 1 255 ? 129.785 120.238 134.192 1.00 118.26 255 ASN A O 1
ATOM 1835 N N . GLY A 1 256 ? 131.018 118.859 132.911 1.00 110.95 256 GLY A N 1
ATOM 1836 C CA . GLY A 1 256 ? 131.006 119.762 131.777 1.00 110.95 256 GLY A CA 1
ATOM 1837 C C . GLY A 1 256 ? 129.663 119.806 131.077 1.00 110.95 256 GLY A C 1
ATOM 1838 O O . GLY A 1 256 ? 129.488 120.535 130.096 1.00 110.95 256 GLY A O 1
ATOM 1839 N N . SER A 1 257 ? 128.703 119.031 131.579 1.00 102.57 257 SER A N 1
ATOM 1840 C CA . SER A 1 257 ? 127.382 118.954 130.977 1.00 102.57 257 SER A CA 1
ATOM 1841 C C . SER A 1 257 ? 126.620 120.263 131.187 1.00 102.57 257 SER A C 1
ATOM 1842 O O . SER A 1 257 ? 127.115 121.223 131.785 1.00 102.57 257 SER A O 1
ATOM 1845 N N . THR A 1 258 ? 125.389 120.292 130.684 1.00 97.04 258 THR A N 1
ATOM 1846 C CA . THR A 1 258 ? 124.565 121.489 130.759 1.00 97.04 258 THR A CA 1
ATOM 1847 C C . THR A 1 258 ? 124.097 121.739 132.188 1.00 97.04 258 THR A C 1
ATOM 1848 O O . THR A 1 258 ? 124.231 120.888 133.071 1.00 97.04 258 THR A O 1
ATOM 1852 N N . VAL A 1 259 ? 123.542 122.934 132.408 1.00 93.08 259 VAL A N 1
ATOM 1853 C CA . VAL A 1 259 ? 123.062 123.302 133.736 1.00 93.08 259 VAL A CA 1
ATOM 1854 C C . VAL A 1 259 ? 121.899 122.413 134.159 1.00 93.08 259 VAL A C 1
ATOM 1855 O O . VAL A 1 259 ? 121.657 122.221 135.357 1.00 93.08 259 VAL A O 1
ATOM 1859 N N . ALA A 1 260 ? 121.170 121.853 133.196 1.00 89.61 260 ALA A N 1
ATOM 1860 C CA . ALA A 1 260 ? 120.052 120.971 133.498 1.00 89.61 260 ALA A CA 1
ATOM 1861 C C . ALA A 1 260 ? 120.483 119.539 133.780 1.00 89.61 260 ALA A C 1
ATOM 1862 O O . ALA A 1 260 ? 119.639 118.717 134.153 1.00 89.61 260 ALA A O 1
ATOM 1864 N N . GLY A 1 261 ? 121.765 119.220 133.614 1.00 91.36 261 GLY A N 1
ATOM 1865 C CA . GLY A 1 261 ? 122.257 117.878 133.833 1.00 91.36 261 GLY A CA 1
ATOM 1866 C C . GLY A 1 261 ? 122.115 116.942 132.655 1.00 91.36 261 GLY A C 1
ATOM 1867 O O . GLY A 1 261 ? 122.557 115.789 132.746 1.00 91.36 261 GLY A O 1
ATOM 1868 N N . THR A 1 262 ? 121.519 117.392 131.554 1.00 89.38 262 THR A N 1
ATOM 1869 C CA . THR A 1 262 ? 121.347 116.550 130.382 1.00 89.38 262 THR A CA 1
ATOM 1870 C C . THR A 1 262 ? 122.584 116.627 129.489 1.00 89.38 262 THR A C 1
ATOM 1871 O O . THR A 1 262 ? 123.618 117.190 129.856 1.00 89.38 262 THR A O 1
ATOM 1875 N N . SER A 1 263 ? 122.474 116.048 128.296 1.00 84.40 263 SER A N 1
ATOM 1876 C CA . SER A 1 263 ? 123.602 115.988 127.381 1.00 84.40 263 SER A CA 1
ATOM 1877 C C . SER A 1 263 ? 123.960 117.379 126.864 1.00 84.40 263 SER A C 1
ATOM 1878 O O . SER A 1 263 ? 123.124 118.284 126.793 1.00 84.40 263 SER A O 1
ATOM 1881 N N . VAL A 1 264 ? 125.233 117.539 126.503 1.00 80.26 264 VAL A N 1
ATOM 1882 C CA . VAL A 1 264 ? 125.717 118.824 126.009 1.00 80.26 264 VAL A CA 1
ATOM 1883 C C . VAL A 1 264 ? 125.156 119.135 124.625 1.00 80.26 264 VAL A C 1
ATOM 1884 O O . VAL A 1 264 ? 124.849 120.294 124.324 1.00 80.26 264 VAL A O 1
ATOM 1888 N N . LEU A 1 265 ? 124.998 118.126 123.773 1.00 72.41 265 LEU A N 1
ATOM 1889 C CA . LEU A 1 265 ? 124.687 118.321 122.361 1.00 72.41 265 LEU A CA 1
ATOM 1890 C C . LEU A 1 265 ? 123.282 117.843 122.006 1.00 72.41 265 LEU A C 1
ATOM 1891 O O . LEU A 1 265 ? 123.075 117.196 120.980 1.00 72.41 265 LEU A O 1
ATOM 1896 N N . SER A 1 266 ? 122.302 118.145 122.852 1.00 70.70 266 SER A N 1
ATOM 1897 C CA . SER A 1 266 ? 120.914 117.817 122.539 1.00 70.70 266 SER A CA 1
ATOM 1898 C C . SER A 1 266 ? 120.278 118.841 121.595 1.00 70.70 266 SER A C 1
ATOM 1899 O O . SER A 1 266 ? 119.643 118.438 120.613 1.00 70.70 266 SER A O 1
ATOM 1902 N N . PRO A 1 267 ? 120.398 120.156 121.841 1.00 65.23 267 PRO A N 1
ATOM 1903 C CA . PRO A 1 267 ? 119.808 121.124 120.895 1.00 65.23 267 PRO A CA 1
ATOM 1904 C C . PRO A 1 267 ? 120.420 121.076 119.505 1.00 65.23 267 PRO A C 1
ATOM 1905 O O . PRO A 1 267 ? 119.778 121.523 118.536 1.00 65.23 267 PRO A O 1
ATOM 1909 N N . GLY A 1 268 ? 121.649 120.573 119.384 1.00 58.39 268 GLY A N 1
ATOM 1910 C CA . GLY A 1 268 ? 122.237 120.403 118.071 1.00 58.39 268 GLY A CA 1
ATOM 1911 C C . GLY A 1 268 ? 121.407 119.495 117.194 1.00 58.39 268 GLY A C 1
ATOM 1912 O O . GLY A 1 268 ? 121.281 119.725 115.992 1.00 58.39 268 GLY A O 1
ATOM 1913 N N . LEU A 1 269 ? 120.815 118.456 117.787 1.00 60.67 269 LEU A N 1
ATOM 1914 C CA . LEU A 1 269 ? 119.934 117.578 117.026 1.00 60.67 269 LEU A CA 1
ATOM 1915 C C . LEU A 1 269 ? 118.719 118.331 116.498 1.00 60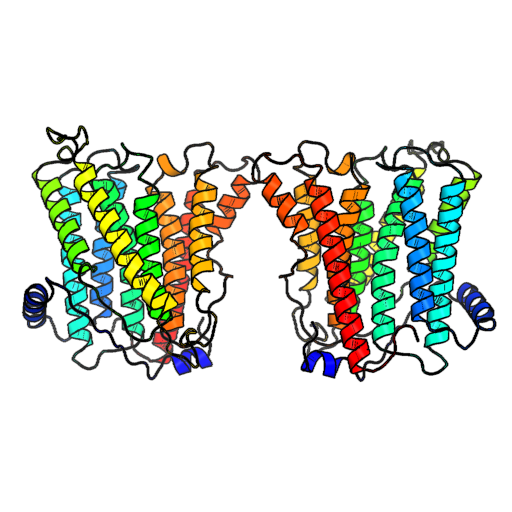.67 269 LEU A C 1
ATOM 1916 O O . LEU A 1 269 ? 118.325 118.143 115.344 1.00 60.67 269 LEU A O 1
ATOM 1921 N N . HIS A 1 270 ? 118.116 119.192 117.323 1.00 58.50 270 HIS A N 1
ATOM 1922 C CA . HIS A 1 270 ? 116.957 119.960 116.873 1.00 58.50 270 HIS A CA 1
ATOM 1923 C C . HIS A 1 270 ? 117.319 120.858 115.695 1.00 58.50 270 HIS A C 1
ATOM 1924 O O . HIS A 1 270 ? 116.647 120.848 114.651 1.00 58.50 270 HIS A O 1
ATOM 1931 N N . ILE A 1 271 ? 118.389 121.643 115.846 1.00 51.15 271 ILE A N 1
ATOM 1932 C CA . ILE A 1 271 ? 118.730 122.587 114.784 1.00 51.15 271 ILE A CA 1
ATOM 1933 C C . ILE A 1 271 ? 119.189 121.850 113.530 1.00 51.15 271 ILE A C 1
ATOM 1934 O O . ILE A 1 271 ? 118.862 122.259 112.405 1.00 51.15 271 ILE A O 1
ATOM 1939 N N . GLY A 1 272 ? 119.923 120.745 113.692 1.00 48.28 272 GLY A N 1
ATOM 1940 C CA . GLY A 1 272 ? 120.331 119.965 112.541 1.00 48.28 272 GLY A CA 1
ATOM 1941 C C . GLY A 1 272 ? 119.156 119.337 111.826 1.00 48.28 272 GLY A C 1
ATOM 1942 O O . GLY A 1 272 ? 119.122 119.298 110.599 1.00 48.28 272 GLY A O 1
ATOM 1943 N N . LEU A 1 273 ? 118.171 118.846 112.580 1.00 46.85 273 LEU A N 1
ATOM 1944 C CA . LEU A 1 273 ? 116.975 118.301 111.953 1.00 46.85 273 LEU A CA 1
ATOM 1945 C C . LEU A 1 273 ? 116.258 119.364 111.139 1.00 46.85 273 LEU A C 1
ATOM 1946 O O . LEU A 1 273 ? 115.882 119.121 109.987 1.00 46.85 273 LEU A O 1
ATOM 1951 N N . VAL A 1 274 ? 116.094 120.563 111.704 1.00 44.56 274 VAL A N 1
ATOM 1952 C CA . VAL A 1 274 ? 115.378 121.617 110.982 1.00 44.56 274 VAL A CA 1
ATOM 1953 C C . VAL A 1 274 ? 116.116 121.983 109.697 1.00 44.56 274 VAL A C 1
ATOM 1954 O O . VAL A 1 274 ? 115.529 121.998 108.605 1.00 44.56 274 VAL A O 1
ATOM 1958 N N . LEU A 1 275 ? 117.421 122.257 109.800 1.00 42.52 275 LEU A N 1
ATOM 1959 C CA . LEU A 1 275 ? 118.169 122.693 108.621 1.00 42.52 275 LEU A CA 1
ATOM 1960 C C . LEU A 1 275 ? 118.304 121.578 107.590 1.00 42.52 275 LEU A C 1
ATOM 1961 O O . LEU A 1 275 ? 118.193 121.829 106.384 1.00 42.52 275 LEU A O 1
ATOM 1966 N N . LEU A 1 276 ? 118.547 120.344 108.035 1.00 39.09 276 LEU A N 1
ATOM 1967 C CA . LEU A 1 276 ? 118.671 119.226 107.110 1.00 39.09 276 LEU A CA 1
ATOM 1968 C C . LEU A 1 276 ? 117.360 118.956 106.391 1.00 39.09 276 LEU A C 1
ATOM 1969 O O . LEU A 1 276 ? 117.357 118.670 105.191 1.00 39.09 276 LEU A O 1
ATOM 1974 N N . LEU A 1 277 ? 116.234 119.035 107.102 1.00 36.45 277 LEU A N 1
ATOM 1975 C CA . LEU A 1 277 ? 114.944 118.826 106.458 1.00 36.45 277 LEU A CA 1
ATOM 1976 C C . LEU A 1 277 ? 114.651 119.933 105.452 1.00 36.45 277 LEU A C 1
ATOM 1977 O O . LEU A 1 277 ? 114.133 119.669 104.358 1.00 36.45 277 LEU A O 1
ATOM 1982 N N . ALA A 1 278 ? 114.998 121.179 105.793 1.00 35.12 278 ALA A N 1
ATOM 1983 C CA . ALA A 1 278 ? 114.835 122.275 104.842 1.00 35.12 278 ALA A CA 1
ATOM 1984 C C . ALA A 1 278 ? 115.667 122.042 103.586 1.00 35.12 278 ALA A C 1
ATOM 1985 O O . ALA A 1 278 ? 115.176 122.202 102.463 1.00 35.12 278 ALA A O 1
ATOM 1987 N N . LEU A 1 279 ? 116.931 121.646 103.760 1.00 37.43 279 LEU A N 1
ATOM 1988 C CA . LEU A 1 279 ? 117.801 121.391 102.614 1.00 37.43 279 LEU A CA 1
ATOM 1989 C C . LEU A 1 279 ? 117.295 120.221 101.780 1.00 37.43 279 LEU A C 1
ATOM 1990 O O . LEU A 1 279 ? 117.369 120.250 100.547 1.00 37.43 279 LEU A O 1
ATOM 1995 N N . MET A 1 280 ? 116.788 119.178 102.437 1.00 39.51 280 MET A N 1
ATOM 1996 C CA . MET A 1 280 ? 116.322 117.996 101.724 1.00 39.51 280 MET A CA 1
ATOM 1997 C C . MET A 1 280 ? 115.074 118.299 100.909 1.00 39.51 280 MET A C 1
ATOM 1998 O O . MET A 1 280 ? 114.922 117.796 99.791 1.00 39.51 280 MET A O 1
ATOM 2003 N N . ILE A 1 281 ? 114.167 119.118 101.447 1.00 34.62 281 ILE A N 1
ATOM 2004 C CA . ILE A 1 281 ? 113.011 119.536 100.659 1.00 34.62 281 ILE A CA 1
ATOM 2005 C C . ILE A 1 281 ? 113.435 120.470 99.529 1.00 34.62 281 ILE A C 1
ATOM 2006 O O . ILE A 1 281 ? 112.880 120.412 98.425 1.00 34.62 281 ILE A O 1
ATOM 2011 N N . TYR A 1 282 ? 114.415 121.342 99.780 1.00 34.73 282 TYR A N 1
ATOM 2012 C CA . TYR A 1 282 ? 114.890 122.260 98.749 1.00 34.73 282 TYR A CA 1
ATOM 2013 C C . TYR A 1 282 ? 115.528 121.528 97.574 1.00 34.73 282 TYR A C 1
ATOM 2014 O O . TYR A 1 282 ? 115.299 121.890 96.414 1.00 34.73 282 TYR A O 1
ATOM 2023 N N . LYS A 1 283 ? 116.334 120.503 97.848 1.00 37.07 283 LYS A N 1
ATOM 2024 C CA . LYS A 1 283 ? 117.136 119.876 96.804 1.00 37.07 283 LYS A CA 1
ATOM 2025 C C . LYS A 1 283 ? 116.349 118.927 95.910 1.00 37.07 283 LYS A C 1
ATOM 2026 O O . LYS A 1 283 ? 116.891 118.475 94.897 1.00 37.07 283 LYS A O 1
ATOM 2032 N N . LYS A 1 284 ? 115.103 118.609 96.247 1.00 45.10 284 LYS A N 1
ATOM 2033 C CA . LYS A 1 284 ? 114.299 117.665 95.474 1.00 45.10 284 LYS A CA 1
ATOM 2034 C C . LYS A 1 284 ? 112.925 118.247 95.179 1.00 45.10 284 LYS A C 1
ATOM 2035 O O . LYS A 1 284 ? 111.907 117.553 95.203 1.00 45.10 284 LYS A O 1
ATOM 2041 N N . SER A 1 285 ? 112.881 119.546 94.888 1.00 47.33 285 SER A N 1
ATOM 2042 C CA . SER A 1 285 ? 111.605 120.205 94.640 1.00 47.33 285 SER A CA 1
ATOM 2043 C C . SER A 1 285 ? 111.055 119.875 93.259 1.00 47.33 285 SER A C 1
ATOM 2044 O O . SER A 1 285 ? 109.838 119.733 93.093 1.00 47.33 285 SER A O 1
ATOM 2047 N N . THR A 1 286 ? 111.929 119.771 92.258 1.00 52.45 286 THR A N 1
ATOM 2048 C CA . THR A 1 286 ? 111.626 119.483 90.856 1.00 52.45 286 THR A CA 1
ATOM 2049 C C . THR A 1 286 ? 110.821 120.588 90.182 1.00 52.45 286 THR A C 1
ATOM 2050 O O . THR A 1 286 ? 110.518 120.469 88.989 1.00 52.45 286 THR A O 1
ATOM 2054 N N . THR A 1 287 ? 110.464 121.660 90.898 1.00 53.21 287 THR A N 1
ATOM 2055 C CA . THR A 1 287 ? 109.709 122.757 90.303 1.00 53.21 287 THR A CA 1
ATOM 2056 C C . THR A 1 287 ? 110.232 124.120 90.745 1.00 53.21 287 THR A C 1
ATOM 2057 O O . THR A 1 287 ? 109.493 125.109 90.663 1.00 53.21 287 THR A O 1
ATOM 2061 N N . ASN A 1 288 ? 111.480 124.198 91.207 1.00 49.74 288 ASN A N 1
ATOM 2062 C CA . ASN A 1 288 ? 112.075 125.436 91.706 1.00 49.74 288 ASN A CA 1
ATOM 2063 C C . ASN A 1 288 ? 111.218 126.042 92.817 1.00 49.74 288 ASN A C 1
ATOM 2064 O O . ASN A 1 288 ? 110.729 127.168 92.724 1.00 49.74 288 ASN A O 1
ATOM 2069 N N . LEU A 1 289 ? 111.033 125.258 93.880 1.00 41.48 289 LEU A N 1
ATOM 2070 C CA . LEU A 1 289 ? 110.196 125.705 94.988 1.00 41.48 289 LEU A CA 1
ATOM 2071 C C . LEU A 1 289 ? 110.826 126.879 95.726 1.00 41.48 289 LEU A C 1
ATOM 2072 O O . LEU A 1 289 ? 110.135 127.838 96.088 1.00 41.48 289 LEU A O 1
ATOM 2077 N N . PHE A 1 290 ? 112.139 126.828 95.955 1.00 39.92 290 PHE A N 1
ATOM 2078 C CA . PHE A 1 290 ? 112.789 127.852 96.767 1.00 39.92 290 PHE A CA 1
ATOM 2079 C C . PHE A 1 290 ? 113.197 129.065 95.942 1.00 39.92 290 PHE A C 1
ATOM 2080 O O . PHE A 1 290 ? 112.964 130.204 96.359 1.00 39.92 290 PHE A O 1
ATOM 2088 N N . LEU A 1 291 ? 113.802 128.849 94.774 1.00 41.75 291 LEU A N 1
ATOM 2089 C CA . LEU A 1 291 ? 114.281 129.967 93.971 1.00 41.75 291 LEU A CA 1
ATOM 2090 C C . LEU A 1 291 ? 113.152 130.797 93.378 1.00 41.75 291 LEU A C 1
ATOM 2091 O O . LEU A 1 291 ? 113.417 131.888 92.863 1.00 41.75 291 LEU A O 1
ATOM 2096 N N . GLN A 1 292 ? 111.911 130.314 93.433 1.00 45.86 292 GLN A N 1
ATOM 2097 C CA . GLN A 1 292 ? 110.763 131.075 92.966 1.00 45.86 292 GLN A CA 1
ATOM 2098 C C . GLN A 1 292 ? 109.919 131.642 94.097 1.00 45.86 292 GLN A C 1
ATOM 2099 O O . GLN A 1 292 ? 109.266 132.671 93.902 1.00 45.86 292 GLN A O 1
ATOM 2105 N N . ASN A 1 293 ? 109.933 131.017 95.272 1.00 42.89 293 ASN A N 1
ATOM 2106 C CA . ASN A 1 293 ? 109.200 131.496 96.444 1.00 42.89 293 ASN A CA 1
ATOM 2107 C C . ASN A 1 293 ? 110.133 131.513 97.647 1.00 42.89 293 ASN A C 1
ATOM 2108 O O . ASN A 1 293 ? 109.976 130.720 98.583 1.00 42.89 293 ASN A O 1
ATOM 2113 N N . PRO A 1 294 ? 111.119 132.414 97.659 1.00 41.44 294 PRO A N 1
ATOM 2114 C CA . PRO A 1 294 ? 112.072 132.415 98.779 1.00 41.44 294 PRO A CA 1
ATOM 2115 C C . PRO A 1 294 ? 111.478 132.966 100.059 1.00 41.44 294 PRO A C 1
ATOM 2116 O O . PRO A 1 294 ? 111.780 132.459 101.147 1.00 41.44 294 PRO A O 1
ATOM 2120 N N . CYS A 1 295 ? 110.639 133.998 99.959 1.00 44.37 295 CYS A N 1
ATOM 2121 C CA . CYS A 1 295 ? 110.087 134.624 101.154 1.00 44.37 295 CYS A CA 1
ATOM 2122 C C . CYS A 1 295 ? 109.159 133.677 101.905 1.00 44.37 295 CYS A C 1
ATOM 2123 O O . CYS A 1 295 ? 109.221 133.594 103.135 1.00 44.37 295 CYS A O 1
ATOM 2126 N N . LEU A 1 296 ? 108.302 132.947 101.188 1.00 40.22 296 LEU A N 1
ATOM 2127 C CA . LEU A 1 296 ? 107.400 132.007 101.848 1.00 40.22 296 LEU A CA 1
ATOM 2128 C C . LEU A 1 296 ? 108.171 130.876 102.517 1.00 40.22 296 LEU A C 1
ATOM 2129 O O . LEU A 1 296 ? 107.888 130.510 103.667 1.00 40.22 296 LEU A O 1
ATOM 2134 N N . TYR A 1 297 ? 109.139 130.305 101.801 1.00 36.66 297 TYR A N 1
ATOM 2135 C CA . TYR A 1 297 ? 109.984 129.251 102.352 1.00 36.66 297 TYR A CA 1
ATOM 2136 C C . TYR A 1 297 ? 110.676 129.721 103.624 1.00 36.66 297 TYR A C 1
ATOM 2137 O O . TYR A 1 297 ? 110.618 129.057 104.675 1.00 36.66 297 TYR A O 1
ATOM 2146 N N . THR A 1 298 ? 111.318 130.888 103.548 1.00 37.77 298 THR A N 1
ATOM 2147 C CA . THR A 1 298 ? 112.070 131.399 104.682 1.00 37.77 298 THR A CA 1
ATOM 2148 C C . THR A 1 298 ? 111.151 131.733 105.845 1.00 37.77 298 THR A C 1
ATOM 2149 O O . THR A 1 298 ? 111.510 131.507 106.999 1.00 37.77 298 THR A O 1
ATOM 2153 N N . LEU A 1 299 ? 109.954 132.255 105.568 1.00 38.90 299 LEU A N 1
ATOM 2154 C CA . LEU A 1 299 ? 109.032 132.590 106.648 1.00 38.90 299 LEU A CA 1
ATOM 2155 C C . LEU A 1 299 ? 108.512 131.344 107.353 1.00 38.90 299 LEU A C 1
ATOM 2156 O O . LEU A 1 299 ? 108.433 131.315 108.586 1.00 38.90 299 LEU A O 1
ATOM 2161 N N . ALA A 1 300 ? 108.148 130.307 106.596 1.00 38.21 300 ALA A N 1
ATOM 2162 C CA . ALA A 1 300 ? 107.675 129.078 107.224 1.00 38.21 300 ALA A CA 1
ATOM 2163 C C . ALA A 1 300 ? 108.755 128.466 108.109 1.00 38.21 300 ALA A C 1
ATOM 2164 O O . ALA A 1 300 ? 108.525 128.170 109.296 1.00 38.21 300 ALA A O 1
ATOM 2166 N N . PHE A 1 301 ? 109.958 128.293 107.557 1.00 35.18 301 PHE A N 1
ATOM 2167 C CA . PHE A 1 301 ? 111.011 127.698 108.368 1.00 35.18 301 PHE A CA 1
ATOM 2168 C C . PHE A 1 301 ? 111.485 128.634 109.472 1.00 35.18 301 PHE A C 1
ATOM 2169 O O . PHE A 1 301 ? 111.958 128.159 110.508 1.00 35.18 301 PHE A O 1
ATOM 2177 N N . GLY A 1 302 ? 111.324 129.947 109.301 1.00 34.91 302 GLY A N 1
ATOM 2178 C CA . GLY A 1 302 ? 111.644 130.874 110.369 1.00 34.91 302 GLY A CA 1
ATOM 2179 C C . GLY A 1 302 ? 110.681 130.786 111.531 1.00 34.91 302 GLY A C 1
ATOM 2180 O O . GLY A 1 302 ? 111.086 130.900 112.685 1.00 34.91 302 GLY A O 1
ATOM 2181 N N . PHE A 1 303 ? 109.393 130.601 111.246 1.00 35.80 303 PHE A N 1
ATOM 2182 C CA . PHE A 1 303 ? 108.441 130.370 112.328 1.00 35.80 303 PHE A CA 1
ATOM 2183 C C . PHE A 1 303 ? 108.757 129.073 113.062 1.00 35.80 303 PHE A C 1
ATOM 2184 O O . PHE A 1 303 ? 108.710 129.019 114.301 1.00 35.80 303 PHE A O 1
ATOM 2192 N N . VAL A 1 304 ? 109.098 128.019 112.313 1.00 36.47 304 VAL A N 1
ATOM 2193 C CA . VAL A 1 304 ? 109.485 126.762 112.956 1.00 36.47 304 VAL A CA 1
ATOM 2194 C C . VAL A 1 304 ? 110.686 126.979 113.875 1.00 36.47 304 VAL A C 1
ATOM 2195 O O . VAL A 1 304 ? 110.675 126.590 115.053 1.00 36.47 304 VAL A O 1
ATOM 2199 N N . SER A 1 305 ? 111.731 127.627 113.355 1.00 37.07 305 SER A N 1
ATOM 2200 C CA . SER A 1 305 ? 112.936 127.856 114.145 1.00 37.07 305 SER A CA 1
ATOM 2201 C C . SER A 1 305 ? 112.682 128.797 115.314 1.00 37.07 305 SER A C 1
ATOM 2202 O O . SER A 1 305 ? 113.319 128.660 116.361 1.00 37.07 305 SER A O 1
ATOM 2205 N N . ALA A 1 306 ? 111.771 129.759 115.158 1.00 37.26 306 ALA A N 1
ATOM 2206 C CA . ALA A 1 306 ? 111.446 130.660 116.256 1.00 37.26 306 ALA A CA 1
ATOM 2207 C C . ALA A 1 306 ? 110.781 129.912 117.399 1.00 37.26 306 ALA A C 1
ATOM 2208 O O . ALA A 1 306 ? 111.105 130.144 118.569 1.00 37.26 306 ALA A O 1
ATOM 2210 N N . LYS A 1 307 ? 109.850 129.008 117.087 1.00 42.23 307 LYS A N 1
ATOM 2211 C CA . LYS A 1 307 ? 109.259 128.204 118.153 1.00 42.23 307 LYS A CA 1
ATOM 2212 C C . LYS A 1 307 ? 110.307 127.317 118.817 1.00 42.23 307 LYS A C 1
ATOM 2213 O O . LYS A 1 307 ? 110.338 127.190 120.050 1.00 42.23 307 LYS A O 1
ATOM 2219 N N . ILE A 1 308 ? 111.184 126.704 118.015 1.00 39.53 308 ILE A N 1
ATOM 2220 C CA . ILE A 1 308 ? 112.225 125.853 118.589 1.00 39.53 308 ILE A CA 1
ATOM 2221 C C . ILE A 1 308 ? 113.154 126.656 119.494 1.00 39.53 308 ILE A C 1
ATOM 2222 O O . ILE A 1 308 ? 113.584 126.168 120.545 1.00 39.53 308 ILE A O 1
ATOM 2227 N N . THR A 1 309 ? 113.475 127.894 119.111 1.00 41.59 309 THR A N 1
ATOM 2228 C CA . THR A 1 309 ? 114.352 128.734 119.920 1.00 41.59 309 THR A CA 1
ATOM 2229 C C . THR A 1 309 ? 113.664 129.212 121.193 1.00 41.59 309 THR A C 1
ATOM 2230 O O . THR A 1 309 ? 114.302 129.307 122.247 1.00 41.59 309 THR A O 1
ATOM 2234 N N . ILE A 1 310 ? 112.369 129.528 121.117 1.00 44.13 310 ILE A N 1
ATOM 2235 C CA . ILE A 1 310 ? 111.635 129.911 122.319 1.00 44.13 310 ILE A CA 1
ATOM 2236 C C . ILE A 1 310 ? 111.580 128.750 123.303 1.00 44.13 310 ILE A C 1
ATOM 2237 O O . ILE A 1 310 ? 111.654 128.952 124.524 1.00 44.13 310 ILE A O 1
ATOM 2242 N N . LYS A 1 311 ? 111.455 127.520 122.799 1.00 48.67 311 LYS A N 1
ATOM 2243 C CA . LYS A 1 311 ? 111.478 126.362 123.688 1.00 48.67 311 LYS A CA 1
ATOM 2244 C C . LYS A 1 311 ? 112.796 126.276 124.449 1.00 48.67 311 LYS A C 1
ATOM 2245 O O . LYS A 1 311 ? 112.811 126.036 125.661 1.00 48.67 311 LYS A O 1
ATOM 2251 N N . LEU A 1 312 ? 113.918 126.481 123.756 1.00 50.14 312 LEU A N 1
ATOM 2252 C CA . LEU A 1 312 ? 115.211 126.463 124.432 1.00 50.14 312 LEU A CA 1
ATOM 2253 C C . LEU A 1 312 ? 115.358 127.627 125.401 1.00 50.14 312 LEU A C 1
ATOM 2254 O O . LEU A 1 312 ? 115.998 127.481 126.449 1.00 50.14 312 LEU A O 1
ATOM 2259 N N . VAL A 1 313 ? 114.797 128.790 125.063 1.00 56.49 313 VAL A N 1
ATOM 2260 C CA . VAL A 1 313 ? 114.844 129.927 125.980 1.00 56.49 313 VAL A CA 1
ATOM 2261 C C . VAL A 1 313 ? 114.136 129.577 127.281 1.00 56.49 313 VAL A C 1
ATOM 2262 O O . VAL A 1 313 ? 114.664 129.795 128.378 1.00 56.49 313 VAL A O 1
ATOM 2266 N N . ILE A 1 314 ? 112.937 129.000 127.175 1.00 60.66 314 ILE A N 1
ATOM 2267 C CA . ILE A 1 314 ? 112.206 128.587 128.369 1.00 60.66 314 ILE A CA 1
ATOM 2268 C C . ILE A 1 314 ? 112.968 127.503 129.119 1.00 60.66 314 ILE A C 1
ATOM 2269 O O . ILE A 1 314 ? 112.985 127.486 130.356 1.00 60.66 314 ILE A O 1
ATOM 2274 N N . ALA A 1 315 ? 113.613 126.590 128.392 1.00 64.18 315 ALA A N 1
ATOM 2275 C CA . ALA A 1 315 ? 114.347 125.508 129.039 1.00 64.18 315 ALA A CA 1
ATOM 2276 C C . ALA A 1 315 ? 115.517 126.038 129.857 1.00 64.18 315 ALA A C 1
ATOM 2277 O O . ALA A 1 315 ? 115.751 125.587 130.982 1.00 64.18 315 ALA A O 1
ATOM 2279 N N . HIS A 1 316 ? 116.276 126.986 129.307 1.00 67.82 316 HIS A N 1
ATOM 2280 C CA . HIS A 1 316 ? 117.440 127.482 130.030 1.00 67.82 316 HIS A CA 1
ATOM 2281 C C . HIS A 1 316 ? 117.096 128.566 131.043 1.00 67.82 316 HIS A C 1
ATOM 2282 O O . HIS A 1 316 ? 117.926 128.864 131.909 1.00 67.82 316 HIS A O 1
ATOM 2289 N N . MET A 1 317 ? 115.904 129.165 130.960 1.00 77.47 317 MET A N 1
ATOM 2290 C CA . MET A 1 317 ? 115.425 129.970 132.081 1.00 77.47 317 MET A CA 1
ATOM 2291 C C . MET A 1 317 ? 115.189 129.102 133.308 1.00 77.47 317 MET A C 1
ATOM 2292 O O . MET A 1 317 ? 115.593 129.461 134.420 1.00 77.47 317 MET A O 1
ATOM 2297 N N . THR A 1 318 ? 114.537 127.961 133.124 1.00 81.31 318 THR A N 1
ATOM 2298 C CA . THR A 1 318 ? 114.372 126.968 134.171 1.00 81.31 318 THR A CA 1
ATOM 2299 C C . THR A 1 318 ? 115.568 126.014 134.091 1.00 81.31 318 THR A C 1
ATOM 2300 O O . THR A 1 318 ? 116.587 126.324 133.468 1.00 81.31 318 THR A O 1
ATOM 2304 N N . LYS A 1 319 ? 115.484 124.855 134.741 1.00 85.42 319 LYS A N 1
ATOM 2305 C CA . LYS A 1 319 ? 116.536 123.849 134.671 1.00 85.42 319 LYS A CA 1
ATOM 2306 C C . LYS A 1 319 ? 116.005 122.532 134.113 1.00 85.42 319 LYS A C 1
ATOM 2307 O O . LYS A 1 319 ? 116.547 121.464 134.403 1.00 85.42 319 LYS A O 1
ATOM 2313 N N . SER A 1 320 ? 114.947 122.594 133.308 1.00 82.90 320 SER A N 1
ATOM 2314 C CA . SER A 1 320 ? 114.278 121.400 132.814 1.00 82.90 320 SER A CA 1
ATOM 2315 C C . SER A 1 320 ? 114.987 120.874 131.566 1.00 82.90 320 SER A C 1
ATOM 2316 O O . SER A 1 320 ? 116.068 121.336 131.194 1.00 82.90 320 SER A O 1
ATOM 2319 N N . GLU A 1 321 ? 114.373 119.898 130.900 1.00 80.16 321 GLU A N 1
ATOM 2320 C CA . GLU A 1 321 ? 114.967 119.211 129.765 1.00 80.16 321 GLU A CA 1
ATOM 2321 C C . GLU A 1 321 ? 114.051 119.313 128.551 1.00 80.16 321 GLU A C 1
ATOM 2322 O O . GLU A 1 321 ? 112.823 119.330 128.679 1.00 80.16 321 GLU A O 1
ATOM 2328 N N . ILE A 1 322 ? 114.662 119.379 127.371 1.00 72.10 322 ILE A N 1
ATOM 2329 C CA . ILE A 1 322 ? 113.934 119.490 126.118 1.00 72.10 322 ILE A CA 1
ATOM 2330 C C . ILE A 1 322 ? 113.899 118.134 125.427 1.00 72.10 322 ILE A C 1
ATOM 2331 O O . ILE A 1 322 ? 114.764 117.277 125.624 1.00 72.10 322 ILE A O 1
ATOM 2336 N N . SER A 1 323 ? 112.880 117.943 124.596 1.00 68.49 323 SER A N 1
ATOM 2337 C CA . SER A 1 323 ? 112.702 116.739 123.799 1.00 68.49 323 SER A CA 1
ATOM 2338 C C . SER A 1 323 ? 112.787 117.080 122.316 1.00 68.49 323 SER A C 1
ATOM 2339 O O . SER A 1 323 ? 112.854 118.247 121.922 1.00 68.49 323 SER A O 1
ATOM 2342 N N . LEU A 1 324 ? 112.783 116.037 121.490 1.00 63.00 324 LEU A N 1
ATOM 2343 C CA . LEU A 1 324 ? 112.877 116.170 120.040 1.00 63.00 324 LEU A CA 1
ATOM 2344 C C . LEU A 1 324 ? 111.560 115.768 119.378 1.00 63.00 324 LEU A C 1
ATOM 2345 O O . LEU A 1 324 ? 111.525 115.271 118.254 1.00 63.00 324 LEU A O 1
ATOM 2350 N N . GLN A 1 325 ? 110.448 116.005 120.069 1.00 67.67 325 GLN A N 1
ATOM 2351 C CA . GLN A 1 325 ? 109.135 115.649 119.540 1.00 67.67 325 GLN A CA 1
ATOM 2352 C C . GLN A 1 325 ? 108.210 116.829 119.794 1.00 67.67 325 GLN A C 1
ATOM 2353 O O . GLN A 1 325 ? 107.819 117.076 120.938 1.00 67.67 325 GLN A O 1
ATOM 2359 N N . ASP A 1 326 ? 107.863 117.552 118.732 1.00 60.53 326 ASP A N 1
ATOM 2360 C CA . ASP A 1 326 ? 107.114 118.792 118.846 1.00 60.53 326 ASP A CA 1
ATOM 2361 C C . ASP A 1 326 ? 105.986 118.810 117.828 1.00 60.53 326 ASP A C 1
ATOM 2362 O O . ASP A 1 326 ? 106.069 118.175 116.775 1.00 60.53 326 ASP A O 1
ATOM 2367 N N . THR A 1 327 ? 104.929 119.553 118.150 1.00 54.31 327 THR A N 1
ATOM 2368 C CA . THR A 1 327 ? 103.871 119.789 117.179 1.00 54.31 327 THR A CA 1
ATOM 2369 C C . THR A 1 327 ? 104.215 121.014 116.342 1.00 54.31 327 THR A C 1
ATOM 2370 O O . THR A 1 327 ? 103.379 121.899 116.131 1.00 54.31 327 THR A O 1
ATOM 2374 N N . ALA A 1 328 ? 105.448 121.051 115.837 1.00 49.42 328 ALA A N 1
ATOM 2375 C CA . ALA A 1 328 ? 105.905 122.110 114.955 1.00 49.42 328 ALA A CA 1
ATOM 2376 C C . ALA A 1 328 ? 106.451 121.588 113.640 1.00 49.42 328 ALA A C 1
ATOM 2377 O O . ALA A 1 328 ? 106.616 122.378 112.705 1.00 49.42 328 ALA A O 1
ATOM 2379 N N . PHE A 1 329 ? 106.739 120.293 113.538 1.00 47.60 329 PHE A N 1
ATOM 2380 C CA . PHE A 1 329 ? 107.135 119.665 112.288 1.00 47.60 329 PHE A CA 1
ATOM 2381 C C . PHE A 1 329 ? 105.941 119.252 111.441 1.00 47.60 329 PHE A C 1
ATOM 2382 O O . PHE A 1 329 ? 106.093 118.407 110.554 1.00 47.60 329 PHE A O 1
ATOM 2390 N N . ILE A 1 330 ? 104.760 119.815 111.705 1.00 48.69 330 ILE A N 1
ATOM 2391 C CA . ILE A 1 330 ? 103.587 119.496 110.898 1.00 48.69 330 ILE A CA 1
ATOM 2392 C C . ILE A 1 330 ? 103.769 119.996 109.471 1.00 48.69 330 ILE A C 1
ATOM 2393 O O . ILE A 1 330 ? 103.548 119.256 108.509 1.00 48.69 330 ILE A O 1
ATOM 2398 N N . GLY A 1 331 ? 104.176 121.252 109.310 1.00 47.03 331 GLY A N 1
ATOM 2399 C CA . GLY A 1 331 ? 104.373 121.827 107.999 1.00 47.03 331 GLY A CA 1
ATOM 2400 C C . GLY A 1 331 ? 105.470 121.148 107.200 1.00 47.03 331 GLY A C 1
ATOM 2401 O O . GLY A 1 331 ? 105.265 120.715 106.058 1.00 47.03 331 GLY A O 1
ATOM 2402 N N . PRO A 1 332 ? 106.671 121.068 107.778 1.00 43.22 332 PRO A N 1
ATOM 2403 C CA . PRO A 1 332 ? 107.734 120.293 107.124 1.00 43.22 332 PRO A CA 1
ATOM 2404 C C . PRO A 1 332 ? 107.354 118.844 106.882 1.00 43.22 332 PRO A C 1
ATOM 2405 O O . PRO A 1 332 ? 107.754 118.273 105.861 1.00 43.22 332 PRO A O 1
ATOM 2409 N N . GLY A 1 333 ? 106.590 118.232 107.787 1.00 46.45 333 GLY A N 1
ATOM 2410 C CA . GLY A 1 333 ? 106.134 116.871 107.551 1.00 46.45 333 GLY A CA 1
ATOM 2411 C C . GLY A 1 333 ? 105.222 116.763 106.345 1.00 46.45 333 GLY A C 1
ATOM 2412 O O . GLY A 1 333 ? 105.345 115.833 105.544 1.00 46.45 333 GLY A O 1
ATOM 2413 N N . LEU A 1 334 ? 104.290 117.709 106.201 1.00 45.74 334 LEU A N 1
ATOM 2414 C CA . LEU A 1 334 ? 103.427 117.727 105.025 1.00 45.74 334 LEU A CA 1
ATOM 2415 C C . LEU A 1 334 ? 104.234 117.913 103.749 1.00 45.74 334 LEU A C 1
ATOM 2416 O O . LEU A 1 334 ? 103.982 117.234 102.749 1.00 45.74 334 LEU A O 1
ATOM 2421 N N . LEU A 1 335 ? 105.211 118.824 103.761 1.00 43.45 335 LEU A N 1
ATOM 2422 C CA . LEU A 1 335 ? 106.045 118.998 102.572 1.00 43.45 335 LEU A CA 1
ATOM 2423 C C . LEU A 1 335 ? 106.812 117.722 102.239 1.00 43.45 335 LEU A C 1
ATOM 2424 O O . LEU A 1 335 ? 106.854 117.298 101.077 1.00 43.45 335 LEU A O 1
ATOM 2429 N N . PHE A 1 336 ? 107.411 117.088 103.248 1.00 45.39 336 PHE A N 1
ATOM 2430 C CA . PHE A 1 336 ? 108.204 115.887 103.009 1.00 45.39 336 PHE A CA 1
ATOM 2431 C C . PHE A 1 336 ? 107.343 114.746 102.480 1.00 45.39 336 PHE A C 1
ATOM 2432 O O . PHE A 1 336 ? 107.737 114.052 101.535 1.00 45.39 336 PHE A O 1
ATOM 2440 N N . PHE A 1 337 ? 106.163 114.539 103.065 1.00 47.74 337 PHE A N 1
ATOM 2441 C CA . PHE A 1 337 ? 105.300 113.444 102.643 1.00 47.74 337 PHE A CA 1
ATOM 2442 C C . PHE A 1 337 ? 104.550 113.737 101.352 1.00 47.74 337 PHE A C 1
ATOM 2443 O O . PHE A 1 337 ? 104.096 112.795 100.697 1.00 47.74 337 PHE A O 1
ATOM 2451 N N . ASN A 1 338 ? 104.407 115.004 100.968 1.00 47.73 338 ASN A N 1
ATOM 2452 C CA . ASN A 1 338 ? 103.918 115.337 99.640 1.00 47.73 338 ASN A CA 1
ATOM 2453 C C . ASN A 1 338 ? 105.006 115.223 98.586 1.00 47.73 338 ASN A C 1
ATOM 2454 O O . ASN A 1 338 ? 104.692 115.064 97.403 1.00 47.73 338 ASN A O 1
ATOM 2459 N N . GLN A 1 339 ? 106.275 115.316 98.989 1.00 47.29 339 GLN A N 1
ATOM 2460 C CA . GLN A 1 339 ? 107.370 115.033 98.070 1.00 47.29 339 GLN A CA 1
ATOM 2461 C C . GLN A 1 339 ? 107.613 113.538 97.904 1.00 47.29 339 GLN A C 1
ATOM 2462 O O . GLN A 1 339 ? 108.032 113.104 96.826 1.00 47.29 339 GLN A O 1
ATOM 2468 N N . TYR A 1 340 ? 107.377 112.744 98.953 1.00 46.59 340 TYR A N 1
ATOM 2469 C CA . TYR A 1 340 ? 107.579 111.300 98.854 1.00 46.59 340 TYR A CA 1
ATOM 2470 C C . TYR A 1 340 ? 106.680 110.698 97.781 1.00 46.59 340 TYR A C 1
ATOM 2471 O O . TYR A 1 340 ? 107.162 110.142 96.788 1.00 46.59 340 TYR A O 1
ATOM 2480 N N . PHE A 1 341 ? 105.367 110.789 97.970 1.00 47.95 341 PHE A N 1
ATOM 2481 C CA . PHE A 1 341 ? 104.454 110.576 96.858 1.00 47.95 341 PHE A CA 1
ATOM 2482 C C . PHE A 1 341 ? 104.763 111.605 95.781 1.00 47.95 341 PHE A C 1
ATOM 2483 O O . PHE A 1 341 ? 105.081 112.756 96.086 1.00 47.95 341 PHE A O 1
ATOM 2491 N N . ASN A 1 342 ? 104.702 111.183 94.518 1.00 58.04 342 ASN A N 1
ATOM 2492 C CA . ASN A 1 342 ? 105.267 111.994 93.445 1.00 58.04 342 ASN A CA 1
ATOM 2493 C C . ASN A 1 342 ? 104.674 113.397 93.415 1.00 58.04 342 ASN A C 1
ATOM 2494 O O . ASN A 1 342 ? 105.372 114.369 93.720 1.00 58.04 342 ASN A O 1
ATOM 2499 N N . SER A 1 343 ? 103.391 113.517 93.066 1.00 64.15 343 SER A N 1
ATOM 2500 C CA . SER A 1 343 ? 102.689 114.796 93.187 1.00 64.15 343 SER A CA 1
ATOM 2501 C C . SER A 1 343 ? 101.192 114.529 93.030 1.00 64.15 343 SER A C 1
ATOM 2502 O O . SER A 1 343 ? 100.751 114.097 91.961 1.00 64.15 343 SER A O 1
ATOM 2505 N N . PHE A 1 344 ? 100.432 114.789 94.087 1.00 64.95 344 PHE A N 1
ATOM 2506 C CA . PHE A 1 344 ? 98.979 114.867 93.991 1.00 64.95 344 PHE A CA 1
ATOM 2507 C C . PHE A 1 344 ? 98.440 116.221 94.416 1.00 64.95 344 PHE A C 1
ATOM 2508 O O . PHE A 1 344 ? 97.293 116.550 94.109 1.00 64.95 344 PHE A O 1
ATOM 2516 N N . ILE A 1 345 ? 99.247 117.012 95.118 1.00 63.31 345 ILE A N 1
ATOM 2517 C CA . ILE A 1 345 ? 98.963 118.417 95.378 1.00 63.31 345 ILE A CA 1
ATOM 2518 C C . ILE A 1 345 ? 100.147 119.232 94.878 1.00 63.31 345 ILE A C 1
ATOM 2519 O O . ILE A 1 345 ? 101.301 118.911 95.186 1.00 63.31 345 ILE A O 1
ATOM 2524 N N . ASP A 1 346 ? 99.868 120.278 94.102 1.00 59.83 346 ASP A N 1
ATOM 2525 C CA . ASP A 1 346 ? 100.940 121.110 93.570 1.00 59.83 346 ASP A CA 1
ATOM 2526 C C . ASP A 1 346 ? 101.699 121.784 94.705 1.00 59.83 346 ASP A C 1
ATOM 2527 O O . ASP A 1 346 ? 101.119 122.154 95.729 1.00 59.83 346 ASP A O 1
ATOM 2532 N N . GLU A 1 347 ? 103.009 121.940 94.521 1.00 54.15 347 GLU A N 1
ATOM 2533 C CA . GLU A 1 347 ? 103.861 122.447 95.589 1.00 54.15 347 GLU A CA 1
ATOM 2534 C C . GLU A 1 347 ? 103.829 123.967 95.672 1.00 54.15 347 GLU A C 1
ATOM 2535 O O . GLU A 1 347 ? 104.880 124.614 95.723 1.00 54.15 347 GLU A O 1
ATOM 2541 N N . TYR A 1 348 ? 102.633 124.546 95.689 1.00 52.09 348 TYR A N 1
ATOM 2542 C CA . TYR A 1 348 ? 102.462 125.962 95.978 1.00 52.09 348 TYR A CA 1
ATOM 2543 C C . TYR A 1 348 ? 101.378 126.241 97.003 1.00 52.09 348 TYR A C 1
ATOM 2544 O O . TYR A 1 348 ? 101.458 127.265 97.690 1.00 52.09 348 TYR A O 1
ATOM 2553 N N . ILE A 1 349 ? 100.376 125.373 97.133 1.00 49.67 349 ILE A N 1
ATOM 2554 C CA . ILE A 1 349 ? 99.391 125.527 98.194 1.00 49.67 349 ILE A CA 1
ATOM 2555 C C . ILE A 1 349 ? 99.883 124.866 99.473 1.00 49.67 349 ILE A C 1
ATOM 2556 O O . ILE A 1 349 ? 99.567 125.326 100.578 1.00 49.67 349 ILE A O 1
ATOM 2561 N N . VAL A 1 350 ? 100.670 123.796 99.347 1.00 47.64 350 VAL A N 1
ATOM 2562 C CA . VAL A 1 350 ? 101.199 123.107 100.521 1.00 47.64 350 VAL A CA 1
ATOM 2563 C C . VAL A 1 350 ? 102.101 124.038 101.321 1.00 47.64 350 VAL A C 1
ATOM 2564 O O . VAL A 1 350 ? 102.097 124.019 102.558 1.00 47.64 350 VAL A O 1
ATOM 2568 N N . LEU A 1 351 ? 102.879 124.876 100.631 1.00 42.47 351 LEU A N 1
ATOM 2569 C CA . LEU A 1 351 ? 103.728 125.839 101.326 1.00 42.47 351 LEU A CA 1
ATOM 2570 C C . LEU A 1 351 ? 102.898 126.839 102.122 1.00 42.47 351 LEU A C 1
ATOM 2571 O O . LEU A 1 351 ? 103.240 127.175 103.262 1.00 42.47 351 LEU A O 1
ATOM 2576 N N . TRP A 1 352 ? 101.802 127.329 101.537 1.00 45.17 352 TRP A N 1
ATOM 2577 C CA . TRP A 1 352 ? 100.935 128.259 102.254 1.00 45.17 352 TRP A CA 1
ATOM 2578 C C . TRP A 1 352 ? 100.296 127.594 103.467 1.00 45.17 352 TRP A C 1
ATOM 2579 O O . TRP A 1 352 ? 100.206 128.201 104.543 1.00 45.17 352 TRP A O 1
ATOM 2590 N N . ILE A 1 353 ? 99.849 126.345 103.313 1.00 44.93 353 ILE A N 1
ATOM 2591 C CA . ILE A 1 353 ? 99.275 125.619 104.443 1.00 44.93 353 ILE A CA 1
ATOM 2592 C C . ILE A 1 353 ? 100.309 125.456 105.548 1.00 44.93 353 ILE A C 1
ATOM 2593 O O . ILE A 1 353 ? 100.006 125.636 106.734 1.00 44.93 353 ILE A O 1
ATOM 2598 N N . ALA A 1 354 ? 101.544 125.109 105.177 1.00 43.27 354 ALA A N 1
ATOM 2599 C CA . ALA A 1 354 ? 102.598 124.934 106.170 1.00 43.27 354 ALA A CA 1
ATOM 2600 C C . ALA A 1 354 ? 102.894 126.236 106.902 1.00 43.27 354 ALA A C 1
ATOM 2601 O O . ALA A 1 354 ? 103.053 126.243 108.130 1.00 43.27 354 ALA A O 1
ATOM 2603 N N . MET A 1 355 ? 102.972 127.349 106.169 1.00 44.88 355 MET A N 1
ATOM 2604 C CA . MET A 1 355 ? 103.230 128.630 106.820 1.00 44.88 355 MET A CA 1
ATOM 2605 C C . MET A 1 355 ? 102.108 128.995 107.781 1.00 44.88 355 MET A C 1
ATOM 2606 O O . MET A 1 355 ? 102.366 129.438 108.907 1.00 44.88 355 MET A O 1
ATOM 2611 N N . VAL A 1 356 ? 100.855 128.822 107.353 1.00 43.34 356 VAL A N 1
ATOM 2612 C CA . VAL A 1 356 ? 99.728 129.176 108.212 1.00 43.34 356 VAL A CA 1
ATOM 2613 C C . VAL A 1 356 ? 99.717 128.307 109.463 1.00 43.34 356 VAL A C 1
ATOM 2614 O O . VAL A 1 356 ? 99.494 128.800 110.577 1.00 43.34 356 VAL A O 1
ATOM 2618 N N . ILE A 1 357 ? 99.968 127.006 109.303 1.00 44.17 357 ILE A N 1
ATOM 2619 C CA . ILE A 1 357 ? 99.985 126.104 110.450 1.00 44.17 357 ILE A CA 1
ATOM 2620 C C . ILE A 1 357 ? 101.091 126.491 111.422 1.00 44.17 357 ILE A C 1
ATOM 2621 O O . ILE A 1 357 ? 100.875 126.543 112.640 1.00 44.17 357 ILE A O 1
ATOM 2626 N N . SER A 1 358 ? 102.290 126.775 110.905 1.00 42.35 358 SER A N 1
ATOM 2627 C CA . SER A 1 358 ? 103.401 127.140 111.779 1.00 42.35 358 SER A CA 1
ATOM 2628 C C . SER A 1 358 ? 103.120 128.440 112.523 1.00 42.35 358 SER A C 1
ATOM 2629 O O . SER A 1 358 ? 103.383 128.544 113.729 1.00 42.35 358 SER A O 1
ATOM 2632 N N . PHE A 1 359 ? 102.582 129.442 111.823 1.00 43.05 359 PHE A N 1
ATOM 2633 C CA . PHE A 1 359 ? 102.275 130.712 112.472 1.00 43.05 359 PHE A CA 1
ATOM 2634 C C . PHE A 1 359 ? 101.219 130.537 113.554 1.00 43.05 359 PHE A C 1
ATOM 2635 O O . PHE A 1 359 ? 101.360 131.071 114.662 1.00 43.05 359 PHE A O 1
ATOM 2643 N N . ALA A 1 360 ? 100.154 129.787 113.255 1.00 45.28 360 ALA A N 1
ATOM 2644 C CA . ALA A 1 360 ? 99.104 129.571 114.244 1.00 45.28 360 ALA A CA 1
ATOM 2645 C C . ALA A 1 360 ? 99.636 128.822 115.457 1.00 45.28 360 ALA A C 1
ATOM 2646 O O . ALA A 1 360 ? 99.304 129.160 116.599 1.00 45.28 360 ALA A O 1
ATOM 2648 N N . ASP A 1 361 ? 100.474 127.807 115.230 1.00 51.40 361 ASP A N 1
ATOM 2649 C CA . ASP A 1 361 ? 101.029 127.043 116.340 1.00 51.40 361 ASP A CA 1
ATOM 2650 C C . ASP A 1 361 ? 101.922 127.909 117.222 1.00 51.40 361 ASP A C 1
ATOM 2651 O O . ASP A 1 361 ? 101.820 127.863 118.455 1.00 51.40 361 ASP A O 1
ATOM 2656 N N . LEU A 1 362 ? 102.795 128.713 116.609 1.00 45.31 362 LEU A N 1
ATOM 2657 C CA . LEU A 1 362 ? 103.668 129.580 117.396 1.00 45.31 362 LEU A CA 1
ATOM 2658 C C . LEU A 1 362 ? 102.863 130.601 118.191 1.00 45.31 362 LEU A C 1
ATOM 2659 O O . LEU A 1 362 ? 103.142 130.841 119.374 1.00 45.31 362 LEU A O 1
ATOM 2664 N N . LEU A 1 363 ? 101.857 131.211 117.558 1.00 50.79 363 LEU A N 1
ATOM 2665 C CA . LEU A 1 363 ? 101.040 132.197 118.256 1.00 50.79 363 LEU A CA 1
ATOM 2666 C C . LEU A 1 363 ? 100.288 131.565 119.420 1.00 50.79 363 LEU A C 1
ATOM 2667 O O . LEU A 1 363 ? 100.220 132.144 120.510 1.00 50.79 363 LEU A O 1
ATOM 2672 N N . ARG A 1 364 ? 99.724 130.373 119.210 1.00 55.85 364 ARG A N 1
ATOM 2673 C CA . ARG A 1 364 ? 99.004 129.692 120.280 1.00 55.85 364 ARG A CA 1
ATOM 2674 C C . ARG A 1 364 ? 99.930 129.367 121.445 1.00 55.85 364 ARG A C 1
ATOM 2675 O O . ARG A 1 364 ? 99.575 129.574 122.612 1.00 55.85 364 ARG A O 1
ATOM 2683 N N . TYR A 1 365 ? 101.131 128.865 121.144 1.00 56.90 365 TYR A N 1
ATOM 2684 C CA . TYR A 1 365 ? 102.089 128.539 122.197 1.00 56.90 365 TYR A CA 1
ATOM 2685 C C . TYR A 1 365 ? 102.462 129.776 123.006 1.00 56.90 365 TYR A C 1
ATOM 2686 O O . TYR A 1 365 ? 102.445 129.756 124.246 1.00 56.90 365 TYR A O 1
ATOM 2695 N N . CYS A 1 366 ? 102.796 130.870 122.314 1.00 59.48 366 CYS A N 1
ATOM 2696 C CA . CYS A 1 366 ? 103.199 132.087 123.012 1.00 59.48 366 CYS A CA 1
ATOM 2697 C C . CYS A 1 366 ? 102.064 132.641 123.863 1.00 59.48 366 CYS A C 1
ATOM 2698 O O . CYS A 1 366 ? 102.279 133.038 125.015 1.00 59.48 366 CYS A O 1
ATOM 2701 N N . ILE A 1 367 ? 100.845 132.667 123.317 1.00 62.63 367 ILE A N 1
ATOM 2702 C CA . ILE A 1 367 ? 99.707 133.194 124.065 1.00 62.63 367 ILE A CA 1
ATOM 2703 C C . ILE A 1 367 ? 99.436 132.343 125.298 1.00 62.63 367 ILE A C 1
ATOM 2704 O O . ILE A 1 367 ? 99.179 132.872 126.386 1.00 62.63 367 ILE A O 1
ATOM 2709 N N . SER A 1 368 ? 99.488 131.016 125.154 1.00 68.17 368 SER A N 1
ATOM 2710 C CA . SER A 1 368 ? 99.219 130.143 126.292 1.00 68.17 368 SER A CA 1
ATOM 2711 C C . SER A 1 368 ? 100.250 130.342 127.397 1.00 68.17 368 SER A C 1
ATOM 2712 O O . SER A 1 368 ? 99.897 130.454 128.579 1.00 68.17 368 SER A O 1
ATOM 2715 N N . VAL A 1 369 ? 101.535 130.398 127.031 1.00 70.94 369 VAL A N 1
ATOM 2716 C CA . VAL A 1 369 ? 102.572 130.570 128.048 1.00 70.94 369 VAL A CA 1
ATOM 2717 C C . VAL A 1 369 ? 102.433 131.925 128.733 1.00 70.94 369 VAL A C 1
ATOM 2718 O O . VAL A 1 369 ? 102.535 132.030 129.965 1.00 70.94 369 VAL A O 1
ATOM 2722 N N . CYS A 1 370 ? 102.196 132.983 127.950 1.00 79.64 370 CYS A N 1
ATOM 2723 C CA . CYS A 1 370 ? 102.038 134.311 128.533 1.00 79.64 370 CYS A CA 1
ATOM 2724 C C . CYS A 1 370 ? 100.847 134.360 129.480 1.00 79.64 370 CYS A C 1
ATOM 2725 O O . CYS A 1 370 ? 100.938 134.935 130.572 1.00 79.64 370 CYS A O 1
ATOM 2728 N N . LEU A 1 371 ? 99.723 133.759 129.084 1.00 80.97 371 LEU A N 1
ATOM 2729 C CA . LEU A 1 371 ? 98.545 133.759 129.942 1.00 80.97 371 LEU A CA 1
ATOM 2730 C C . LEU A 1 371 ? 98.799 132.990 131.230 1.00 80.97 371 LEU A C 1
ATOM 2731 O O . LEU A 1 371 ? 98.375 133.421 132.308 1.00 80.97 371 LEU A O 1
ATOM 2736 N N . GLN A 1 372 ? 99.488 131.849 131.144 1.00 85.21 372 GLN A N 1
ATOM 2737 C CA . GLN A 1 372 ? 99.764 131.079 132.354 1.00 85.21 372 GLN A CA 1
ATOM 2738 C C . GLN A 1 372 ? 100.665 131.852 133.311 1.00 85.21 372 GLN A C 1
ATOM 2739 O O . GLN A 1 372 ? 100.408 131.893 134.523 1.00 85.21 372 GLN A O 1
ATOM 2745 N N . ILE A 1 373 ? 101.718 132.485 132.787 1.00 87.92 373 ILE A N 1
ATOM 2746 C CA . ILE A 1 373 ? 102.611 133.252 133.652 1.00 87.92 373 ILE A CA 1
ATOM 2747 C C . ILE A 1 373 ? 101.881 134.442 134.263 1.00 87.92 373 ILE A C 1
ATOM 2748 O O . ILE A 1 373 ? 102.058 134.753 135.448 1.00 87.92 373 ILE A O 1
ATOM 2753 N N . ALA A 1 374 ? 101.054 135.130 133.471 1.00 91.67 374 ALA A N 1
ATOM 2754 C CA . ALA A 1 374 ? 100.305 136.266 133.996 1.00 91.67 374 ALA A CA 1
ATOM 2755 C C . ALA A 1 374 ? 99.327 135.829 135.078 1.00 91.67 374 ALA A C 1
ATOM 2756 O O . ALA A 1 374 ? 99.161 136.519 136.089 1.00 91.67 374 ALA A O 1
ATOM 2758 N N . THR A 1 375 ? 98.663 134.687 134.879 1.00 94.34 375 THR A N 1
ATOM 2759 C CA . THR A 1 375 ? 97.746 134.178 135.891 1.00 94.34 375 THR A CA 1
ATOM 2760 C C . THR A 1 375 ? 98.482 133.834 137.178 1.00 94.34 375 THR A C 1
ATOM 2761 O O . THR A 1 375 ? 98.007 134.146 138.276 1.00 94.34 375 THR A O 1
ATOM 2765 N N . HIS A 1 376 ? 99.646 133.190 137.067 1.00 98.36 376 HIS A N 1
ATOM 2766 C CA . HIS A 1 376 ? 100.369 132.789 138.270 1.00 98.36 376 HIS A CA 1
ATOM 2767 C C . HIS A 1 376 ? 100.924 133.993 139.022 1.00 98.36 376 HIS A C 1
ATOM 2768 O O . HIS A 1 376 ? 100.675 134.152 140.223 1.00 98.36 376 HIS A O 1
ATOM 2775 N N . LEU A 1 377 ? 101.674 134.854 138.338 1.00 101.27 377 LEU A N 1
ATOM 2776 C CA . LEU A 1 377 ? 102.368 135.946 139.008 1.00 101.27 377 LEU A CA 1
ATOM 2777 C C . LEU A 1 377 ? 101.536 137.216 139.127 1.00 101.27 377 LEU A C 1
ATOM 2778 O O . LEU A 1 377 ? 102.045 138.212 139.652 1.00 101.27 377 LEU A O 1
ATOM 2783 N N . ARG A 1 378 ? 100.283 137.196 138.664 1.00 105.63 378 ARG A N 1
ATOM 2784 C CA . ARG A 1 378 ? 99.368 138.344 138.673 1.00 105.63 378 ARG A CA 1
ATOM 2785 C C . ARG A 1 378 ? 100.094 139.643 138.310 1.00 105.63 378 ARG A C 1
ATOM 2786 O O . ARG A 1 378 ? 100.130 140.616 139.065 1.00 105.63 378 ARG A O 1
ATOM 2794 N N . ILE A 1 379 ? 100.668 139.638 137.108 1.00 100.32 379 ILE A N 1
ATOM 2795 C CA . ILE A 1 379 ? 101.504 140.737 136.635 1.00 100.32 379 ILE A CA 1
ATOM 2796 C C . ILE A 1 379 ? 100.722 141.786 135.856 1.00 100.32 379 ILE A C 1
ATOM 2797 O O . ILE A 1 379 ? 101.082 142.974 135.921 1.00 100.32 379 ILE A O 1
ATOM 2802 N N . SER A 1 380 ? 99.637 141.407 135.174 1.00 100.45 380 SER A N 1
ATOM 2803 C CA . SER A 1 380 ? 98.913 142.298 134.264 1.00 100.45 380 SER A CA 1
ATOM 2804 C C . SER A 1 380 ? 99.851 142.792 133.158 1.00 100.45 380 SER A C 1
ATOM 2805 O O . SER A 1 380 ? 100.212 143.968 133.073 1.00 100.45 380 SER A O 1
ATOM 2808 N N . VAL A 1 381 ? 100.233 141.829 132.314 1.00 93.17 381 VAL A N 1
ATOM 2809 C CA . VAL A 1 381 ? 101.344 141.915 131.368 1.00 93.17 381 VAL A CA 1
ATOM 2810 C C . VAL A 1 381 ? 101.455 143.277 130.692 1.00 93.17 381 VAL A C 1
ATOM 2811 O O . VAL A 1 381 ? 102.555 143.828 130.570 1.00 93.17 381 VAL A O 1
ATOM 2815 N N . PHE A 1 382 ? 100.331 143.836 130.251 1.00 91.01 382 PHE A N 1
ATOM 2816 C CA . PHE A 1 382 ? 100.350 145.136 129.594 1.00 91.01 382 PHE A CA 1
ATOM 2817 C C . PHE A 1 382 ? 100.040 146.286 130.539 1.00 91.01 382 PHE A C 1
ATOM 2818 O O . PHE A 1 382 ? 100.559 147.389 130.339 1.00 91.01 382 PHE A O 1
ATOM 2826 N N . ARG A 1 383 ? 99.218 146.049 131.558 1.00 96.70 383 ARG A N 1
ATOM 2827 C CA . ARG A 1 383 ? 98.925 147.038 132.594 1.00 96.70 383 ARG A CA 1
ATOM 2828 C C . ARG A 1 383 ? 98.409 148.353 132.015 1.00 96.70 383 ARG A C 1
ATOM 2829 O O . ARG A 1 383 ? 99.138 149.343 131.952 1.00 96.70 383 ARG A O 1
ATOM 2837 N N . PRO B 1 20 ? 119.095 96.133 129.804 1.00 88.13 20 PRO B N 1
ATOM 2838 C CA . PRO B 1 20 ? 117.882 95.836 129.039 1.00 88.13 20 PRO B CA 1
ATOM 2839 C C . PRO B 1 20 ? 116.625 95.926 129.894 1.00 88.13 20 PRO B C 1
ATOM 2840 O O . PRO B 1 20 ? 115.590 96.406 129.431 1.00 88.13 20 PRO B O 1
ATOM 2844 N N . LEU B 1 21 ? 116.725 95.462 131.136 1.00 87.81 21 LEU B N 1
ATOM 2845 C CA . LEU B 1 21 ? 115.617 95.470 132.080 1.00 87.81 21 LEU B CA 1
ATOM 2846 C C . LEU B 1 21 ? 115.995 96.334 133.274 1.00 87.81 21 LEU B C 1
ATOM 2847 O O . LEU B 1 21 ? 117.052 96.131 133.879 1.00 87.81 21 LEU B O 1
ATOM 2852 N N . SER B 1 22 ? 115.134 97.290 133.612 1.00 92.32 22 SER B N 1
ATOM 2853 C CA . SER B 1 22 ? 115.404 98.164 134.741 1.00 92.32 22 SER B CA 1
ATOM 2854 C C . SER B 1 22 ? 115.245 97.399 136.054 1.00 92.32 22 SER B C 1
ATOM 2855 O O . SER B 1 22 ? 114.645 96.322 136.113 1.00 92.32 22 SER B O 1
ATOM 2858 N N . ALA B 1 23 ? 115.806 97.972 137.122 1.00 94.58 23 ALA B N 1
ATOM 2859 C CA . ALA B 1 23 ? 115.786 97.302 138.419 1.00 94.58 23 ALA B CA 1
ATOM 2860 C C . ALA B 1 23 ? 114.366 97.140 138.946 1.00 94.58 23 ALA B C 1
ATOM 2861 O O . ALA B 1 23 ? 114.002 96.071 139.450 1.00 94.58 23 ALA B O 1
ATOM 2863 N N . GLN B 1 24 ? 113.549 98.190 138.842 1.00 96.05 24 GLN B N 1
ATOM 2864 C CA . GLN B 1 24 ? 112.174 98.102 139.324 1.00 96.05 24 GLN B CA 1
ATOM 2865 C C . GLN B 1 24 ? 111.355 97.120 138.494 1.00 96.05 24 GLN B C 1
ATOM 2866 O O . GLN B 1 24 ? 110.581 96.327 139.043 1.00 96.05 24 GLN B O 1
ATOM 2872 N N . GLN B 1 25 ? 111.513 97.160 137.170 1.00 91.06 25 GLN B N 1
ATOM 2873 C CA . GLN B 1 25 ? 110.778 96.243 136.304 1.00 91.06 25 GLN B CA 1
ATOM 2874 C C . GLN B 1 25 ? 111.186 94.798 136.565 1.00 91.06 25 GLN B C 1
ATOM 2875 O O . GLN B 1 25 ? 110.334 93.90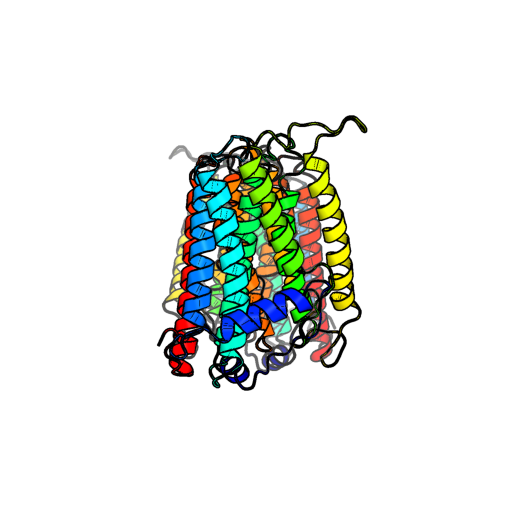3 136.644 1.00 91.06 25 GLN B O 1
ATOM 2881 N N . LEU B 1 26 ? 112.488 94.555 136.720 1.00 92.23 26 LEU B N 1
ATOM 2882 C CA . LEU B 1 26 ? 112.959 93.209 137.026 1.00 92.23 26 LEU B CA 1
ATOM 2883 C C . LEU B 1 26 ? 112.448 92.750 138.386 1.00 92.23 26 LEU B C 1
ATOM 2884 O O . LEU B 1 26 ? 112.105 91.576 138.564 1.00 92.23 26 LEU B O 1
ATOM 2889 N N . LYS B 1 27 ? 112.402 93.658 139.364 1.00 93.72 27 LYS B N 1
ATOM 2890 C CA . LYS B 1 27 ? 111.856 93.299 140.669 1.00 93.72 27 LYS B CA 1
ATOM 2891 C C . LYS B 1 27 ? 110.386 92.917 140.557 1.00 93.72 27 LYS B C 1
ATOM 2892 O O . LYS B 1 27 ? 109.944 91.941 141.174 1.00 93.72 27 LYS B O 1
ATOM 2898 N N . LYS B 1 28 ? 109.615 93.669 139.769 1.00 96.45 28 LYS B N 1
ATOM 2899 C CA . LYS B 1 28 ? 108.218 93.318 139.536 1.00 96.45 28 LYS B CA 1
ATOM 2900 C C . LYS B 1 28 ? 108.055 92.056 138.698 1.00 96.45 28 LYS B C 1
ATOM 2901 O O . LYS B 1 28 ? 106.956 91.492 138.676 1.00 96.45 28 LYS B O 1
ATOM 2907 N N . LEU B 1 29 ? 109.106 91.611 138.001 1.00 95.87 29 LEU B N 1
ATOM 2908 C CA . LEU B 1 29 ? 109.006 90.374 137.229 1.00 95.87 29 LEU B CA 1
ATOM 2909 C C . LEU B 1 29 ? 108.715 89.179 138.128 1.00 95.87 29 LEU B C 1
ATOM 2910 O O . LEU B 1 29 ? 107.928 88.297 137.765 1.00 95.87 29 LEU B O 1
ATOM 2915 N N . GLU B 1 30 ? 109.346 89.125 139.299 1.00 102.36 30 GLU B N 1
ATOM 2916 C CA . GLU B 1 30 ? 109.084 88.049 140.241 1.00 102.36 30 GLU B CA 1
ATOM 2917 C C . GLU B 1 30 ? 107.650 88.135 140.762 1.00 102.36 30 GLU B C 1
ATOM 2918 O O . GLU B 1 30 ? 106.929 89.111 140.533 1.00 102.36 30 GLU B O 1
ATOM 2924 N N . GLU B 1 31 ? 107.243 87.087 141.479 1.00 106.73 31 GLU B N 1
ATOM 2925 C CA . GLU B 1 31 ? 105.887 86.974 142.018 1.00 106.73 31 GLU B CA 1
ATOM 2926 C C . GLU B 1 31 ? 104.842 87.085 140.909 1.00 106.73 31 GLU B C 1
ATOM 2927 O O . GLU B 1 31 ? 103.801 87.724 141.071 1.00 106.73 31 GLU B O 1
ATOM 2933 N N . HIS B 1 32 ? 105.127 86.459 139.771 1.00 104.58 32 HIS B N 1
ATOM 2934 C CA . HIS B 1 32 ? 104.223 86.433 138.627 1.00 104.58 32 HIS B CA 1
ATOM 2935 C C . HIS B 1 32 ? 103.618 85.041 138.519 1.00 104.58 32 HIS B C 1
ATOM 2936 O O . HIS B 1 32 ? 104.346 84.043 138.508 1.00 104.58 32 HIS B O 1
ATOM 2943 N N . LYS B 1 33 ? 102.292 84.978 138.440 1.00 106.90 33 LYS B N 1
ATOM 2944 C CA . LYS B 1 33 ? 101.561 83.717 138.374 1.00 106.90 33 LYS B CA 1
ATOM 2945 C C . LYS B 1 33 ? 100.952 83.582 136.984 1.00 106.90 33 LYS B C 1
ATOM 2946 O O . LYS B 1 33 ? 100.177 84.442 136.552 1.00 106.90 33 LYS B O 1
ATOM 2952 N N . TYR B 1 34 ? 101.305 82.505 136.287 1.00 105.20 34 TYR B N 1
ATOM 2953 C CA . TYR B 1 34 ? 100.738 82.242 134.972 1.00 105.20 34 TYR B CA 1
ATOM 2954 C C . TYR B 1 34 ? 99.296 81.769 135.109 1.00 105.20 34 TYR B C 1
ATOM 2955 O O . TYR B 1 34 ? 98.989 80.917 135.949 1.00 105.20 34 TYR B O 1
ATOM 2964 N N . SER B 1 35 ? 98.410 82.321 134.284 1.00 107.44 35 SER B N 1
ATOM 2965 C CA . SER B 1 35 ? 97.001 81.962 134.334 1.00 107.44 35 SER B CA 1
ATOM 2966 C C . SER B 1 35 ? 96.417 82.008 132.931 1.00 107.44 35 SER B C 1
ATOM 2967 O O . SER B 1 35 ? 96.681 82.944 132.172 1.00 107.44 35 SER B O 1
ATOM 2970 N N . ALA B 1 36 ? 95.621 80.995 132.598 1.00 108.33 36 ALA B N 1
ATOM 2971 C CA . ALA B 1 36 ? 94.959 80.920 131.305 1.00 108.33 36 ALA B CA 1
ATOM 2972 C C . ALA B 1 36 ? 93.691 80.094 131.449 1.00 108.33 36 ALA B C 1
ATOM 2973 O O . ALA B 1 36 ? 93.671 79.101 132.180 1.00 108.33 36 ALA B O 1
ATOM 2975 N N . SER B 1 37 ? 92.638 80.508 130.748 1.00 111.13 37 SER B N 1
ATOM 2976 C CA . SER B 1 37 ? 91.355 79.820 130.800 1.00 111.13 37 SER B CA 1
ATOM 2977 C C . SER B 1 37 ? 90.786 79.706 129.396 1.00 111.13 37 SER B C 1
ATOM 2978 O O . SER B 1 37 ? 90.819 80.673 128.630 1.00 111.13 37 SER B O 1
ATOM 2981 N N . GLY B 1 38 ? 90.268 78.537 129.067 1.00 112.20 38 GLY B N 1
ATOM 2982 C CA . GLY B 1 38 ? 89.668 78.292 127.771 1.00 112.20 38 GLY B CA 1
ATOM 2983 C C . GLY B 1 38 ? 89.846 76.849 127.353 1.00 112.20 38 GLY B C 1
ATOM 2984 O O . GLY B 1 38 ? 90.679 76.110 127.873 1.00 112.20 38 GLY B O 1
ATOM 2985 N N . ARG B 1 39 ? 89.036 76.439 126.380 1.00 115.04 39 ARG B N 1
ATOM 2986 C CA . ARG B 1 39 ? 89.080 75.079 125.864 1.00 115.04 39 ARG B CA 1
ATOM 2987 C C . ARG B 1 39 ? 88.460 75.063 124.475 1.00 115.04 39 ARG B C 1
ATOM 2988 O O . ARG B 1 39 ? 87.531 75.822 124.188 1.00 115.04 39 ARG B O 1
ATOM 2996 N N . SER B 1 40 ? 88.984 74.191 123.621 1.00 112.18 40 SER B N 1
ATOM 2997 C CA . SER B 1 40 ? 88.528 74.053 122.246 1.00 112.18 40 SER B CA 1
ATOM 2998 C C . SER B 1 40 ? 87.842 72.702 122.057 1.00 112.18 40 SER B C 1
ATOM 2999 O O . SER B 1 40 ? 87.760 71.882 122.976 1.00 112.18 40 SER B O 1
ATOM 3002 N N . LEU B 1 41 ? 87.339 72.476 120.840 1.00 115.01 41 LEU B N 1
ATOM 3003 C CA . LEU B 1 41 ? 86.602 71.247 120.556 1.00 115.01 41 LEU B CA 1
ATOM 3004 C C . LEU B 1 41 ? 87.518 70.029 120.589 1.00 115.01 41 LEU B C 1
ATOM 3005 O O . LEU B 1 41 ? 87.198 69.017 121.223 1.00 115.01 41 LEU B O 1
ATOM 3010 N N . VAL B 1 42 ? 88.667 70.107 119.909 1.00 113.27 42 VAL B N 1
ATOM 3011 C CA . VAL B 1 42 ? 89.580 68.968 119.830 1.00 113.27 42 VAL B CA 1
ATOM 3012 C C . VAL B 1 42 ? 90.526 68.888 121.014 1.00 113.27 42 VAL B C 1
ATOM 3013 O O . VAL B 1 42 ? 91.470 68.087 120.985 1.00 113.27 42 VAL B O 1
ATOM 3017 N N . GLU B 1 43 ? 90.312 69.699 122.047 1.00 115.81 43 GLU B N 1
ATOM 3018 C CA . GLU B 1 43 ? 91.210 69.691 123.201 1.00 115.81 43 GLU B CA 1
ATOM 3019 C C . GLU B 1 43 ? 91.232 68.365 123.956 1.00 115.81 43 GLU B C 1
ATOM 3020 O O . GLU B 1 43 ? 92.331 67.918 124.321 1.00 115.81 43 GLU B O 1
ATOM 3026 N N . PRO B 1 44 ? 90.109 67.707 124.254 1.00 112.43 44 PRO B N 1
ATOM 3027 C CA . PRO B 1 44 ? 90.164 66.481 125.085 1.00 112.43 44 PRO B CA 1
ATOM 3028 C C . PRO B 1 44 ? 90.988 65.363 124.461 1.00 112.43 44 PRO B C 1
ATOM 3029 O O . PRO B 1 44 ? 91.845 64.783 125.148 1.00 112.43 44 PRO B O 1
ATOM 3033 N N . PRO B 1 45 ? 90.768 64.995 123.186 1.00 111.91 45 PRO B N 1
ATOM 3034 C CA . PRO B 1 45 ? 91.530 63.847 122.650 1.00 111.91 45 PRO B CA 1
ATOM 3035 C C . PRO B 1 45 ? 93.022 64.113 122.548 1.00 111.91 45 PRO B C 1
ATOM 3036 O O . PRO B 1 45 ? 93.840 63.274 122.961 1.00 111.91 45 PRO B O 1
ATOM 3040 N N . MET B 1 46 ? 93.401 65.266 121.994 1.00 108.92 46 MET B N 1
ATOM 3041 C CA . MET B 1 46 ? 94.812 65.621 121.925 1.00 108.92 46 MET B CA 1
ATOM 3042 C C . MET B 1 46 ? 95.412 65.768 123.315 1.00 108.92 46 MET B C 1
ATOM 3043 O O . MET B 1 46 ? 96.587 65.453 123.519 1.00 108.92 46 MET B O 1
ATOM 3048 N N . GLN B 1 47 ? 94.618 66.233 124.280 1.00 109.58 47 GLN B N 1
ATOM 3049 C CA . GLN B 1 47 ? 95.079 66.333 125.660 1.00 109.58 47 GLN B CA 1
ATOM 3050 C C . GLN B 1 47 ? 95.414 64.957 126.219 1.00 109.58 47 GLN B C 1
ATOM 3051 O O . GLN B 1 47 ? 96.451 64.769 126.867 1.00 109.58 47 GLN B O 1
ATOM 3057 N N . VAL B 1 48 ? 94.546 63.977 125.961 1.00 110.37 48 VAL B N 1
ATOM 3058 C CA . VAL B 1 48 ? 94.806 62.610 126.406 1.00 110.37 48 VAL B CA 1
ATOM 3059 C C . VAL B 1 48 ? 96.063 62.064 125.739 1.00 110.37 48 VAL B C 1
ATOM 3060 O O . VAL B 1 48 ? 96.901 61.419 126.386 1.00 110.37 48 VAL B O 1
ATOM 3064 N N . TYR B 1 49 ? 96.213 62.313 124.436 1.00 107.66 49 TYR B N 1
ATOM 3065 C CA . TYR B 1 49 ? 97.399 61.847 123.721 1.00 107.66 49 TYR B CA 1
ATOM 3066 C C . TYR B 1 49 ? 98.674 62.456 124.297 1.00 107.66 49 TYR B C 1
ATOM 3067 O O . TYR B 1 49 ? 99.668 61.753 124.523 1.00 107.66 49 TYR B O 1
ATOM 3076 N N . TRP B 1 50 ? 98.660 63.766 124.543 1.00 102.55 50 TRP B N 1
ATOM 3077 C CA . TRP B 1 50 ? 99.842 64.435 125.072 1.00 102.55 50 TRP B CA 1
ATOM 3078 C C . TRP B 1 50 ? 100.156 63.961 126.483 1.00 102.55 50 TRP B C 1
ATOM 3079 O O . TRP B 1 50 ? 101.327 63.824 126.850 1.00 102.55 50 TRP B O 1
ATOM 3090 N N . ASN B 1 51 ? 99.125 63.701 127.290 1.00 105.06 51 ASN B N 1
ATOM 3091 C CA . ASN B 1 51 ? 99.363 63.166 128.626 1.00 105.06 51 ASN B CA 1
ATOM 3092 C C . ASN B 1 51 ? 100.010 61.787 128.547 1.00 105.06 51 ASN B C 1
ATOM 3093 O O . ASN B 1 51 ? 100.986 61.500 129.255 1.00 105.06 51 ASN B O 1
ATOM 3098 N N . TRP B 1 52 ? 99.496 60.925 127.667 1.00 109.70 52 TRP B N 1
ATOM 3099 C CA . TRP B 1 52 ? 100.089 59.603 127.511 1.00 109.70 52 TRP B CA 1
ATOM 3100 C C . TRP B 1 52 ? 101.539 59.705 127.056 1.00 109.70 52 TRP B C 1
ATOM 3101 O O . TRP B 1 52 ? 102.391 58.924 127.494 1.00 109.70 52 TRP B O 1
ATOM 3112 N N . LEU B 1 53 ? 101.838 60.666 126.179 1.00 102.73 53 LEU B N 1
ATOM 3113 C CA . LEU B 1 53 ? 103.203 60.784 125.675 1.00 102.73 53 LEU B CA 1
ATOM 3114 C C . LEU B 1 53 ? 104.133 61.381 126.728 1.00 102.73 53 LEU B C 1
ATOM 3115 O O . LEU B 1 53 ? 105.333 61.082 126.741 1.00 102.73 53 LEU B O 1
ATOM 3120 N N . VAL B 1 54 ? 103.60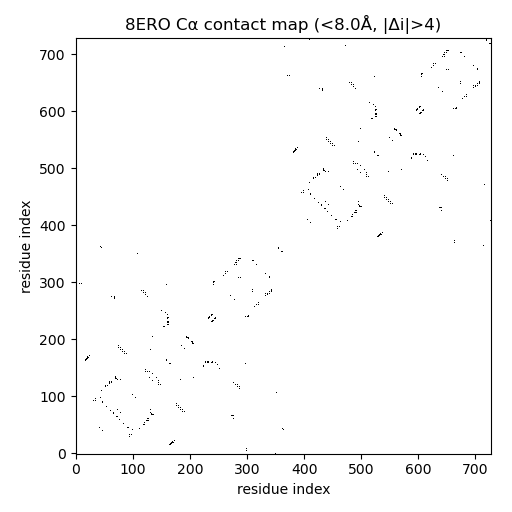9 62.228 127.620 1.00 103.07 54 VAL B N 1
ATOM 3121 C CA . VAL B 1 54 ? 104.472 62.821 128.637 1.00 103.07 54 VAL B CA 1
ATOM 3122 C C . VAL B 1 54 ? 104.710 61.856 129.793 1.00 103.07 54 VAL B C 1
ATOM 3123 O O . VAL B 1 54 ? 105.705 61.994 130.513 1.00 103.07 54 VAL B O 1
ATOM 3127 N N . GLU B 1 55 ? 103.841 60.858 129.987 1.00 107.42 55 GLU B N 1
ATOM 3128 C CA . GLU B 1 55 ? 104.213 59.793 130.921 1.00 107.42 55 GLU B CA 1
ATOM 3129 C C . GLU B 1 55 ? 105.443 59.008 130.473 1.00 107.42 55 GLU B C 1
ATOM 3130 O O . GLU B 1 55 ? 106.021 58.280 131.286 1.00 107.42 55 GLU B O 1
ATOM 3136 N N . LYS B 1 56 ? 105.863 59.133 129.214 1.00 106.53 56 LYS B N 1
ATOM 3137 C CA . LYS B 1 56 ? 107.043 58.403 128.764 1.00 106.53 56 LYS B CA 1
ATOM 3138 C C . LYS B 1 56 ? 108.146 59.351 128.304 1.00 106.53 56 LYS B C 1
ATOM 3139 O O . LYS B 1 56 ? 108.768 59.131 127.260 1.00 106.53 56 LYS B O 1
ATOM 3145 N N . VAL B 1 57 ? 108.400 60.400 129.081 1.00 107.89 57 VAL B N 1
ATOM 3146 C CA . VAL B 1 57 ? 109.456 61.365 128.777 1.00 107.89 57 VAL B CA 1
ATOM 3147 C C . VAL B 1 57 ? 110.522 61.264 129.864 1.00 107.89 57 VAL B C 1
ATOM 3148 O O . VAL B 1 57 ? 110.193 60.996 131.030 1.00 107.89 57 VAL B O 1
ATOM 3152 N N . PRO B 1 58 ? 111.805 61.419 129.530 1.00 110.31 58 PRO B N 1
ATOM 3153 C CA . PRO B 1 58 ? 112.841 61.416 130.570 1.00 110.31 58 PRO B CA 1
ATOM 3154 C C . PRO B 1 58 ? 112.646 62.554 131.560 1.00 110.31 58 PRO B C 1
ATOM 3155 O O . PRO B 1 58 ? 112.216 63.654 131.205 1.00 110.31 58 PRO B O 1
ATOM 3159 N N . LEU B 1 59 ? 112.972 62.273 132.821 1.00 109.33 59 LEU B N 1
ATOM 3160 C CA . LEU B 1 59 ? 112.748 63.219 133.907 1.00 109.33 59 LEU B CA 1
ATOM 3161 C C . LEU B 1 59 ? 113.828 64.290 134.006 1.00 109.33 59 LEU B C 1
ATOM 3162 O O . LEU B 1 59 ? 113.580 65.342 134.605 1.00 109.33 59 LEU B O 1
ATOM 3167 N N . TRP B 1 60 ? 115.001 64.069 133.419 1.00 109.36 60 TRP B N 1
ATOM 3168 C CA . TRP B 1 60 ? 116.126 64.983 133.569 1.00 109.36 60 TRP B CA 1
ATOM 3169 C C . TRP B 1 60 ? 116.218 66.020 132.457 1.00 109.36 60 TRP B C 1
ATOM 3170 O O . TRP B 1 60 ? 117.188 66.784 132.425 1.00 109.36 60 TRP B O 1
ATOM 3181 N N . LEU B 1 61 ? 115.245 66.070 131.552 1.00 100.57 61 LEU B N 1
ATOM 3182 C CA . LEU B 1 61 ? 115.281 67.003 130.434 1.00 100.57 61 LEU B CA 1
ATOM 3183 C C . LEU B 1 61 ? 114.531 68.284 130.782 1.00 100.57 61 LEU B C 1
ATOM 3184 O O . LEU B 1 61 ? 113.424 68.243 131.326 1.00 100.57 61 LEU B O 1
ATOM 3189 N N . ALA B 1 62 ? 115.146 69.424 130.464 1.00 93.41 62 ALA B N 1
ATOM 3190 C CA . ALA B 1 62 ? 114.622 70.759 130.730 1.00 93.41 62 ALA B CA 1
ATOM 3191 C C . ALA B 1 62 ? 113.668 71.196 129.619 1.00 93.41 62 ALA B C 1
ATOM 3192 O O . ALA B 1 62 ? 113.897 70.885 128.446 1.00 93.41 62 ALA B O 1
ATOM 3194 N N . PRO B 1 63 ? 112.596 71.912 129.972 1.00 87.44 63 PRO B N 1
ATOM 3195 C CA . PRO B 1 63 ? 111.628 72.343 128.947 1.00 87.44 63 PRO B CA 1
ATOM 3196 C C . PRO B 1 63 ? 112.210 73.282 127.903 1.00 87.44 63 PRO B C 1
ATOM 3197 O O . PRO B 1 63 ? 111.762 73.265 126.746 1.00 87.44 63 PRO B O 1
ATOM 3201 N N . ASN B 1 64 ? 113.186 74.113 128.280 1.00 85.41 64 ASN B N 1
ATOM 3202 C CA . ASN B 1 64 ? 113.761 75.060 127.330 1.00 85.41 64 ASN B CA 1
ATOM 3203 C C . ASN B 1 64 ? 114.412 74.336 126.161 1.00 85.41 64 ASN B C 1
ATOM 3204 O O . ASN B 1 64 ? 114.274 74.755 125.005 1.00 85.41 64 ASN B O 1
ATOM 3209 N N . THR B 1 65 ? 115.121 73.241 126.440 1.00 86.76 65 THR B N 1
ATOM 3210 C CA . THR B 1 65 ? 115.693 72.442 125.363 1.00 86.76 65 THR B CA 1
ATOM 3211 C C . THR B 1 65 ? 114.602 71.892 124.455 1.00 86.76 65 THR B C 1
ATOM 3212 O O . THR B 1 65 ? 114.764 71.856 123.231 1.00 86.76 65 THR B O 1
ATOM 3216 N N . ILE B 1 66 ? 113.476 71.476 125.038 1.00 82.78 66 ILE B N 1
ATOM 3217 C CA . ILE B 1 66 ? 112.391 70.904 124.244 1.00 82.78 66 ILE B CA 1
ATOM 3218 C C . ILE B 1 66 ? 111.824 71.945 123.286 1.00 82.78 66 ILE B C 1
ATOM 3219 O O . ILE B 1 66 ? 111.665 71.691 122.082 1.00 82.78 66 ILE B O 1
ATOM 3224 N N . THR B 1 67 ? 111.514 73.138 123.802 1.00 80.37 67 THR B N 1
ATOM 3225 C CA . THR B 1 67 ? 110.930 74.160 122.937 1.00 80.37 67 THR B CA 1
ATOM 3226 C C . THR B 1 67 ? 111.937 74.651 121.902 1.00 80.37 67 THR B C 1
ATOM 3227 O O . THR B 1 67 ? 111.565 74.935 120.755 1.00 80.37 67 THR B O 1
ATOM 3231 N N . MET B 1 68 ? 113.220 74.733 122.273 1.00 77.80 68 MET B N 1
ATOM 3232 C CA . MET B 1 68 ? 114.236 75.123 121.303 1.00 77.80 68 MET B CA 1
ATOM 3233 C C . MET B 1 68 ? 114.353 74.096 120.186 1.00 77.80 68 MET B C 1
ATOM 3234 O O . MET B 1 68 ? 114.470 74.459 119.011 1.00 77.80 68 MET B O 1
ATOM 3239 N N . VAL B 1 69 ? 114.310 72.806 120.531 1.00 73.28 69 VAL B N 1
ATOM 3240 C CA . VAL B 1 69 ? 114.375 71.758 119.518 1.00 73.28 69 VAL B CA 1
ATOM 3241 C C . VAL B 1 69 ? 113.174 71.841 118.585 1.00 73.28 69 VAL B C 1
ATOM 3242 O O . VAL B 1 69 ? 113.311 71.732 117.358 1.00 73.28 69 VAL B O 1
ATOM 3246 N N . GLY B 1 70 ? 111.978 72.033 119.149 1.00 70.00 70 GLY B N 1
ATOM 3247 C CA . GLY B 1 70 ? 110.793 72.134 118.309 1.00 70.00 70 GLY B CA 1
ATOM 3248 C C . GLY B 1 70 ? 110.860 73.306 117.347 1.00 70.00 70 GLY B C 1
ATOM 3249 O O . GLY B 1 70 ? 110.599 73.163 116.144 1.00 70.00 70 GLY B O 1
ATOM 3250 N N . LEU B 1 71 ? 111.231 74.483 117.862 1.00 64.07 71 LEU B N 1
ATOM 3251 C CA . LEU B 1 71 ? 111.345 75.657 117.005 1.00 64.07 71 LEU B CA 1
ATOM 3252 C C . LEU B 1 71 ? 112.408 75.456 115.934 1.00 64.07 71 LEU B C 1
ATOM 3253 O O . LEU B 1 71 ? 112.211 75.843 114.777 1.00 64.07 71 LEU B O 1
ATOM 3258 N N . LEU B 1 72 ? 113.542 74.852 116.300 1.00 65.10 72 LEU B N 1
ATOM 3259 C CA . LEU B 1 72 ? 114.607 74.628 115.330 1.00 65.10 72 LEU B CA 1
ATOM 3260 C C . LEU B 1 72 ? 114.147 73.710 114.207 1.00 65.10 72 LEU B C 1
ATOM 3261 O O . LEU B 1 72 ? 114.403 73.985 113.028 1.00 65.10 72 LEU B O 1
ATOM 3266 N N . LEU B 1 73 ? 113.464 72.616 114.549 1.00 62.97 73 LEU B N 1
ATOM 3267 C CA . LEU B 1 73 ? 112.982 71.702 113.518 1.00 62.97 73 LEU B CA 1
ATOM 3268 C C . LEU B 1 73 ? 111.997 72.398 112.588 1.00 62.97 73 LEU B C 1
ATOM 3269 O O . LEU B 1 73 ? 112.098 72.287 111.356 1.00 62.97 73 LEU B O 1
ATOM 3274 N N . ASN B 1 74 ? 111.042 73.137 113.163 1.00 61.99 74 ASN B N 1
ATOM 3275 C CA . ASN B 1 74 ? 110.047 73.815 112.337 1.00 61.99 74 ASN B CA 1
ATOM 3276 C C . ASN B 1 74 ? 110.710 74.825 111.405 1.00 61.99 74 ASN B C 1
ATOM 3277 O O . ASN B 1 74 ? 110.404 74.881 110.205 1.00 61.99 74 ASN B O 1
ATOM 3282 N N . VAL B 1 75 ? 111.648 75.612 111.939 1.00 61.32 75 VAL B N 1
ATOM 3283 C CA . VAL B 1 75 ? 112.307 76.643 111.143 1.00 61.32 75 VAL B CA 1
ATOM 3284 C C . VAL B 1 75 ? 113.124 76.019 110.021 1.00 61.32 75 VAL B C 1
ATOM 3285 O O . VAL B 1 75 ? 113.076 76.481 108.877 1.00 61.32 75 VAL B O 1
ATOM 3289 N N . LEU B 1 76 ? 113.885 74.962 110.321 1.00 63.88 76 LEU B N 1
ATOM 3290 C CA . LEU B 1 76 ? 114.708 74.336 109.290 1.00 63.88 76 LEU B CA 1
ATOM 3291 C C . LEU B 1 76 ? 113.851 73.750 108.174 1.00 63.88 76 LEU B C 1
ATOM 3292 O O . LEU B 1 76 ? 114.150 73.929 106.984 1.00 63.88 76 LEU B O 1
ATOM 3297 N N . SER B 1 77 ? 112.771 73.051 108.534 1.00 66.35 77 SER B N 1
ATOM 3298 C CA . SER B 1 77 ? 111.934 72.451 107.499 1.00 66.35 77 SER B CA 1
ATOM 3299 C C . SER B 1 77 ? 111.269 73.517 106.632 1.00 66.35 77 SER B C 1
ATOM 3300 O O . SER B 1 77 ? 111.249 73.402 105.395 1.00 66.35 77 SER B O 1
ATOM 3303 N N . THR B 1 78 ? 110.725 74.566 107.257 1.00 62.81 78 THR B N 1
ATOM 3304 C CA . THR B 1 78 ? 110.092 75.625 106.478 1.00 62.81 78 THR B CA 1
ATOM 3305 C C . THR B 1 78 ? 111.111 76.349 105.606 1.00 62.81 78 THR B C 1
ATOM 3306 O O . THR B 1 78 ? 110.803 76.741 104.476 1.00 62.81 78 THR B O 1
ATOM 3310 N N . LEU B 1 79 ? 112.335 76.527 106.110 1.00 62.59 79 LEU B N 1
ATOM 3311 C CA . LEU B 1 79 ? 113.380 77.162 105.317 1.00 62.59 79 LEU B CA 1
ATOM 3312 C C . LEU B 1 79 ? 113.715 76.335 104.085 1.00 62.59 79 LEU B C 1
ATOM 3313 O O . LEU B 1 79 ? 113.917 76.884 102.997 1.00 62.59 79 LEU B O 1
ATOM 3318 N N . ILE B 1 80 ? 113.781 75.011 104.237 1.00 66.75 80 ILE B N 1
ATOM 3319 C CA . ILE B 1 80 ? 114.022 74.148 103.080 1.00 66.75 80 ILE B CA 1
ATOM 3320 C C . ILE B 1 80 ? 112.902 74.308 102.057 1.00 66.75 80 ILE B C 1
ATOM 3321 O O . ILE B 1 80 ? 113.149 74.493 100.854 1.00 66.75 80 ILE B O 1
ATOM 3326 N N . LEU B 1 81 ? 111.649 74.264 102.525 1.00 65.59 81 LEU B N 1
ATOM 3327 C CA . LEU B 1 81 ? 110.524 74.394 101.600 1.00 65.59 81 LEU B CA 1
ATOM 3328 C C . LEU B 1 81 ? 110.553 75.735 100.878 1.00 65.59 81 LEU B C 1
ATOM 3329 O O . LEU B 1 81 ? 110.281 75.806 99.674 1.00 65.59 81 LEU B O 1
ATOM 3334 N N . VAL B 1 82 ? 110.877 76.810 101.597 1.00 65.28 82 VAL B N 1
ATOM 3335 C CA . VAL B 1 82 ? 110.968 78.130 100.981 1.00 65.28 82 VAL B CA 1
ATOM 3336 C C . VAL B 1 82 ? 112.087 78.167 99.949 1.00 65.28 82 VAL B C 1
ATOM 3337 O O . VAL B 1 82 ? 111.925 78.731 98.860 1.00 65.28 82 VAL B O 1
ATOM 3341 N N . CYS B 1 83 ? 113.236 77.568 100.269 1.00 70.83 83 CYS B N 1
ATOM 3342 C CA . CYS B 1 83 ? 114.363 77.593 99.343 1.00 70.83 83 CYS B CA 1
ATOM 3343 C C . CYS B 1 83 ? 114.029 76.876 98.042 1.00 70.83 83 CYS B C 1
ATOM 3344 O O . CYS B 1 83 ? 114.435 77.322 96.962 1.00 70.83 83 CYS B O 1
ATOM 3347 N N . TYR B 1 84 ? 113.296 75.762 98.113 1.00 75.34 84 TYR B N 1
ATOM 3348 C CA . TYR B 1 84 ? 112.884 75.127 96.863 1.00 75.34 84 TYR B CA 1
ATOM 3349 C C . TYR B 1 84 ? 111.708 75.812 96.175 1.00 75.34 84 TYR B C 1
ATOM 3350 O O . TYR B 1 84 ? 111.409 75.470 95.026 1.00 75.34 84 TYR B O 1
ATOM 3359 N N . CYS B 1 85 ? 111.032 76.760 96.823 1.00 70.37 85 CYS B N 1
ATOM 3360 C CA . CYS B 1 85 ? 109.904 77.466 96.207 1.00 70.37 85 CYS B CA 1
ATOM 3361 C C . CYS B 1 85 ? 109.984 78.967 96.461 1.00 70.37 85 CYS B C 1
ATOM 3362 O O . CYS B 1 85 ? 109.165 79.532 97.194 1.00 70.37 85 CYS B O 1
ATOM 3365 N N . PRO B 1 86 ? 110.958 79.652 95.859 1.00 66.19 86 PRO B N 1
ATOM 3366 C CA . PRO B 1 86 ? 110.914 81.117 95.858 1.00 66.19 86 PRO B CA 1
ATOM 3367 C C . PRO B 1 86 ? 109.716 81.613 95.067 1.00 66.19 86 PRO B C 1
ATOM 3368 O O . PRO B 1 86 ? 109.263 80.963 94.123 1.00 66.19 86 PRO B O 1
ATOM 3372 N N . THR B 1 87 ? 109.178 82.759 95.496 1.00 62.54 87 THR B N 1
ATOM 3373 C CA . THR B 1 87 ? 108.080 83.452 94.819 1.00 62.54 87 THR B CA 1
ATOM 3374 C C . THR B 1 87 ? 106.764 82.693 94.979 1.00 62.54 87 THR B C 1
ATOM 3375 O O . THR B 1 87 ? 105.701 83.195 94.599 1.00 62.54 87 THR B O 1
ATOM 3379 N N . ALA B 1 88 ? 106.824 81.496 95.564 1.00 65.31 88 ALA B N 1
ATOM 3380 C CA . ALA B 1 88 ? 105.640 80.697 95.882 1.00 65.31 88 ALA B CA 1
ATOM 3381 C C . ALA B 1 88 ? 104.756 80.470 94.655 1.00 65.31 88 ALA B C 1
ATOM 3382 O O . ALA B 1 88 ? 103.541 80.669 94.692 1.00 65.31 88 ALA B O 1
ATOM 3384 N N . THR B 1 89 ? 105.379 80.053 93.551 1.00 70.22 89 THR B N 1
ATOM 3385 C CA . THR B 1 89 ? 104.620 79.708 92.357 1.00 70.22 89 THR B CA 1
ATOM 3386 C C . THR B 1 89 ? 105.131 78.471 91.628 1.00 70.22 89 THR B C 1
ATOM 3387 O O . THR B 1 89 ? 104.545 78.103 90.605 1.00 70.22 89 THR B O 1
ATOM 3391 N N . GLU B 1 90 ? 106.189 77.821 92.107 1.00 74.36 90 GLU B N 1
ATOM 3392 C CA . GLU B 1 90 ? 106.699 76.612 91.477 1.00 74.36 90 GLU B CA 1
ATOM 3393 C C . GLU B 1 90 ? 106.275 75.387 92.286 1.00 74.36 90 GLU B C 1
ATOM 3394 O O . GLU B 1 90 ? 105.535 75.486 93.268 1.00 74.36 90 GLU B O 1
ATOM 3400 N N . GLY B 1 91 ? 106.753 74.213 91.883 1.00 82.93 91 GLY B N 1
ATOM 3401 C CA . GLY B 1 91 ? 106.406 72.981 92.564 1.00 82.93 91 GLY B CA 1
ATOM 3402 C C . GLY B 1 91 ? 107.546 72.394 93.369 1.00 82.93 91 GLY B C 1
ATOM 3403 O O . GLY B 1 91 ? 108.716 72.697 93.117 1.00 82.93 91 GLY B O 1
ATOM 3404 N N . ALA B 1 92 ? 107.215 71.551 94.342 1.00 80.99 92 ALA B N 1
ATOM 3405 C CA . ALA B 1 92 ? 108.192 70.925 95.216 1.00 80.99 92 ALA B CA 1
ATOM 3406 C C . ALA B 1 92 ? 107.924 69.431 95.308 1.00 80.99 92 ALA B C 1
ATOM 3407 O O . ALA B 1 92 ? 106.782 68.990 95.137 1.00 80.99 92 ALA B O 1
ATOM 3409 N N . PRO B 1 93 ? 108.950 68.630 95.572 1.00 80.68 93 PRO B N 1
ATOM 3410 C CA . PRO B 1 93 ? 108.764 67.181 95.701 1.00 80.68 93 PRO B CA 1
ATOM 3411 C C . PRO B 1 93 ? 108.036 66.838 96.999 1.00 80.68 93 PRO B C 1
ATOM 3412 O O . PRO B 1 93 ? 107.803 67.686 97.857 1.00 80.68 93 PRO B O 1
ATOM 3416 N N . PHE B 1 94 ? 107.675 65.558 97.125 1.00 82.30 94 PHE B N 1
ATOM 3417 C CA . PHE B 1 94 ? 106.985 65.096 98.327 1.00 82.30 94 PHE B CA 1
ATOM 3418 C C . PHE B 1 94 ? 107.897 65.163 99.546 1.00 82.30 94 PHE B C 1
ATOM 3419 O O . PHE B 1 94 ? 107.421 65.191 100.688 1.00 82.30 94 PHE B O 1
ATOM 3427 N N . TRP B 1 95 ? 109.211 65.183 99.319 1.00 81.46 95 TRP B N 1
ATOM 3428 C CA . TRP B 1 95 ? 110.184 65.261 100.403 1.00 81.46 95 TRP B CA 1
ATOM 3429 C C . TRP B 1 95 ? 109.923 66.473 101.292 1.00 81.46 95 TRP B C 1
ATOM 3430 O O . TRP B 1 95 ? 109.788 66.353 102.517 1.00 81.46 95 TRP B O 1
ATOM 3441 N N . THR B 1 96 ? 109.833 67.655 100.677 1.00 76.62 96 THR B N 1
ATOM 3442 C CA . THR B 1 96 ? 109.689 68.887 101.444 1.00 76.62 96 THR B CA 1
ATOM 3443 C C 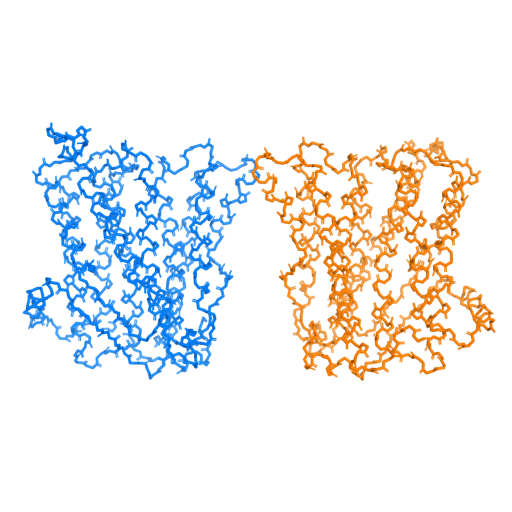. THR B 1 96 ? 108.359 68.934 102.185 1.00 76.62 96 THR B C 1
ATOM 3444 O O . THR B 1 96 ? 108.307 69.338 103.352 1.00 76.62 96 THR B O 1
ATOM 3448 N N . TYR B 1 97 ? 107.271 68.532 101.523 1.00 79.78 97 TYR B N 1
ATOM 3449 C CA . TYR B 1 97 ? 105.961 68.573 102.166 1.00 79.78 97 TYR B CA 1
ATOM 3450 C C . TYR B 1 97 ? 105.883 67.594 103.332 1.00 79.78 97 TYR B C 1
ATOM 3451 O O . TYR B 1 97 ? 105.332 67.921 104.393 1.00 79.78 97 TYR B O 1
ATOM 3460 N N . LEU B 1 98 ? 106.426 66.387 103.154 1.00 76.86 98 LEU B N 1
ATOM 3461 C CA . LEU B 1 98 ? 106.444 65.419 104.243 1.00 76.86 98 LEU B CA 1
ATOM 3462 C C . LEU B 1 98 ? 107.269 65.932 105.415 1.00 76.86 98 LEU B C 1
ATOM 3463 O O . LEU B 1 98 ? 106.860 65.803 106.578 1.00 76.86 98 LEU B O 1
ATOM 3468 N N . LEU B 1 99 ? 108.430 66.529 105.130 1.00 73.09 99 LEU B N 1
ATOM 3469 C CA . LEU B 1 99 ? 109.246 67.088 106.201 1.00 73.09 99 LEU B CA 1
ATOM 3470 C C . LEU B 1 99 ? 108.514 68.210 106.923 1.00 73.09 99 LEU B C 1
ATOM 3471 O O . LEU B 1 99 ? 108.597 68.322 108.150 1.00 73.09 99 LEU B O 1
ATOM 3476 N N . CYS B 1 100 ? 107.790 69.050 106.181 1.00 74.67 100 CYS B N 1
ATOM 3477 C CA . CYS B 1 100 ? 107.053 70.142 106.809 1.00 74.67 100 CYS B CA 1
ATOM 3478 C C . CYS B 1 100 ? 105.949 69.618 107.718 1.00 74.67 100 CYS B C 1
ATOM 3479 O O . CYS B 1 100 ? 105.771 70.117 108.838 1.00 74.67 100 CYS B O 1
ATOM 3482 N N . ALA B 1 101 ? 105.200 68.614 107.258 1.00 73.93 101 ALA B N 1
ATOM 3483 C CA . ALA B 1 101 ? 104.147 68.047 108.095 1.00 73.93 101 ALA B CA 1
ATOM 3484 C C . ALA B 1 101 ? 104.727 67.415 109.355 1.00 73.93 101 ALA B C 1
ATOM 3485 O O . ALA B 1 101 ? 104.202 67.614 110.461 1.00 73.93 101 ALA B O 1
ATOM 3487 N N . ILE B 1 102 ? 105.824 66.665 109.210 1.00 71.97 102 ILE B N 1
ATOM 3488 C CA . ILE B 1 102 ? 106.451 66.036 110.368 1.00 71.97 102 ILE B CA 1
ATOM 3489 C C . ILE B 1 102 ? 106.948 67.095 111.344 1.00 71.97 102 ILE B C 1
ATOM 3490 O O . ILE B 1 102 ? 106.766 66.972 112.562 1.00 71.97 102 ILE B O 1
ATOM 3495 N N . GLY B 1 103 ? 107.577 68.152 110.827 1.00 71.97 103 GLY B N 1
ATOM 3496 C CA . GLY B 1 103 ? 108.077 69.204 111.695 1.00 71.97 103 GLY B CA 1
ATOM 3497 C C . GLY B 1 103 ? 106.974 69.919 112.450 1.00 71.97 103 GLY B C 1
ATOM 3498 O O . GLY B 1 103 ? 107.114 70.204 113.639 1.00 71.97 103 GLY B O 1
ATOM 3499 N N . LEU B 1 104 ? 105.863 70.219 111.773 1.00 71.30 104 LEU B N 1
ATOM 3500 C CA . LEU B 1 104 ? 104.755 70.886 112.451 1.00 71.30 104 LEU B CA 1
ATOM 3501 C C . LEU B 1 104 ? 104.144 69.995 113.528 1.00 71.30 104 LEU B C 1
ATOM 3502 O O . LEU B 1 104 ? 103.845 70.460 114.640 1.00 71.30 104 LEU B O 1
ATOM 3507 N N . PHE B 1 105 ? 103.952 68.707 113.221 1.00 72.11 105 PHE B N 1
ATOM 3508 C CA . PHE B 1 105 ? 103.392 67.798 114.216 1.00 72.11 105 PHE B CA 1
ATOM 3509 C C . PHE B 1 105 ? 104.315 67.669 115.423 1.00 72.11 105 PHE B C 1
ATOM 3510 O O . PHE B 1 105 ? 103.857 67.700 116.574 1.00 72.11 105 PHE B O 1
ATOM 3518 N N . VAL B 1 106 ? 105.622 67.546 115.178 1.00 70.35 106 VAL B N 1
ATOM 3519 C CA . VAL B 1 106 ? 106.586 67.456 116.269 1.00 70.35 106 VAL B CA 1
ATOM 3520 C C . VAL B 1 106 ? 106.607 68.745 117.080 1.00 70.35 106 VAL B C 1
ATOM 3521 O O . VAL B 1 106 ? 106.733 68.709 118.308 1.00 70.35 106 VAL B O 1
ATOM 3525 N N . TYR B 1 107 ? 106.481 69.897 116.419 1.00 68.83 107 TYR B N 1
ATOM 3526 C CA . TYR B 1 107 ? 106.445 71.167 117.137 1.00 68.83 107 TYR B CA 1
ATOM 3527 C C . TYR B 1 107 ? 105.259 71.227 118.090 1.00 68.83 107 TYR B C 1
ATOM 3528 O O . TYR B 1 107 ? 105.409 71.591 119.263 1.00 68.83 107 TYR B O 1
ATOM 3537 N N . GLN B 1 108 ? 104.068 70.872 117.601 1.00 76.44 108 GLN B N 1
ATOM 3538 C CA . GLN B 1 108 ? 102.892 70.888 118.470 1.00 76.44 108 GLN B CA 1
ATOM 3539 C C . GLN B 1 108 ? 103.046 69.907 119.627 1.00 76.44 108 GLN B C 1
ATOM 3540 O O . GLN B 1 108 ? 102.732 70.234 120.786 1.00 76.44 108 GLN B O 1
ATOM 3546 N N . SER B 1 109 ? 103.538 68.700 119.334 1.00 76.06 109 SER B N 1
ATOM 3547 C CA . SER B 1 109 ? 103.712 67.701 120.381 1.00 76.06 109 SER B CA 1
ATOM 3548 C C . SER B 1 109 ? 104.682 68.189 121.447 1.00 76.06 109 SER B C 1
ATOM 3549 O O . SER B 1 109 ? 104.407 68.078 122.645 1.00 76.06 109 SER B O 1
ATOM 3552 N N . LEU B 1 110 ? 105.816 68.757 121.030 1.00 76.15 110 LEU B N 1
ATOM 3553 C CA . LEU B 1 110 ? 106.805 69.212 122.000 1.00 76.15 110 LEU B CA 1
ATOM 3554 C C . LEU B 1 110 ? 106.300 70.409 122.791 1.00 76.15 110 LEU B C 1
ATOM 3555 O O . LEU B 1 110 ? 106.632 70.558 123.970 1.00 76.15 110 LEU B O 1
ATOM 3560 N N . ASP B 1 111 ? 105.496 71.274 122.167 1.00 80.13 111 ASP B N 1
ATOM 3561 C CA . ASP B 1 111 ? 104.874 72.361 122.918 1.00 80.13 111 ASP B CA 1
ATOM 3562 C C . ASP B 1 111 ? 104.019 71.809 124.053 1.00 80.13 111 ASP B C 1
ATOM 3563 O O . ASP B 1 111 ? 104.167 72.206 125.218 1.00 80.13 111 ASP B O 1
ATOM 3568 N N . ALA B 1 112 ? 103.137 70.861 123.735 1.00 83.23 112 ALA B N 1
ATOM 3569 C CA . ALA B 1 112 ? 102.304 70.285 124.788 1.00 83.23 112 ALA B CA 1
ATOM 3570 C C . ALA B 1 112 ? 103.152 69.597 125.855 1.00 83.23 112 ALA B C 1
ATOM 3571 O O . ALA B 1 112 ? 102.916 69.768 127.061 1.00 83.23 112 ALA B O 1
ATOM 3573 N N . ILE B 1 113 ? 104.163 68.835 125.430 1.00 86.90 113 ILE B N 1
ATOM 3574 C CA . ILE B 1 113 ? 104.930 68.025 126.372 1.00 86.90 113 ILE B CA 1
ATOM 3575 C C . ILE B 1 113 ? 105.768 68.898 127.295 1.00 86.90 113 ILE B C 1
ATOM 3576 O O . ILE B 1 113 ? 105.840 68.640 128.501 1.00 86.90 113 ILE B O 1
ATOM 3581 N N . ASP B 1 114 ? 106.431 69.928 126.762 1.00 86.64 114 ASP B N 1
ATOM 3582 C CA . ASP B 1 114 ? 107.273 70.730 127.640 1.00 86.64 114 ASP B CA 1
ATOM 3583 C C . ASP B 1 114 ? 106.421 71.622 128.529 1.00 86.64 114 ASP B C 1
ATOM 3584 O O . ASP B 1 114 ? 106.811 71.919 129.663 1.00 86.64 114 ASP B O 1
ATOM 3589 N N . GLY B 1 115 ? 105.229 72.017 128.063 1.00 93.53 115 GLY B N 1
ATOM 3590 C CA . GLY B 1 115 ? 104.301 72.668 128.974 1.00 93.53 115 GLY B CA 1
ATOM 3591 C C . GLY B 1 115 ? 103.935 71.783 130.152 1.00 93.53 115 GLY B C 1
ATOM 3592 O O . GLY B 1 115 ? 104.014 72.206 131.312 1.00 93.53 115 GLY B O 1
ATOM 3593 N N . LYS B 1 116 ? 103.566 70.528 129.874 1.00 94.53 116 LYS B N 1
ATOM 3594 C CA . LYS B 1 116 ? 103.207 69.611 130.954 1.00 94.53 116 LYS B CA 1
ATOM 3595 C C . LYS B 1 116 ? 104.388 69.338 131.879 1.00 94.53 116 LYS B C 1
ATOM 3596 O O . LYS B 1 116 ? 104.230 69.313 133.104 1.00 94.53 116 LYS B O 1
ATOM 3602 N N . GLN B 1 117 ? 105.576 69.128 131.313 1.00 94.81 117 GLN B N 1
ATOM 3603 C CA . GLN B 1 117 ? 106.740 68.787 132.119 1.00 94.81 117 GLN B CA 1
ATOM 3604 C C . GLN B 1 117 ? 107.244 69.975 132.926 1.00 94.81 117 GLN B C 1
ATOM 3605 O O . GLN B 1 117 ? 107.848 69.783 133.987 1.00 94.81 117 GLN B O 1
ATOM 3611 N N . ALA B 1 118 ? 107.015 71.200 132.447 1.00 98.30 118 ALA B N 1
ATOM 3612 C CA . ALA B 1 118 ? 107.349 72.371 133.244 1.00 98.30 118 ALA B CA 1
ATOM 3613 C C . ALA B 1 118 ? 106.327 72.604 134.346 1.00 98.30 118 ALA B C 1
ATOM 3614 O O . ALA B 1 118 ? 106.687 73.087 135.426 1.00 98.30 118 ALA B O 1
ATOM 3616 N N . ARG B 1 119 ? 105.055 72.275 134.098 1.00 101.49 119 ARG B N 1
ATOM 3617 C CA . ARG B 1 119 ? 104.047 72.449 135.141 1.00 101.49 119 ARG B CA 1
ATOM 3618 C C . ARG B 1 119 ? 104.319 71.543 136.336 1.00 101.49 119 ARG B C 1
ATOM 3619 O O . ARG B 1 119 ? 103.969 71.883 137.472 1.00 101.49 119 ARG B O 1
ATOM 3627 N N . ARG B 1 120 ? 104.937 70.389 136.106 1.00 102.60 120 ARG B N 1
ATOM 3628 C CA . ARG B 1 120 ? 105.307 69.512 137.205 1.00 102.60 120 ARG B CA 1
ATOM 3629 C C . ARG B 1 120 ? 106.800 69.630 137.492 1.00 102.60 120 ARG B C 1
ATOM 3630 O O . ARG B 1 120 ? 107.549 70.301 136.779 1.00 102.60 120 ARG B O 1
ATOM 3638 N N . THR B 1 121 ? 107.227 68.958 138.563 1.00 103.58 121 THR B N 1
ATOM 3639 C CA . THR B 1 121 ? 108.631 68.902 138.974 1.00 103.58 121 THR B CA 1
ATOM 3640 C C . THR B 1 121 ? 109.219 70.294 139.185 1.00 103.58 121 THR B C 1
ATOM 3641 O O . THR B 1 121 ? 110.377 70.540 138.837 1.00 103.58 121 THR B O 1
ATOM 3645 N N . ASN B 1 122 ? 108.395 71.209 139.707 1.00 105.12 122 ASN B N 1
ATOM 3646 C CA . ASN B 1 122 ? 108.753 72.551 140.171 1.00 105.12 122 ASN B CA 1
ATOM 3647 C C . ASN B 1 122 ? 109.867 73.215 139.364 1.00 105.12 122 ASN B C 1
ATOM 3648 O O . ASN B 1 122 ? 110.797 73.795 139.933 1.00 105.12 122 ASN B O 1
ATOM 3653 N N . SER B 1 123 ? 109.765 73.156 138.037 1.00 101.37 123 SER B N 1
ATOM 3654 C CA . SER B 1 123 ? 110.723 73.797 137.148 1.00 101.37 123 SER B CA 1
ATOM 3655 C C . SER B 1 123 ? 110.155 75.041 136.480 1.00 101.37 123 SER B C 1
ATOM 3656 O O . SER B 1 123 ? 110.808 75.614 135.601 1.00 101.37 123 SER B O 1
ATOM 3659 N N . SER B 1 124 ? 108.958 75.469 136.873 1.00 98.60 124 SER B N 1
ATOM 3660 C CA . SER B 1 124 ? 108.339 76.636 136.263 1.00 98.60 124 SER B CA 1
ATOM 3661 C C . SER B 1 124 ? 109.103 77.903 136.623 1.00 98.60 124 SER B C 1
ATOM 3662 O O . SER B 1 124 ? 109.593 78.056 137.745 1.00 98.60 124 SER B O 1
ATOM 3665 N N . SER B 1 125 ? 109.207 78.812 135.659 1.00 95.77 125 SER B N 1
ATOM 3666 C CA . SER B 1 125 ? 109.902 80.076 135.850 1.00 95.77 125 SER B CA 1
ATOM 3667 C C . SER B 1 125 ? 109.325 81.089 134.874 1.00 95.77 125 SER B C 1
ATOM 3668 O O . SER B 1 125 ? 108.780 80.707 133.832 1.00 95.77 125 SER B O 1
ATOM 3671 N N . PRO B 1 126 ? 109.419 82.386 135.183 1.00 92.78 126 PRO B N 1
ATOM 3672 C CA . PRO B 1 126 ? 108.907 83.401 134.247 1.00 92.78 126 PRO B CA 1
ATOM 3673 C C . PRO B 1 126 ? 109.616 83.410 132.904 1.00 92.78 126 PRO B C 1
ATOM 3674 O O . PRO B 1 126 ? 109.039 83.895 131.924 1.00 92.78 126 PRO B O 1
ATOM 3678 N N . LEU B 1 127 ? 110.845 82.898 132.826 1.00 90.83 127 LEU B N 1
ATOM 3679 C CA . LEU B 1 127 ? 111.554 82.870 131.551 1.00 90.83 127 LEU B CA 1
ATOM 3680 C C . LEU B 1 127 ? 110.946 81.844 130.602 1.00 90.83 127 LEU B C 1
ATOM 3681 O O . LEU B 1 127 ? 111.041 81.988 129.375 1.00 90.83 127 LEU B O 1
ATOM 3686 N N . GLY B 1 128 ? 110.327 80.798 131.150 1.00 92.57 128 GLY B N 1
ATOM 3687 C CA . GLY B 1 128 ? 109.726 79.781 130.304 1.00 92.57 128 GLY B CA 1
ATOM 3688 C C . GLY B 1 128 ? 108.591 80.319 129.454 1.00 92.57 128 GLY B C 1
ATOM 3689 O O . GLY B 1 128 ? 108.479 79.988 128.271 1.00 92.57 128 GLY B O 1
ATOM 3690 N N . GLU B 1 129 ? 107.736 81.158 130.043 1.00 88.97 129 GLU B N 1
ATOM 3691 C CA . GLU B 1 129 ? 106.645 81.756 129.279 1.00 88.97 129 GLU B CA 1
ATOM 3692 C C . GLU B 1 129 ? 107.179 82.682 128.192 1.00 88.97 129 GLU B C 1
ATOM 3693 O O . GLU B 1 129 ? 106.631 82.737 127.084 1.00 88.97 129 GLU B O 1
ATOM 3699 N N . MET B 1 130 ? 108.249 83.420 128.496 1.00 86.31 130 MET B N 1
ATOM 3700 C CA . MET B 1 130 ? 108.873 84.280 127.498 1.00 86.31 130 MET B CA 1
ATOM 3701 C C . MET B 1 130 ? 109.394 83.463 126.321 1.00 86.31 130 MET B C 1
ATOM 3702 O O . MET B 1 130 ? 109.171 83.819 125.154 1.00 86.31 130 MET B O 1
ATOM 3707 N N . PHE B 1 131 ? 110.084 82.354 126.613 1.00 84.74 131 PHE B N 1
ATOM 3708 C CA . PHE B 1 131 ? 110.543 81.469 125.546 1.00 84.74 131 PHE B CA 1
ATOM 3709 C C . PHE B 1 131 ? 109.373 80.920 124.744 1.00 84.74 131 PHE B C 1
ATOM 3710 O O . PHE B 1 131 ? 109.430 80.862 123.509 1.00 84.74 131 PHE B O 1
ATOM 3718 N N . ASP B 1 132 ? 108.301 80.517 125.428 1.00 79.13 132 ASP B N 1
ATOM 3719 C CA . ASP B 1 132 ? 107.143 79.962 124.737 1.00 79.13 132 ASP B CA 1
ATOM 3720 C C . ASP B 1 132 ? 106.548 80.975 123.767 1.00 79.13 132 ASP B C 1
ATOM 3721 O O . ASP B 1 132 ? 106.252 80.646 122.613 1.00 79.13 132 ASP B O 1
ATOM 3726 N N . HIS B 1 133 ? 106.391 82.223 124.211 1.00 75.72 133 HIS B N 1
ATOM 3727 C CA . HIS B 1 133 ? 105.762 83.227 123.358 1.00 75.72 133 HIS B CA 1
ATOM 3728 C C . HIS B 1 133 ? 106.658 83.615 122.184 1.00 75.72 133 HIS B C 1
ATOM 3729 O O . HIS B 1 133 ? 106.172 83.775 121.054 1.00 75.72 133 HIS B O 1
ATOM 3736 N N . GLY B 1 134 ? 107.964 83.768 122.418 1.00 70.58 134 GLY B N 1
ATOM 3737 C CA . GLY B 1 134 ? 108.860 84.061 121.307 1.00 70.58 134 GLY B CA 1
ATOM 3738 C C . GLY B 1 134 ? 108.887 82.947 120.276 1.00 70.58 134 GLY B C 1
ATOM 3739 O O . GLY B 1 134 ? 108.850 83.197 119.060 1.00 70.58 134 GLY B O 1
ATOM 3740 N N . CYS B 1 135 ? 108.940 81.698 120.748 1.00 69.70 135 CYS B N 1
ATOM 3741 C CA . CYS B 1 135 ? 108.902 80.563 119.839 1.00 69.70 135 CYS B CA 1
ATOM 3742 C C . CYS B 1 135 ? 107.593 80.530 119.066 1.00 69.70 135 CYS B C 1
ATOM 3743 O O . CYS B 1 135 ? 107.581 80.212 117.874 1.00 69.70 135 CYS B O 1
ATOM 3746 N N . ASP B 1 136 ? 106.480 80.865 119.724 1.00 68.14 136 ASP B N 1
ATOM 3747 C CA . ASP B 1 136 ? 105.198 80.899 119.028 1.00 68.14 136 ASP B CA 1
ATOM 3748 C C . ASP B 1 136 ? 105.195 81.946 117.922 1.00 68.14 136 ASP B C 1
ATOM 3749 O O . ASP B 1 136 ? 104.684 81.694 116.825 1.00 68.14 136 ASP B O 1
ATOM 3754 N N . SER B 1 137 ? 105.763 83.125 118.188 1.00 61.60 137 SER B N 1
ATOM 3755 C CA . SER B 1 137 ? 105.817 84.164 117.159 1.00 61.60 137 SER B CA 1
ATOM 3756 C C . SER B 1 137 ? 106.602 83.693 115.939 1.00 61.60 137 SER B C 1
ATOM 3757 O O . SER B 1 137 ? 106.111 83.746 114.796 1.00 61.60 137 SER B O 1
ATOM 3760 N N . ILE B 1 138 ? 107.827 83.213 116.166 1.00 56.86 138 ILE B N 1
ATOM 3761 C CA . ILE B 1 138 ? 108.657 82.784 115.043 1.00 56.86 138 ILE B CA 1
ATOM 3762 C C . ILE B 1 138 ? 107.991 81.631 114.299 1.00 56.86 138 ILE B C 1
ATOM 3763 O O . ILE B 1 138 ? 107.966 81.595 113.057 1.00 56.86 138 ILE B O 1
ATOM 3768 N N . SER B 1 139 ? 107.421 80.683 115.046 1.00 58.45 139 SER B N 1
ATOM 3769 C CA . SER B 1 139 ? 106.796 79.522 114.432 1.00 58.45 139 SER B CA 1
ATOM 3770 C C . SER B 1 139 ? 105.595 79.912 113.586 1.00 58.45 139 SER B C 1
ATOM 3771 O O . SER B 1 139 ? 105.399 79.354 112.506 1.00 58.45 139 SER B O 1
ATOM 3774 N N . ILE B 1 140 ? 104.770 80.853 114.052 1.00 53.75 140 ILE B N 1
ATOM 3775 C CA . ILE B 1 140 ? 103.599 81.221 113.260 1.00 53.75 140 ILE B CA 1
ATOM 3776 C C . ILE B 1 140 ? 104.023 81.936 111.984 1.00 53.75 140 ILE B C 1
ATOM 3777 O O . ILE B 1 140 ? 103.435 81.718 110.914 1.00 53.75 140 ILE B O 1
ATOM 3782 N N . VAL B 1 141 ? 105.072 82.765 112.056 1.00 51.30 141 VAL B N 1
ATOM 3783 C CA . VAL B 1 141 ? 105.563 83.406 110.834 1.00 51.30 141 VAL B CA 1
ATOM 3784 C C . VAL B 1 141 ? 106.008 82.351 109.825 1.00 51.30 141 VAL B C 1
ATOM 3785 O O . VAL B 1 141 ? 105.620 82.380 108.644 1.00 51.30 141 VAL B O 1
ATOM 3789 N N . PHE B 1 142 ? 106.808 81.386 110.282 1.00 53.55 142 PHE B N 1
ATOM 3790 C CA . PHE B 1 142 ? 107.335 80.392 109.352 1.00 53.55 142 PHE B CA 1
ATOM 3791 C C . PHE B 1 142 ? 106.237 79.465 108.839 1.00 53.55 142 PHE B C 1
ATOM 3792 O O . PHE B 1 142 ? 106.269 79.040 107.679 1.00 53.55 142 PHE B O 1
ATOM 3800 N N . VAL B 1 143 ? 105.248 79.151 109.678 1.00 54.58 143 VAL B N 1
ATOM 3801 C CA . VAL B 1 143 ? 104.133 78.314 109.242 1.00 54.58 143 VAL B CA 1
ATOM 3802 C C . VAL B 1 143 ? 103.331 79.016 108.156 1.00 54.58 143 VAL B C 1
ATOM 3803 O O . VAL B 1 143 ? 102.903 78.388 107.178 1.00 54.58 143 VAL B O 1
ATOM 3807 N N . ASN B 1 144 ? 103.102 80.323 108.308 1.00 58.11 144 ASN B N 1
ATOM 3808 C CA . ASN B 1 144 ? 102.359 81.033 107.273 1.00 58.11 144 ASN B CA 1
ATOM 3809 C C . ASN B 1 144 ? 103.149 81.091 105.970 1.00 58.11 144 ASN B C 1
ATOM 3810 O O . ASN B 1 144 ? 102.576 80.932 104.885 1.00 58.11 144 ASN B O 1
ATOM 3815 N N . LEU B 1 145 ? 104.470 81.284 106.052 1.00 54.77 145 LEU B N 1
ATOM 3816 C CA . LEU B 1 145 ? 105.273 81.202 104.830 1.00 54.77 145 LEU B CA 1
ATOM 3817 C C . LEU B 1 145 ? 105.166 79.828 104.177 1.00 54.77 145 LEU B C 1
ATOM 3818 O O . LEU B 1 145 ? 105.025 79.723 102.952 1.00 54.77 145 LEU B O 1
ATOM 3823 N N . GLY B 1 146 ? 105.236 78.763 104.977 1.00 56.22 146 GLY B N 1
ATOM 3824 C CA . GLY B 1 146 ? 105.155 77.425 104.416 1.00 56.22 146 GLY B CA 1
ATOM 3825 C C . GLY B 1 146 ? 103.823 77.147 103.746 1.00 56.22 146 GLY B C 1
ATOM 3826 O O . GLY B 1 146 ? 103.774 76.564 102.659 1.00 56.22 146 GLY B O 1
ATOM 3827 N N . THR B 1 147 ? 102.724 77.560 104.382 1.00 58.21 147 THR B N 1
ATOM 3828 C CA . THR B 1 147 ? 101.413 77.303 103.796 1.00 58.21 147 THR B CA 1
ATOM 3829 C C . THR B 1 147 ? 101.145 78.200 102.595 1.00 58.21 147 THR B C 1
ATOM 3830 O O . THR B 1 147 ? 100.335 77.845 101.732 1.00 58.21 147 THR B O 1
ATOM 3834 N N . ILE B 1 148 ? 101.800 79.361 102.517 1.00 61.53 148 ILE B N 1
ATOM 3835 C CA . ILE B 1 148 ? 101.716 80.156 101.296 1.00 61.53 148 ILE B CA 1
ATOM 3836 C C . ILE B 1 148 ? 102.471 79.471 100.164 1.00 61.53 148 ILE B C 1
ATOM 3837 O O . ILE B 1 148 ? 101.976 79.381 99.035 1.00 61.53 148 ILE B O 1
ATOM 3842 N N . ALA B 1 149 ? 103.674 78.969 100.449 1.00 63.27 149 ALA B N 1
ATOM 3843 C CA . ALA B 1 149 ? 104.483 78.351 99.401 1.00 63.27 149 ALA B CA 1
ATOM 3844 C C . ALA B 1 149 ? 103.859 77.055 98.896 1.00 63.27 149 ALA B C 1
ATOM 3845 O O . ALA B 1 149 ? 103.911 76.765 97.695 1.00 63.27 149 ALA B O 1
ATOM 3847 N N . ALA B 1 150 ? 103.271 76.259 99.793 1.00 67.60 150 ALA B N 1
ATOM 3848 C CA . ALA B 1 150 ? 102.769 74.945 99.396 1.00 67.60 150 ALA B CA 1
ATOM 3849 C C . ALA B 1 150 ? 101.576 75.052 98.454 1.00 67.60 150 ALA B C 1
ATOM 3850 O O . ALA B 1 150 ? 101.501 74.328 97.455 1.00 67.60 150 ALA B O 1
ATOM 3852 N N . VAL B 1 151 ? 100.633 75.948 98.753 1.00 71.61 151 VAL B N 1
ATOM 3853 C CA . VAL B 1 151 ? 99.412 76.042 97.960 1.00 71.61 151 VAL B CA 1
ATOM 3854 C C . VAL B 1 151 ? 99.684 76.643 96.584 1.00 71.61 151 VAL B C 1
ATOM 3855 O O . VAL B 1 151 ? 98.848 76.523 95.681 1.00 71.61 151 VAL B O 1
ATOM 3859 N N . ARG B 1 152 ? 100.861 77.240 96.387 1.00 72.92 152 ARG B N 1
ATOM 3860 C CA . ARG B 1 152 ? 101.203 77.956 95.158 1.00 72.92 152 ARG B CA 1
ATOM 3861 C C . ARG B 1 152 ? 100.230 79.111 94.922 1.00 72.92 152 ARG B C 1
ATOM 3862 O O . ARG B 1 152 ? 99.562 79.203 93.891 1.00 72.92 152 ARG B O 1
ATOM 3870 N N . LEU B 1 153 ? 100.155 79.993 95.913 1.00 67.87 153 LEU B N 1
ATOM 3871 C CA . LEU B 1 153 ? 99.300 81.175 95.833 1.00 67.87 153 LEU B CA 1
ATOM 3872 C C . LEU B 1 153 ? 100.062 82.351 95.224 1.00 67.87 153 LEU B C 1
ATOM 3873 O O . LEU B 1 153 ? 100.170 83.437 95.792 1.00 67.87 153 LEU B O 1
ATOM 3878 N N . GLY B 1 154 ? 100.634 82.113 94.049 1.00 71.13 154 GLY B N 1
ATOM 3879 C CA . GLY B 1 154 ? 101.281 83.161 93.287 1.00 71.13 154 GLY B CA 1
ATOM 3880 C C . GLY B 1 154 ? 100.461 83.516 92.067 1.00 71.13 154 GLY B C 1
ATOM 3881 O O . GLY B 1 154 ? 100.702 84.534 91.412 1.00 71.13 154 GLY B O 1
ATOM 3882 N N . THR B 1 155 ? 99.477 82.672 91.759 1.00 72.96 155 THR B N 1
ATOM 3883 C CA . THR B 1 155 ? 98.562 82.922 90.655 1.00 72.96 155 THR B CA 1
ATOM 3884 C C . THR B 1 155 ? 97.467 83.915 91.015 1.00 72.96 155 THR B C 1
ATOM 3885 O O . THR B 1 155 ? 96.700 84.313 90.133 1.00 72.96 155 THR B O 1
ATOM 3889 N N . LEU B 1 156 ? 97.378 84.321 92.280 1.00 68.82 156 LEU B N 1
ATOM 3890 C CA . LEU B 1 156 ? 96.398 85.302 92.743 1.00 68.82 156 LEU B CA 1
ATOM 3891 C C . LEU B 1 156 ? 97.158 86.405 93.463 1.00 68.82 156 LEU B C 1
ATOM 3892 O O . LEU B 1 156 ? 97.172 86.462 94.700 1.00 68.82 156 LEU B O 1
ATOM 3897 N N . PRO B 1 157 ? 97.808 87.301 92.717 1.00 63.71 157 PRO B N 1
ATOM 3898 C CA . PRO B 1 157 ? 98.637 88.333 93.361 1.00 63.71 157 PRO B CA 1
ATOM 3899 C C . PRO B 1 157 ? 97.855 89.289 94.242 1.00 63.71 157 PRO B C 1
ATOM 3900 O O . PRO B 1 157 ? 98.456 89.940 95.104 1.00 63.71 157 PRO B O 1
ATOM 3904 N N . GLY B 1 158 ? 96.540 89.405 94.052 1.00 65.99 158 GLY B N 1
ATOM 3905 C CA . GLY B 1 158 ? 95.761 90.286 94.905 1.00 65.99 158 GLY B CA 1
ATOM 3906 C C . GLY B 1 158 ? 95.712 89.818 96.347 1.00 65.99 158 GLY B C 1
ATOM 3907 O O . GLY B 1 158 ? 95.842 90.621 97.274 1.00 65.99 158 GLY B O 1
ATOM 3908 N N . TRP B 1 159 ? 95.522 88.516 96.557 1.00 66.19 159 TRP B N 1
ATOM 3909 C CA . TRP B 1 159 ? 95.434 87.949 97.903 1.00 66.19 159 TRP B CA 1
ATOM 3910 C C . TRP B 1 159 ? 96.780 87.370 98.342 1.00 66.19 159 TRP B C 1
ATOM 3911 O O . TRP B 1 159 ? 96.908 86.184 98.639 1.00 66.19 159 TRP B O 1
ATOM 3922 N N . MET B 1 160 ? 97.792 88.218 98.381 1.00 57.18 160 MET B N 1
ATOM 3923 C CA . MET B 1 160 ? 99.083 87.680 98.797 1.00 57.18 160 MET B CA 1
ATOM 3924 C C . MET B 1 160 ? 99.727 88.475 99.924 1.00 57.18 160 MET B C 1
ATOM 3925 O O . MET B 1 160 ? 100.366 87.884 100.797 1.00 57.18 160 MET B O 1
ATOM 3930 N N . PHE B 1 161 ? 99.583 89.801 99.922 1.00 49.89 161 PHE B N 1
ATOM 3931 C CA . PHE B 1 161 ? 99.938 90.603 101.089 1.00 49.89 161 PHE B CA 1
ATOM 3932 C C . PHE B 1 161 ? 99.075 90.224 102.287 1.00 49.89 161 PHE B C 1
ATOM 3933 O O . PHE B 1 161 ? 99.577 90.057 103.416 1.00 49.89 161 PHE B O 1
ATOM 3941 N N . TYR B 1 162 ? 97.778 90.042 102.032 1.00 60.07 162 TYR B N 1
ATOM 3942 C CA . TYR B 1 162 ? 96.799 89.892 103.097 1.00 60.07 162 TYR B CA 1
ATOM 3943 C C . TYR B 1 162 ? 97.104 88.684 103.966 1.00 60.07 162 TYR B C 1
ATOM 3944 O O . TYR B 1 162 ? 97.071 88.780 105.190 1.00 60.07 162 TYR B O 1
ATOM 3953 N N . CYS B 1 163 ? 97.431 87.545 103.354 1.00 60.16 163 CYS B N 1
ATOM 3954 C CA . CYS B 1 163 ? 97.579 86.308 104.119 1.00 60.16 163 CYS B CA 1
ATOM 3955 C C . CYS B 1 163 ? 98.688 86.420 105.162 1.00 60.16 163 CYS B C 1
ATOM 3956 O O . CYS B 1 163 ? 98.444 86.280 106.372 1.00 60.16 163 CYS B O 1
ATOM 3959 N N . CYS B 1 164 ? 99.918 86.663 104.707 1.00 59.26 164 CYS B N 1
ATOM 3960 C CA . CYS B 1 164 ? 101.053 86.721 105.621 1.00 59.26 164 CYS B CA 1
ATOM 3961 C C . CYS B 1 164 ? 100.865 87.826 106.652 1.00 59.26 164 CYS B C 1
ATOM 3962 O O . CYS B 1 164 ? 101.035 87.611 107.867 1.00 59.26 164 CYS B O 1
ATOM 3965 N N . PHE B 1 165 ? 100.488 89.018 106.192 1.00 52.61 165 PHE B N 1
ATOM 3966 C CA . PHE B 1 165 ? 100.450 90.087 107.171 1.00 52.61 165 PHE B CA 1
ATOM 3967 C C . PHE B 1 165 ? 99.235 90.003 108.084 1.00 52.61 165 PHE B C 1
ATOM 3968 O O . PHE B 1 165 ? 99.286 90.541 109.194 1.00 52.61 165 PHE B O 1
ATOM 3976 N N . VAL B 1 166 ? 98.194 89.252 107.714 1.00 58.80 166 VAL B N 1
ATOM 3977 C CA . VAL B 1 166 ? 97.075 89.087 108.629 1.00 58.80 166 VAL B CA 1
ATOM 3978 C C . VAL B 1 166 ? 97.402 88.018 109.654 1.00 58.80 166 VAL B C 1
ATOM 3979 O O . VAL B 1 166 ? 96.929 88.088 110.789 1.00 58.80 166 VAL B O 1
ATOM 3983 N N . GLY B 1 167 ? 98.220 87.026 109.297 1.00 57.32 167 GLY B N 1
ATOM 3984 C CA . GLY B 1 167 ? 98.724 86.124 110.324 1.00 57.32 167 GLY B CA 1
ATOM 3985 C C . GLY B 1 167 ? 99.537 86.865 111.370 1.00 57.32 167 GLY B C 1
ATOM 3986 O O . GLY B 1 167 ? 99.331 86.700 112.585 1.00 57.32 167 GLY B O 1
ATOM 3987 N N . MET B 1 168 ? 100.452 87.722 110.907 1.00 55.83 168 MET B N 1
ATOM 3988 C CA . MET B 1 168 ? 101.248 88.528 111.833 1.00 55.83 168 MET B CA 1
ATOM 3989 C C . MET B 1 168 ? 100.351 89.413 112.698 1.00 55.83 168 MET B C 1
ATOM 3990 O O . MET B 1 168 ? 100.508 89.483 113.929 1.00 55.83 168 MET B O 1
ATOM 3995 N N . PHE B 1 169 ? 99.394 90.092 112.059 1.00 55.01 169 PHE B N 1
ATOM 3996 C CA . PHE B 1 169 ? 98.494 90.998 112.759 1.00 55.01 169 PHE B CA 1
ATOM 3997 C C . PHE B 1 169 ? 97.643 90.269 113.786 1.00 55.01 169 PHE B C 1
ATOM 3998 O O . PHE B 1 169 ? 97.427 90.788 114.884 1.00 55.01 169 PHE B O 1
ATOM 4006 N N . MET B 1 170 ? 97.146 89.075 113.458 1.00 60.69 170 MET B N 1
ATOM 4007 C CA . MET B 1 170 ? 96.353 88.324 114.421 1.00 60.69 170 MET B CA 1
ATOM 4008 C C . MET B 1 170 ? 97.165 87.884 115.626 1.00 60.69 170 MET B C 1
ATOM 4009 O O . MET B 1 170 ? 96.662 87.951 11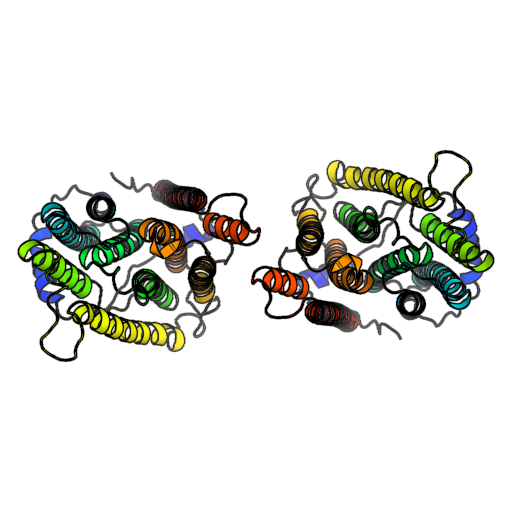6.756 1.00 60.69 170 MET B O 1
ATOM 4014 N N . PHE B 1 171 ? 98.403 87.422 115.428 1.00 58.54 171 PHE B N 1
ATOM 4015 C CA . PHE B 1 171 ? 99.187 87.074 116.612 1.00 58.54 171 PHE B CA 1
ATOM 4016 C C . PHE B 1 171 ? 99.437 88.301 117.485 1.00 58.54 171 PHE B C 1
ATOM 4017 O O . PHE B 1 171 ? 99.310 88.235 118.721 1.00 58.54 171 PHE B O 1
ATOM 4025 N N . TYR B 1 172 ? 99.778 89.437 116.865 1.00 53.46 172 TYR B N 1
ATOM 4026 C CA . TYR B 1 172 ? 99.992 90.637 117.667 1.00 53.46 172 TYR B CA 1
ATOM 4027 C C . TYR B 1 172 ? 98.723 91.066 118.389 1.00 53.46 172 TYR B C 1
ATOM 4028 O O . TYR B 1 172 ? 98.794 91.527 119.530 1.00 53.46 172 TYR B O 1
ATOM 4037 N N . CYS B 1 173 ? 97.559 90.927 117.749 1.00 60.50 173 CYS B N 1
ATOM 4038 C CA . CYS B 1 173 ? 96.307 91.300 118.398 1.00 60.50 173 CYS B CA 1
ATOM 4039 C C . CYS B 1 173 ? 95.972 90.380 119.562 1.00 60.50 173 CYS B C 1
ATOM 4040 O O . CYS B 1 173 ? 95.421 90.837 120.569 1.00 60.50 173 CYS B O 1
ATOM 4043 N N . ALA B 1 174 ? 96.275 89.086 119.442 1.00 61.91 174 ALA B N 1
ATOM 4044 C CA . ALA B 1 174 ? 96.082 88.188 120.577 1.00 61.91 174 ALA B CA 1
ATOM 4045 C C . ALA B 1 174 ? 96.943 88.623 121.755 1.00 61.91 174 ALA B C 1
ATOM 4046 O O . ALA B 1 174 ? 96.462 88.734 122.893 1.00 61.91 174 ALA B O 1
ATOM 4048 N N . GLN B 1 175 ? 98.216 88.923 121.490 1.00 62.20 175 GLN B N 1
ATOM 4049 C CA . GLN B 1 175 ? 99.085 89.406 122.562 1.00 62.20 175 GLN B CA 1
ATOM 4050 C C . GLN B 1 175 ? 98.557 90.709 123.151 1.00 62.20 175 GLN B C 1
ATOM 4051 O O . GLN B 1 175 ? 98.586 90.911 124.371 1.00 62.20 175 GLN B O 1
ATOM 4057 N N . TRP B 1 176 ? 98.056 91.599 122.294 1.00 67.67 176 TRP B N 1
ATOM 4058 C CA . TRP B 1 176 ? 97.629 92.921 122.735 1.00 67.67 176 TRP B CA 1
ATOM 4059 C C . TRP B 1 176 ? 96.371 92.848 123.590 1.00 67.67 176 TRP B C 1
ATOM 4060 O O . TRP B 1 176 ? 96.254 93.569 124.587 1.00 67.67 176 TRP B O 1
ATOM 4071 N N . GLN B 1 177 ? 95.417 91.989 123.226 1.00 72.76 177 GLN B N 1
ATOM 4072 C CA . GLN B 1 177 ? 94.250 91.830 124.087 1.00 72.76 177 GLN B CA 1
ATOM 4073 C C . GLN B 1 177 ? 94.618 91.112 125.376 1.00 72.76 177 GLN B C 1
ATOM 4074 O O . GLN B 1 177 ? 93.958 91.312 126.401 1.00 72.76 177 GLN B O 1
ATOM 4080 N N . THR B 1 178 ? 95.657 90.270 125.350 1.00 74.39 178 THR B N 1
ATOM 4081 C CA . THR B 1 178 ? 96.190 89.745 126.606 1.00 74.39 178 THR B CA 1
ATOM 4082 C C . THR B 1 178 ? 96.768 90.865 127.466 1.00 74.39 178 THR B C 1
ATOM 4083 O O . THR B 1 178 ? 96.699 90.811 128.699 1.00 74.39 178 THR B O 1
ATOM 4087 N N . TYR B 1 179 ? 97.341 91.890 126.832 1.00 76.22 179 TYR B N 1
ATOM 4088 C CA . TYR B 1 179 ? 97.877 93.027 127.579 1.00 76.22 179 TYR B CA 1
ATOM 4089 C C . TYR B 1 179 ? 96.783 93.769 128.338 1.00 76.22 179 TYR B C 1
ATOM 4090 O O . TYR B 1 179 ? 96.981 94.173 129.490 1.00 76.22 179 TYR B O 1
ATOM 4099 N N . VAL B 1 180 ? 95.619 93.963 127.706 1.00 83.55 180 VAL B N 1
ATOM 4100 C CA . VAL B 1 180 ? 94.515 94.698 128.319 1.00 83.55 180 VAL B CA 1
ATOM 4101 C C . VAL B 1 180 ? 93.891 93.948 129.490 1.00 83.55 180 VAL B C 1
ATOM 4102 O O . VAL B 1 180 ? 93.246 94.572 130.345 1.00 83.55 180 VAL B O 1
ATOM 4106 N N . CYS B 1 181 ? 94.094 92.638 129.582 1.00 89.67 181 CYS B N 1
ATOM 4107 C CA . CYS B 1 181 ? 93.515 91.831 130.647 1.00 89.67 181 CYS B CA 1
ATOM 4108 C C . CYS B 1 181 ? 94.656 91.141 131.387 1.00 89.67 181 CYS B C 1
ATOM 4109 O O . CYS B 1 181 ? 95.831 91.476 131.208 1.00 89.67 181 CYS B O 1
ATOM 4112 N N . GLY B 1 182 ? 94.311 90.186 132.244 1.00 97.50 182 GLY B N 1
ATOM 4113 C CA . GLY B 1 182 ? 95.319 89.493 133.019 1.00 97.50 182 GLY B CA 1
ATOM 4114 C C . GLY B 1 182 ? 95.417 88.012 132.721 1.00 97.50 182 GLY B C 1
ATOM 4115 O O . GLY B 1 182 ? 96.392 87.361 133.108 1.00 97.50 182 GLY B O 1
ATOM 4116 N N . THR B 1 183 ? 94.417 87.465 132.033 1.00 102.92 183 THR B N 1
ATOM 4117 C CA . THR B 1 183 ? 94.348 86.036 131.763 1.00 102.92 183 THR B CA 1
ATOM 4118 C C . THR B 1 183 ? 94.188 85.791 130.270 1.00 102.92 183 THR B C 1
ATOM 4119 O O . THR B 1 183 ? 93.498 86.544 129.576 1.00 102.92 183 THR B O 1
ATOM 4123 N N . LEU B 1 184 ? 94.833 84.733 129.785 1.00 103.85 184 LEU B N 1
ATOM 4124 C CA . LEU B 1 184 ? 94.652 84.305 128.405 1.00 103.85 184 LEU B CA 1
ATOM 4125 C C . LEU B 1 184 ? 93.257 83.723 128.220 1.00 103.85 184 LEU B C 1
ATOM 4126 O O . LEU B 1 184 ? 92.797 82.916 129.034 1.00 103.85 184 LEU B O 1
ATOM 4131 N N . LYS B 1 185 ? 92.584 84.130 127.150 1.00 104.32 185 LYS B N 1
ATOM 4132 C CA . LYS B 1 185 ? 91.264 83.616 126.810 1.00 104.32 185 LYS B CA 1
ATOM 4133 C C . LYS B 1 185 ? 91.374 82.798 125.532 1.00 104.32 185 LYS B C 1
ATOM 4134 O O . LYS B 1 185 ? 91.829 83.306 124.502 1.00 104.32 185 LYS B O 1
ATOM 4140 N N . PHE B 1 186 ? 90.955 81.539 125.601 1.00 102.43 186 PHE B N 1
ATOM 4141 C CA . PHE B 1 186 ? 91.040 80.620 124.476 1.00 102.43 186 PHE B CA 1
ATOM 4142 C C . PHE B 1 186 ? 89.651 80.387 123.898 1.00 102.43 186 PHE B C 1
ATOM 4143 O O . PHE B 1 186 ? 88.706 80.096 124.638 1.00 102.43 186 PHE B O 1
ATOM 4151 N N . GLY B 1 187 ? 89.535 80.514 122.581 1.00 104.68 187 GLY B N 1
ATOM 4152 C CA . GLY B 1 187 ? 88.285 80.301 121.885 1.00 104.68 187 GLY B CA 1
ATOM 4153 C C . GLY B 1 187 ? 88.103 78.861 121.458 1.00 104.68 187 GLY B C 1
ATOM 4154 O O . GLY B 1 187 ? 88.622 77.927 122.075 1.00 104.68 187 GLY B O 1
ATOM 4155 N N . ILE B 1 188 ? 87.347 78.683 120.377 1.00 104.73 188 ILE B N 1
ATOM 4156 C CA . ILE B 1 188 ? 87.065 77.358 119.835 1.00 104.73 188 ILE B CA 1
ATOM 4157 C C . ILE B 1 188 ? 87.741 77.112 118.496 1.00 104.73 188 ILE B C 1
ATOM 4158 O O . ILE B 1 188 ? 87.704 75.973 118.002 1.00 104.73 188 ILE B O 1
ATOM 4163 N N . ILE B 1 189 ? 88.354 78.129 117.894 1.00 99.59 189 ILE B N 1
ATOM 4164 C CA . ILE B 1 189 ? 89.000 78.010 116.591 1.00 99.59 189 ILE B CA 1
ATOM 4165 C C . ILE B 1 189 ? 90.471 78.370 116.776 1.00 99.59 189 ILE B C 1
ATOM 4166 O O . ILE B 1 189 ? 91.092 78.994 115.910 1.00 99.59 189 ILE B O 1
ATOM 4171 N N . ASP B 1 190 ? 91.031 77.996 117.921 1.00 97.37 190 ASP B N 1
ATOM 4172 C CA . ASP B 1 190 ? 92.359 78.446 118.317 1.00 97.37 190 ASP B CA 1
ATOM 4173 C C . ASP B 1 190 ? 93.441 77.693 117.543 1.00 97.37 190 ASP B C 1
ATOM 4174 O O . ASP B 1 190 ? 93.181 77.018 116.544 1.00 97.37 190 ASP B O 1
ATOM 4179 N N . VAL B 1 191 ? 94.684 77.821 118.015 1.00 88.35 191 VAL B N 1
ATOM 4180 C CA . VAL B 1 191 ? 95.859 77.401 117.255 1.00 88.35 191 VAL B CA 1
ATOM 4181 C C . VAL B 1 191 ? 95.842 75.906 116.957 1.00 88.35 191 VAL B C 1
ATOM 4182 O O . VAL B 1 191 ? 96.396 75.464 115.943 1.00 88.35 191 VAL B O 1
ATOM 4186 N N . THR B 1 192 ? 95.218 75.103 117.822 1.00 88.06 192 THR B N 1
ATOM 4187 C CA . THR B 1 192 ? 95.250 73.654 117.638 1.00 88.06 192 THR B CA 1
ATOM 4188 C C . THR B 1 192 ? 94.590 73.243 116.325 1.00 88.06 192 THR B C 1
ATOM 4189 O O . THR B 1 192 ? 95.154 72.458 115.551 1.00 88.06 192 THR B O 1
ATOM 4193 N N . GLU B 1 193 ? 93.392 73.770 116.055 1.00 92.22 193 GLU B N 1
ATOM 4194 C CA . GLU B 1 193 ? 92.702 73.436 114.813 1.00 92.22 193 GLU B CA 1
ATOM 4195 C C . GLU B 1 193 ? 93.464 73.949 113.599 1.00 92.22 193 GLU B C 1
ATOM 4196 O O . GLU B 1 193 ? 93.527 73.270 112.569 1.00 92.22 193 GLU B O 1
ATOM 4202 N N . LEU B 1 194 ? 94.039 75.149 113.699 1.00 82.82 194 LEU B N 1
ATOM 4203 C CA . LEU B 1 194 ? 94.838 75.681 112.600 1.00 82.82 194 LEU B CA 1
ATOM 4204 C C . LEU B 1 194 ? 96.010 74.763 112.279 1.00 82.82 194 LEU B C 1
ATOM 4205 O O . LEU B 1 194 ? 96.253 74.439 111.110 1.00 82.82 194 LEU B O 1
ATOM 4210 N N . GLN B 1 195 ? 96.741 74.328 113.306 1.00 81.15 195 GLN B N 1
ATOM 4211 C CA . GLN B 1 195 ? 97.890 73.458 113.084 1.00 81.15 195 GLN B CA 1
ATOM 4212 C C . GLN B 1 195 ? 97.465 72.107 112.523 1.00 81.15 195 GLN B C 1
ATOM 4213 O O . GLN B 1 195 ? 98.126 71.569 111.628 1.00 81.15 195 GLN B O 1
ATOM 4219 N N . ILE B 1 196 ? 96.363 71.546 113.029 1.00 82.99 196 ILE B N 1
ATOM 4220 C CA . ILE B 1 196 ? 95.885 70.265 112.512 1.00 82.99 196 ILE B CA 1
ATOM 4221 C C . ILE B 1 196 ? 95.499 70.392 111.043 1.00 82.99 196 ILE B C 1
ATOM 4222 O O . ILE B 1 196 ? 95.837 69.532 110.217 1.00 82.99 196 ILE B O 1
ATOM 4227 N N . SER B 1 197 ? 94.783 71.464 110.693 1.00 82.34 197 SER B N 1
ATOM 4228 C CA . SER B 1 197 ? 94.377 71.667 109.308 1.00 82.34 197 SER B CA 1
ATOM 4229 C C . SER B 1 197 ? 95.583 71.851 108.399 1.00 82.34 197 SER B C 1
ATOM 4230 O O . SER B 1 197 ? 95.626 71.298 107.295 1.00 82.34 197 SER B O 1
ATOM 4233 N N . VAL B 1 198 ? 96.577 72.623 108.843 1.00 78.87 198 VAL B N 1
ATOM 4234 C CA . VAL B 1 198 ? 97.761 72.833 108.016 1.00 78.87 198 VAL B CA 1
ATOM 4235 C C . VAL B 1 198 ? 98.527 71.526 107.835 1.00 78.87 198 VAL B C 1
ATOM 4236 O O . VAL B 1 198 ? 99.022 71.230 106.741 1.00 78.87 198 VAL B O 1
ATOM 4240 N N . THR B 1 199 ? 98.627 70.718 108.894 1.00 80.87 199 THR B N 1
ATOM 4241 C CA . THR B 1 199 ? 99.319 69.437 108.785 1.00 80.87 199 THR B CA 1
ATOM 4242 C C . THR B 1 199 ? 98.612 68.510 107.804 1.00 80.87 199 THR B C 1
ATOM 4243 O O . THR B 1 199 ? 99.251 67.892 106.940 1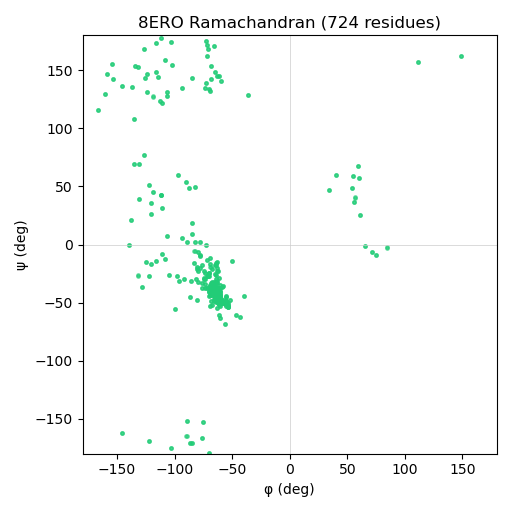.00 80.87 199 THR B O 1
ATOM 4247 N N . VAL B 1 200 ? 97.286 68.397 107.922 1.00 83.96 200 VAL B N 1
ATOM 4248 C CA . VAL B 1 200 ? 96.558 67.505 107.024 1.00 83.96 200 VAL B CA 1
ATOM 4249 C C . VAL B 1 200 ? 96.603 68.030 105.595 1.00 83.96 200 VAL B C 1
ATOM 4250 O O . VAL B 1 200 ? 96.641 67.244 104.642 1.00 83.96 200 VAL B O 1
ATOM 4254 N N . MET B 1 201 ? 96.636 69.353 105.414 1.00 81.57 201 MET B N 1
ATOM 4255 C CA . MET B 1 201 ? 96.742 69.913 104.073 1.00 81.57 201 MET B CA 1
ATOM 4256 C C . MET B 1 201 ? 98.107 69.626 103.463 1.00 81.57 201 MET B C 1
ATOM 4257 O O . MET B 1 201 ? 98.208 69.311 102.272 1.00 81.57 201 MET B O 1
ATOM 4262 N N . PHE B 1 202 ? 99.172 69.728 104.263 1.00 79.33 202 PHE B N 1
ATOM 4263 C CA . PHE B 1 202 ? 100.498 69.374 103.768 1.00 79.33 202 PHE B CA 1
ATOM 4264 C C . PHE B 1 202 ? 100.560 67.905 103.376 1.00 79.33 202 PHE B C 1
ATOM 4265 O O . PHE B 1 202 ? 101.117 67.557 102.328 1.00 79.33 202 PHE B O 1
ATOM 4273 N N . LEU B 1 203 ? 99.988 67.029 104.206 1.00 83.41 203 LEU B N 1
ATOM 4274 C CA . LEU B 1 203 ? 99.981 65.605 103.881 1.00 83.41 203 LEU B CA 1
ATOM 4275 C C . LEU B 1 203 ? 99.197 65.332 102.602 1.00 83.41 203 LEU B C 1
ATOM 4276 O O . LEU B 1 203 ? 99.630 64.542 101.753 1.00 83.41 203 LEU B O 1
ATOM 4281 N N . MET B 1 204 ? 98.037 65.977 102.450 1.00 86.65 204 MET B N 1
ATOM 4282 C CA . MET B 1 204 ? 97.223 65.781 101.256 1.00 86.65 204 MET B CA 1
ATOM 4283 C C . MET B 1 204 ? 97.941 66.283 100.009 1.00 86.65 204 MET B C 1
ATOM 4284 O O . MET B 1 204 ? 97.898 65.634 98.959 1.00 86.65 204 MET B O 1
ATOM 4289 N N . THR B 1 205 ? 98.606 67.437 100.105 1.00 85.39 205 THR B N 1
ATOM 4290 C CA . THR B 1 205 ? 99.372 67.946 98.971 1.00 85.39 205 THR B CA 1
ATOM 4291 C C . THR B 1 205 ? 100.517 67.006 98.618 1.00 85.39 205 THR B C 1
ATOM 4292 O O . THR B 1 205 ? 100.791 66.767 97.436 1.00 85.39 205 THR B O 1
ATOM 4296 N N . ALA B 1 206 ? 101.196 66.459 99.628 1.00 85.29 206 ALA B N 1
ATOM 4297 C CA . ALA B 1 206 ? 102.295 65.536 99.364 1.00 85.29 206 ALA B CA 1
ATOM 4298 C C . ALA B 1 206 ? 101.801 64.273 98.670 1.00 85.29 206 ALA B C 1
ATOM 4299 O O . ALA B 1 206 ? 102.412 63.803 97.703 1.00 85.29 206 ALA B O 1
ATOM 4301 N N . VAL B 1 207 ? 100.692 63.705 99.150 1.00 89.96 207 VAL B N 1
ATOM 4302 C CA . VAL B 1 207 ? 100.221 62.440 98.590 1.00 89.96 207 VAL B CA 1
ATOM 4303 C C . VAL B 1 207 ? 99.617 62.649 97.204 1.00 89.96 207 VAL B C 1
ATOM 4304 O O . VAL B 1 207 ? 99.744 61.789 96.325 1.00 89.96 207 VAL B O 1
ATOM 4308 N N . CYS B 1 208 ? 98.961 63.789 96.977 1.00 91.08 208 CYS B N 1
ATOM 4309 C CA . CYS B 1 208 ? 98.252 64.018 95.724 1.00 91.08 208 CYS B CA 1
ATOM 4310 C C . CYS B 1 208 ? 99.047 64.832 94.711 1.00 91.08 208 CYS B C 1
ATOM 4311 O O . CYS B 1 208 ? 98.832 64.668 93.505 1.00 91.08 208 CYS B O 1
ATOM 4314 N N . GLY B 1 209 ? 99.960 65.689 95.160 1.00 90.88 209 GLY B N 1
ATOM 4315 C CA . GLY B 1 209 ? 100.760 66.485 94.260 1.00 90.88 209 GLY B CA 1
ATOM 4316 C C . GLY B 1 209 ? 100.414 67.958 94.327 1.00 90.88 209 GLY B C 1
ATOM 4317 O O . GLY B 1 209 ? 99.312 68.344 94.729 1.00 90.88 209 GLY B O 1
ATOM 4318 N N . PRO B 1 210 ? 101.359 68.815 93.929 1.00 92.34 210 PRO B N 1
ATOM 4319 C CA . PRO B 1 210 ? 101.108 70.265 93.991 1.00 92.34 210 PRO B CA 1
ATOM 4320 C C . PRO B 1 210 ? 99.995 70.735 93.072 1.00 92.34 210 PRO B C 1
ATOM 4321 O O . PRO B 1 210 ? 99.479 71.841 93.273 1.00 92.34 210 PRO B O 1
ATOM 4325 N N . GLU B 1 211 ? 99.603 69.937 92.083 1.00 97.64 211 GLU B N 1
ATOM 4326 C CA . GLU B 1 211 ? 98.571 70.334 91.136 1.00 97.64 211 GLU B CA 1
ATOM 4327 C C . GLU B 1 211 ? 97.162 70.113 91.671 1.00 97.64 211 GLU B C 1
ATOM 4328 O O . GLU B 1 211 ? 96.196 70.372 90.945 1.00 97.64 211 GLU B O 1
ATOM 4334 N N . LEU B 1 212 ? 97.023 69.635 92.910 1.00 95.55 212 LEU B N 1
ATOM 4335 C CA . LEU B 1 212 ? 95.698 69.399 93.474 1.00 95.55 212 LEU B CA 1
ATOM 4336 C C . LEU B 1 212 ? 94.895 70.693 93.546 1.00 95.55 212 LEU B C 1
ATOM 4337 O O . LEU B 1 212 ? 93.676 70.690 93.343 1.00 95.55 212 LEU B O 1
ATOM 4342 N N . TRP B 1 213 ? 95.563 71.813 93.813 1.00 92.04 213 TRP B N 1
ATOM 4343 C CA . TRP B 1 213 ? 94.896 73.107 93.863 1.00 92.04 213 TRP B CA 1
ATOM 4344 C C . TRP B 1 213 ? 94.617 73.679 92.481 1.00 92.04 213 TRP B C 1
ATOM 4345 O O . TRP B 1 213 ? 94.091 74.793 92.382 1.00 92.04 213 TRP B O 1
ATOM 4356 N N . ASP B 1 214 ? 94.955 72.948 91.422 1.00 100.84 214 ASP B N 1
ATOM 4357 C CA . ASP B 1 214 ? 94.598 73.284 90.051 1.00 100.84 214 ASP B CA 1
ATOM 4358 C C . ASP B 1 214 ? 93.604 72.263 89.509 1.00 100.84 214 ASP B C 1
ATOM 4359 O O . ASP B 1 214 ? 93.697 71.813 88.364 1.00 100.84 214 ASP B O 1
ATOM 4364 N N . TYR B 1 215 ? 92.632 71.901 90.345 1.00 107.22 215 TYR B N 1
ATOM 4365 C CA . TYR B 1 215 ? 91.612 70.903 90.046 1.00 107.22 215 TYR B CA 1
ATOM 4366 C C . TYR B 1 215 ? 90.245 71.552 90.192 1.00 107.22 215 TYR B C 1
ATOM 4367 O O . TYR B 1 215 ? 89.375 71.044 90.909 1.00 107.22 215 TYR B O 1
ATOM 4376 N N . GLU B 1 216 ? 90.088 72.696 89.522 1.00 121.34 216 GLU B N 1
ATOM 4377 C CA . GLU B 1 216 ? 88.937 73.587 89.630 1.00 121.34 216 GLU B CA 1
ATOM 4378 C C . GLU B 1 216 ? 87.625 72.839 89.823 1.00 121.34 216 GLU B C 1
ATOM 4379 O O . GLU B 1 216 ? 87.284 71.932 89.060 1.00 121.34 216 GLU B O 1
ATOM 4385 N N . ILE B 1 217 ? 86.889 73.253 90.853 1.00 125.68 217 ILE B N 1
ATOM 4386 C CA . ILE B 1 217 ? 85.661 72.571 91.277 1.00 125.68 217 ILE B CA 1
ATOM 4387 C C . ILE B 1 217 ? 84.582 72.766 90.220 1.00 125.68 217 ILE B C 1
ATOM 4388 O O . ILE B 1 217 ? 84.327 73.914 89.805 1.00 125.68 217 ILE B O 1
ATOM 4393 N N . PRO B 1 218 ? 83.882 71.699 89.787 1.00 131.81 218 PRO B N 1
ATOM 4394 C CA . PRO B 1 218 ? 83.007 71.785 88.605 1.00 131.81 218 PRO B CA 1
ATOM 4395 C C . PRO B 1 218 ? 82.018 72.946 88.570 1.00 131.81 218 PRO B C 1
ATOM 4396 O O . PRO B 1 218 ? 81.448 73.227 87.511 1.00 131.81 218 PRO B O 1
ATOM 4400 N N . PHE B 1 219 ? 81.792 73.621 89.694 1.00 132.68 219 PHE B N 1
ATOM 4401 C CA . PHE B 1 219 ? 80.838 74.718 89.757 1.00 132.68 219 PHE B CA 1
ATOM 4402 C C . PHE B 1 219 ? 81.507 75.964 90.323 1.00 132.68 219 PHE B C 1
ATOM 4403 O O . PHE B 1 219 ? 82.628 75.919 90.837 1.00 132.68 219 PHE B O 1
ATOM 4411 N N . THR B 1 220 ? 80.802 77.089 90.195 1.00 131.74 220 THR B N 1
ATOM 4412 C CA . THR B 1 220 ? 81.113 78.416 90.734 1.00 131.74 220 THR B CA 1
ATOM 4413 C C . THR B 1 220 ? 82.243 79.085 89.942 1.00 131.74 220 THR B C 1
ATOM 4414 O O . THR B 1 220 ? 82.484 80.287 90.127 1.00 131.74 220 THR B O 1
ATOM 4418 N N . GLY B 1 221 ? 82.906 78.370 89.033 1.00 128.61 221 GLY B N 1
ATOM 4419 C CA . GLY B 1 221 ? 83.987 78.886 88.195 1.00 128.61 221 GLY B CA 1
ATOM 4420 C C . GLY B 1 221 ? 85.188 79.373 89.000 1.00 128.61 221 GLY B C 1
ATOM 4421 O O . GLY B 1 221 ? 85.937 80.235 88.525 1.00 128.61 221 GLY B O 1
ATOM 4422 N N . LEU B 1 222 ? 85.395 78.846 90.209 1.00 120.75 222 LEU B N 1
ATOM 4423 C CA . LEU B 1 222 ? 86.526 79.230 91.048 1.00 120.75 222 LEU B CA 1
ATOM 4424 C C . LEU B 1 222 ? 87.458 78.040 91.273 1.00 120.75 222 LEU B C 1
ATOM 4425 O O . LEU B 1 222 ? 87.002 76.895 91.323 1.00 120.75 222 LEU B O 1
ATOM 4430 N N . PRO B 1 223 ? 88.766 78.286 91.423 1.00 111.30 223 PRO B N 1
ATOM 4431 C CA . PRO B 1 223 ? 89.702 77.182 91.682 1.00 111.30 223 PRO B CA 1
ATOM 4432 C C . PRO B 1 223 ? 89.583 76.636 93.096 1.00 111.30 223 PRO B C 1
ATOM 4433 O O . PRO B 1 223 ? 88.831 77.173 93.915 1.00 111.30 223 PRO B O 1
ATOM 4437 N N . MET B 1 224 ? 90.326 75.566 93.395 1.00 103.61 224 MET B N 1
ATOM 4438 C CA . MET B 1 224 ? 90.207 74.928 94.703 1.00 103.61 224 MET B CA 1
ATOM 4439 C C . MET B 1 224 ? 90.871 75.744 95.805 1.00 103.61 224 MET B C 1
ATOM 4440 O O . MET B 1 224 ? 90.512 75.596 96.979 1.00 103.61 224 MET B O 1
ATOM 4445 N N . LYS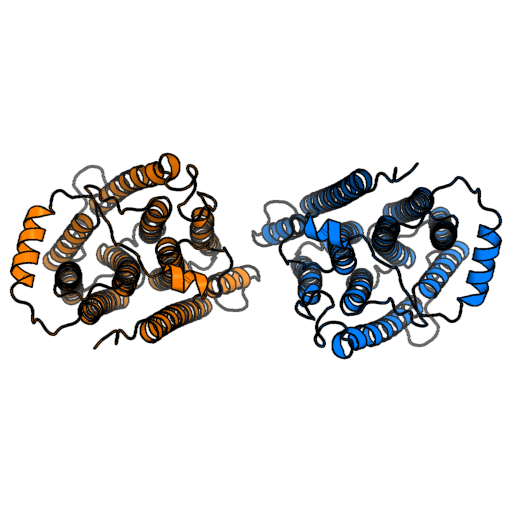 B 1 225 ? 91.825 76.611 95.457 1.00 97.65 225 LYS B N 1
ATOM 4446 C CA . LYS B 1 225 ? 92.508 77.404 96.474 1.00 97.65 225 LYS B CA 1
ATOM 4447 C C . LYS B 1 225 ? 91.571 78.359 97.198 1.00 97.65 225 LYS B C 1
ATOM 4448 O O . LYS B 1 225 ? 91.941 78.876 98.258 1.00 97.65 225 LYS B O 1
ATOM 4454 N N . THR B 1 226 ? 90.380 78.615 96.654 1.00 99.98 226 THR B N 1
ATOM 4455 C CA . THR B 1 226 ? 89.401 79.424 97.365 1.00 99.98 226 THR B CA 1
ATOM 4456 C C . THR B 1 226 ? 88.833 78.705 98.580 1.00 99.98 226 THR B C 1
ATOM 4457 O O . THR B 1 226 ? 88.367 79.369 99.512 1.00 99.98 226 THR B O 1
ATOM 4461 N N . ILE B 1 227 ? 88.854 77.369 98.591 1.00 99.82 227 ILE B N 1
ATOM 4462 C CA . ILE B 1 227 ? 88.294 76.631 99.726 1.00 99.82 227 ILE B CA 1
ATOM 4463 C C . ILE B 1 227 ? 89.015 76.951 101.031 1.00 99.82 227 ILE B C 1
ATOM 4464 O O . ILE B 1 227 ? 88.336 77.249 102.027 1.00 99.82 227 ILE B O 1
ATOM 4469 N N . PRO B 1 228 ? 90.361 76.915 101.111 1.00 94.70 228 PRO B N 1
ATOM 4470 C CA . PRO B 1 228 ? 91.009 77.342 102.359 1.00 94.70 228 PRO B CA 1
ATOM 4471 C C . PRO B 1 228 ? 90.843 78.830 102.618 1.00 94.70 228 PRO B C 1
ATOM 4472 O O . PRO B 1 228 ? 90.377 79.230 103.691 1.00 94.70 228 PRO B O 1
ATOM 4476 N N . LEU B 1 229 ? 91.185 79.648 101.616 1.00 91.08 229 LEU B N 1
ATOM 4477 C CA . LEU B 1 229 ? 91.292 81.092 101.815 1.00 91.08 229 LEU B CA 1
ATOM 4478 C C . LEU B 1 229 ? 90.021 81.670 102.419 1.00 91.08 229 LEU B C 1
ATOM 4479 O O . LEU B 1 229 ? 90.064 82.332 103.464 1.00 91.08 229 LEU B O 1
ATOM 4484 N N . LEU B 1 230 ? 88.873 81.395 101.794 1.00 94.89 230 LEU B N 1
ATOM 4485 C CA . LEU B 1 230 ? 87.605 81.893 102.315 1.00 94.89 230 LEU B CA 1
ATOM 4486 C C . LEU B 1 230 ? 87.435 81.505 103.776 1.00 94.89 230 LEU B C 1
ATOM 4487 O O . LEU B 1 230 ? 87.178 82.361 104.633 1.00 94.89 230 LEU B O 1
ATOM 4492 N N . GLY B 1 231 ? 87.639 80.222 104.085 1.00 90.12 231 GLY B N 1
ATOM 4493 C CA . GLY B 1 231 ? 87.539 79.788 105.467 1.00 90.12 231 GLY B CA 1
ATOM 4494 C C . GLY B 1 231 ? 88.461 80.575 106.371 1.00 90.12 231 GLY B C 1
ATOM 4495 O O . GLY B 1 231 ? 88.045 81.077 107.420 1.00 90.12 231 GLY B O 1
ATOM 4496 N N . ILE B 1 232 ? 89.712 80.761 105.934 1.00 87.52 232 ILE B N 1
ATOM 4497 C CA . ILE B 1 232 ? 90.661 81.557 106.709 1.00 87.52 232 ILE B CA 1
ATOM 4498 C C . ILE B 1 232 ? 90.072 82.932 106.979 1.00 87.52 232 ILE B C 1
ATOM 4499 O O . ILE B 1 232 ? 90.005 83.388 108.128 1.00 87.52 232 ILE B O 1
ATOM 4504 N N . ILE B 1 233 ? 89.554 83.571 105.924 1.00 85.71 233 ILE B N 1
ATOM 4505 C CA . ILE B 1 233 ? 88.950 84.890 106.083 1.00 85.71 233 ILE B CA 1
ATOM 4506 C C . ILE B 1 233 ? 87.869 84.830 107.149 1.00 85.71 233 ILE B C 1
ATOM 4507 O O . ILE B 1 233 ? 87.861 85.627 108.097 1.00 85.71 233 ILE B O 1
ATOM 4512 N N . GLY B 1 234 ? 86.987 83.832 107.048 1.00 88.69 234 GLY B N 1
ATOM 4513 C CA . GLY B 1 234 ? 85.967 83.668 108.067 1.00 88.69 234 GLY B CA 1
ATOM 4514 C C . GLY B 1 234 ? 86.573 83.595 109.450 1.00 88.69 234 GLY B C 1
ATOM 4515 O O . GLY B 1 234 ? 86.259 84.412 110.324 1.00 88.69 234 GLY B O 1
ATOM 4516 N N . GLY B 1 235 ? 87.524 82.676 109.636 1.00 89.15 235 GLY B N 1
ATOM 4517 C CA . GLY B 1 235 ? 88.184 82.577 110.925 1.00 89.15 235 GLY B CA 1
ATOM 4518 C C . GLY B 1 235 ? 88.781 83.902 111.333 1.00 89.15 235 GLY B C 1
ATOM 4519 O O . GLY B 1 235 ? 88.585 84.366 112.462 1.00 89.15 235 GLY B O 1
ATOM 4520 N N . THR B 1 236 ? 89.450 84.566 110.383 1.00 83.51 236 THR B N 1
ATOM 4521 C CA . THR B 1 236 ? 89.964 85.910 110.614 1.00 83.51 236 THR B CA 1
ATOM 4522 C C . THR B 1 236 ? 88.934 86.759 111.334 1.00 83.51 236 THR B C 1
ATOM 4523 O O . THR B 1 236 ? 89.125 87.134 112.500 1.00 83.51 236 THR B O 1
ATOM 4527 N N . VAL B 1 237 ? 87.781 86.970 110.691 1.00 87.09 237 VAL B N 1
ATOM 4528 C CA . VAL B 1 237 ? 86.773 87.858 111.260 1.00 87.09 237 VAL B CA 1
ATOM 4529 C C . VAL B 1 237 ? 86.429 87.398 112.666 1.00 87.09 237 VAL B C 1
ATOM 4530 O O . VAL B 1 237 ? 86.518 88.167 113.634 1.00 87.09 237 VAL B O 1
ATOM 4534 N N . TYR B 1 238 ? 86.150 86.097 112.806 1.00 89.85 238 TYR B N 1
ATOM 4535 C CA . TYR B 1 238 ? 85.755 85.570 114.104 1.00 89.85 238 TYR B CA 1
ATOM 4536 C C . TYR B 1 238 ? 86.783 85.944 115.154 1.00 89.85 238 TYR B C 1
ATOM 4537 O O . TYR B 1 238 ? 86.462 86.616 116.144 1.00 89.85 238 TYR B O 1
ATOM 4546 N N . SER B 1 239 ? 88.052 85.620 114.888 1.00 86.27 239 SER B N 1
ATOM 4547 C CA . SER B 1 239 ? 89.091 85.909 115.865 1.00 86.27 239 SER B CA 1
ATOM 4548 C C . SER B 1 239 ? 89.085 87.387 116.209 1.00 86.27 239 SER B C 1
ATOM 4549 O O . SER B 1 239 ? 88.954 87.762 117.384 1.00 86.27 239 SER B O 1
ATOM 4552 N N . CYS B 1 240 ? 89.111 88.239 115.179 1.00 88.34 240 CYS B N 1
ATOM 4553 C CA . CYS B 1 240 ? 89.152 89.675 115.416 1.00 88.34 240 CYS B CA 1
ATOM 4554 C C . CYS B 1 240 ? 88.036 90.080 116.360 1.00 88.34 240 CYS B C 1
ATOM 4555 O O . CYS B 1 240 ? 88.283 90.734 117.383 1.00 88.34 240 CYS B O 1
ATOM 4558 N N . SER B 1 241 ? 86.816 89.608 116.078 1.00 89.84 241 SER B N 1
ATOM 4559 C CA . SER B 1 241 ? 85.672 89.945 116.914 1.00 89.84 241 SER B CA 1
ATOM 4560 C C . SER B 1 241 ? 86.021 89.764 118.381 1.00 89.84 241 SER B C 1
ATOM 4561 O O . SER B 1 241 ? 86.075 90.737 119.146 1.00 89.84 241 SER B O 1
ATOM 4564 N N . ASN B 1 242 ? 86.377 88.532 118.758 1.00 87.85 242 ASN B N 1
ATOM 4565 C CA . ASN B 1 242 ? 86.652 88.248 120.160 1.00 87.85 242 ASN B CA 1
ATOM 4566 C C . ASN B 1 242 ? 87.685 89.220 120.701 1.00 87.85 242 ASN B C 1
ATOM 4567 O O . ASN B 1 242 ? 87.436 89.926 121.687 1.00 87.85 242 ASN B O 1
ATOM 4572 N N . TYR B 1 243 ? 88.814 89.343 119.997 1.00 82.85 243 TYR B N 1
ATOM 4573 C CA . TYR B 1 243 ? 89.891 90.189 120.493 1.00 82.85 243 TYR B CA 1
ATOM 4574 C C . TYR B 1 243 ? 89.388 91.602 120.729 1.00 82.85 243 TYR B C 1
ATOM 4575 O O . TYR B 1 243 ? 89.574 92.168 121.814 1.00 82.85 243 TYR B O 1
ATOM 4584 N N . PHE B 1 244 ? 88.673 92.158 119.749 1.00 87.00 244 PHE B N 1
ATOM 4585 C CA . PHE B 1 244 ? 88.287 93.556 119.865 1.00 87.00 244 PHE B CA 1
ATOM 4586 C C . PHE B 1 244 ? 87.352 93.765 121.043 1.00 87.00 244 PHE B C 1
ATOM 4587 O O . PHE B 1 244 ? 87.418 94.806 121.708 1.00 87.00 244 PHE B O 1
ATOM 4595 N N . ARG B 1 245 ? 86.521 92.767 121.358 1.00 92.99 245 ARG B N 1
ATOM 4596 C CA . ARG B 1 245 ? 85.658 92.900 122.524 1.00 92.99 245 ARG B CA 1
ATOM 4597 C C . ARG B 1 245 ? 86.490 93.077 123.785 1.00 92.99 245 ARG B C 1
ATOM 4598 O O . ARG B 1 245 ? 86.252 94.003 124.571 1.00 92.99 245 ARG B O 1
ATOM 4606 N N . VAL B 1 246 ? 87.518 92.241 123.959 1.00 89.76 246 VAL B N 1
ATOM 4607 C CA . VAL B 1 246 ? 88.385 92.373 125.120 1.00 89.76 246 VAL B CA 1
ATOM 4608 C C . VAL B 1 246 ? 89.116 93.705 125.091 1.00 89.76 246 VAL B C 1
ATOM 4609 O O . VAL B 1 246 ? 89.475 94.240 126.145 1.00 89.76 246 VAL B O 1
ATOM 4613 N N . ILE B 1 247 ? 89.323 94.272 123.901 1.00 88.78 247 ILE B N 1
ATOM 4614 C CA . ILE B 1 247 ? 89.969 95.575 123.815 1.00 88.78 247 ILE B CA 1
ATOM 4615 C C . ILE B 1 247 ? 89.069 96.655 124.402 1.00 88.78 247 ILE B C 1
ATOM 4616 O O . ILE B 1 247 ? 89.547 97.602 125.039 1.00 88.78 247 ILE B O 1
ATOM 4621 N N . LEU B 1 248 ? 87.755 96.526 124.219 1.00 95.66 248 LEU B N 1
ATOM 4622 C CA . LEU B 1 248 ? 86.823 97.587 124.588 1.00 95.66 248 LEU B CA 1
ATOM 4623 C C . LEU B 1 248 ? 86.140 97.321 125.926 1.00 95.66 248 LEU B C 1
ATOM 4624 O O . LEU B 1 248 ? 86.197 98.157 126.832 1.00 95.66 248 LEU B O 1
ATOM 4629 N N . SER B 1 249 ? 85.490 96.165 126.066 1.00 103.09 249 SER B N 1
ATOM 4630 C CA . SER B 1 249 ? 84.762 95.874 127.297 1.00 103.09 249 SER B CA 1
ATOM 4631 C C . SER B 1 249 ? 85.710 95.544 128.445 1.00 103.09 249 SER B C 1
ATOM 4632 O O . SER B 1 249 ? 85.390 95.797 129.612 1.00 103.09 249 SER B O 1
ATOM 4635 N N . GLY B 1 250 ? 86.875 94.980 128.137 1.00 105.47 250 GLY B N 1
ATOM 4636 C CA . GLY B 1 250 ? 87.787 94.507 129.165 1.00 105.47 250 GLY B CA 1
ATOM 4637 C C . GLY B 1 250 ? 88.485 95.642 129.898 1.00 105.47 250 GLY B C 1
ATOM 4638 O O . GLY B 1 250 ? 88.906 96.627 129.295 1.00 105.47 250 GLY B O 1
ATOM 4639 N N . GLY B 1 251 ? 88.597 95.484 131.215 1.00 110.96 251 GLY B N 1
ATOM 4640 C CA . GLY B 1 251 ? 89.317 96.424 132.053 1.00 110.96 251 GLY B CA 1
ATOM 4641 C C . GLY B 1 251 ? 89.707 95.809 133.381 1.00 110.96 251 GLY B C 1
ATOM 4642 O O . GLY B 1 251 ? 88.862 95.230 134.071 1.00 110.96 251 GLY B O 1
ATOM 4643 N N . VAL B 1 252 ? 90.979 95.922 133.756 1.00 113.04 252 VAL B N 1
ATOM 4644 C CA . VAL B 1 252 ? 91.471 95.299 134.978 1.00 113.04 252 VAL B CA 1
ATOM 4645 C C . VAL B 1 252 ? 92.086 96.300 135.953 1.00 113.04 252 VAL B C 1
ATOM 4646 O O . VAL B 1 252 ? 92.046 96.054 137.169 1.00 113.04 252 VAL B O 1
ATOM 4650 N N . GLY B 1 253 ? 92.623 97.420 135.477 1.00 118.59 253 GLY B N 1
ATOM 4651 C CA . GLY B 1 253 ? 93.257 98.383 136.357 1.00 118.59 253 GLY B CA 1
ATOM 4652 C C . GLY B 1 253 ? 92.274 99.218 137.153 1.00 118.59 253 GLY B C 1
ATOM 4653 O O . GLY B 1 253 ? 91.159 98.772 137.439 1.00 118.59 253 GLY B O 1
ATOM 4654 N N . LYS B 1 254 ? 92.681 100.436 137.521 1.00 123.55 254 LYS B N 1
ATOM 4655 C CA . LYS B 1 254 ? 91.783 101.340 138.233 1.00 123.55 254 LYS B CA 1
ATOM 4656 C C . LYS B 1 254 ? 90.579 101.734 137.390 1.00 123.55 254 LYS B C 1
ATOM 4657 O O . LYS B 1 254 ? 89.575 102.201 137.938 1.00 123.55 254 LYS B O 1
ATOM 4663 N N . ASN B 1 255 ? 90.658 101.549 136.079 1.00 118.61 255 ASN B N 1
ATOM 4664 C CA . ASN B 1 255 ? 89.585 101.875 135.149 1.00 118.61 255 ASN B CA 1
ATOM 4665 C C . ASN B 1 255 ? 89.619 100.833 134.036 1.00 118.61 255 ASN B C 1
ATOM 4666 O O . ASN B 1 255 ? 90.215 99.762 134.192 1.00 118.61 255 ASN B O 1
ATOM 4671 N N . GLY B 1 256 ? 88.982 101.141 132.911 1.00 111.85 256 GLY B N 1
ATOM 4672 C CA . GLY B 1 256 ? 88.994 100.238 131.777 1.00 111.85 256 GLY B CA 1
ATOM 4673 C C . GLY B 1 256 ? 90.337 100.194 131.077 1.00 111.85 256 GLY B C 1
ATOM 4674 O O . GLY B 1 256 ? 90.512 99.465 130.096 1.00 111.85 256 GLY B O 1
ATOM 4675 N N . SER B 1 257 ? 91.297 100.969 131.579 1.00 103.20 257 SER B N 1
ATOM 4676 C CA . SER B 1 257 ? 92.618 101.046 130.977 1.00 103.20 257 SER B CA 1
ATOM 4677 C C . SER B 1 257 ? 93.380 99.737 131.187 1.00 103.20 257 SER B C 1
ATOM 4678 O O . SER B 1 257 ? 92.885 98.777 131.785 1.00 103.20 257 SER B O 1
ATOM 4681 N N . THR B 1 258 ? 94.611 99.708 130.684 1.00 97.33 258 THR B N 1
ATOM 4682 C CA . THR B 1 258 ? 95.435 98.511 130.759 1.00 97.33 258 THR B CA 1
ATOM 4683 C C . THR B 1 258 ? 95.903 98.261 132.188 1.00 97.33 258 THR B C 1
ATOM 4684 O O . THR B 1 258 ? 95.769 99.112 133.071 1.00 97.33 258 THR B O 1
ATOM 4688 N N . VAL B 1 259 ? 96.458 97.066 132.408 1.00 93.56 259 VAL B N 1
ATOM 4689 C CA . VAL B 1 259 ? 96.938 96.698 133.736 1.00 93.56 259 VAL B CA 1
ATOM 4690 C C . VAL B 1 259 ? 98.100 97.587 134.159 1.00 93.56 259 VAL B C 1
ATOM 4691 O O . VAL B 1 259 ? 98.343 97.779 135.357 1.00 93.56 259 VAL B O 1
ATOM 4695 N N . ALA B 1 260 ? 98.830 98.147 133.196 1.00 90.01 260 ALA B N 1
ATOM 4696 C CA . ALA B 1 260 ? 99.948 99.029 133.498 1.00 90.01 260 ALA B CA 1
ATOM 4697 C C . ALA B 1 260 ? 99.517 100.461 133.780 1.00 90.01 260 ALA B C 1
ATOM 4698 O O . ALA B 1 260 ? 100.361 101.283 134.153 1.00 90.01 260 ALA B O 1
ATOM 4700 N N . GLY B 1 261 ? 98.235 100.780 133.614 1.00 91.72 261 GLY B N 1
ATOM 4701 C CA . GLY B 1 261 ? 97.743 102.122 133.833 1.00 91.72 261 GLY B CA 1
ATOM 4702 C C . GLY B 1 261 ? 97.884 103.058 132.655 1.00 91.72 261 GLY B C 1
ATOM 4703 O O . GLY B 1 261 ? 97.443 104.211 132.746 1.00 91.72 261 GLY B O 1
ATOM 4704 N N . THR B 1 262 ? 98.481 102.608 131.554 1.00 89.38 262 THR B N 1
ATOM 4705 C CA . THR B 1 262 ? 98.653 103.450 130.382 1.00 89.38 262 THR B CA 1
ATOM 4706 C C . THR B 1 262 ? 97.416 103.373 129.489 1.00 89.38 262 THR B C 1
ATOM 4707 O O . THR B 1 262 ? 96.382 102.810 129.856 1.00 89.38 262 THR B O 1
ATOM 4711 N N . SER B 1 263 ? 97.526 103.952 128.296 1.00 84.26 263 SER B N 1
ATOM 4712 C CA . SER B 1 263 ? 96.398 104.012 127.381 1.00 84.26 263 SER B CA 1
ATOM 4713 C C . SER B 1 263 ? 96.040 102.621 126.864 1.00 84.26 263 SER B C 1
ATOM 4714 O O . SER B 1 263 ? 96.876 101.716 126.793 1.00 84.26 263 SER B O 1
ATOM 4717 N N . VAL B 1 264 ? 94.767 102.461 126.503 1.00 80.13 264 VAL B N 1
ATOM 4718 C CA . VAL B 1 264 ? 94.283 101.176 126.009 1.00 80.13 264 VAL B CA 1
ATOM 4719 C C . VAL B 1 264 ? 94.844 100.865 124.625 1.00 80.13 264 VAL B C 1
ATOM 4720 O O . VAL B 1 264 ? 95.151 99.706 124.324 1.00 80.13 264 VAL B O 1
ATOM 4724 N N . LEU B 1 265 ? 95.002 101.874 123.773 1.00 72.18 265 LEU B N 1
ATOM 4725 C CA . LEU B 1 265 ? 95.313 101.679 122.361 1.00 72.18 265 LEU B CA 1
ATOM 4726 C C . LEU B 1 265 ? 96.718 102.158 122.006 1.00 72.18 265 LEU B C 1
ATOM 4727 O O . LEU B 1 265 ? 96.925 102.804 120.980 1.00 72.18 265 LEU B O 1
ATOM 4732 N N . SER B 1 266 ? 97.698 101.855 122.852 1.00 70.41 266 SER B N 1
ATOM 4733 C CA . SER B 1 266 ? 99.086 102.183 122.539 1.00 70.41 266 SER B CA 1
ATOM 4734 C C . SER B 1 266 ? 99.722 101.159 121.595 1.00 70.41 266 SER B C 1
ATOM 4735 O O . SER B 1 266 ? 100.357 101.562 120.613 1.00 70.41 266 SER B O 1
ATOM 4738 N N . PRO B 1 267 ? 99.602 99.844 121.841 1.00 65.12 267 PRO B N 1
ATOM 4739 C CA . PRO B 1 267 ? 100.192 98.876 120.895 1.00 65.12 267 PRO B CA 1
ATOM 4740 C C . PRO B 1 267 ? 99.580 98.924 119.505 1.00 65.12 267 PRO B C 1
ATOM 4741 O O . PRO B 1 267 ? 100.222 98.477 118.536 1.00 65.12 267 PRO B O 1
ATOM 4745 N N . GLY B 1 268 ? 98.351 99.427 119.384 1.00 58.33 268 GLY B N 1
ATOM 4746 C CA . GLY B 1 268 ? 97.763 99.597 118.071 1.00 58.33 268 GLY B CA 1
ATOM 4747 C C . GLY B 1 268 ? 98.593 100.505 117.194 1.00 58.33 268 GLY B C 1
ATOM 4748 O O . GLY B 1 268 ? 98.719 100.275 115.992 1.00 58.33 268 GLY B O 1
ATOM 4749 N N . LEU B 1 269 ? 99.185 101.544 117.787 1.00 60.87 269 LEU B N 1
ATOM 4750 C CA . LEU B 1 269 ? 100.066 102.422 117.026 1.00 60.87 269 LEU B CA 1
ATOM 4751 C C . LEU B 1 269 ? 101.281 101.669 116.498 1.00 60.87 269 LEU B C 1
ATOM 4752 O O . LEU B 1 269 ? 101.675 101.857 115.344 1.00 60.87 269 LEU B O 1
ATOM 4757 N N . HIS B 1 270 ? 101.884 100.808 117.323 1.00 58.89 270 HIS B N 1
ATOM 4758 C CA . HIS B 1 270 ? 103.043 100.040 116.873 1.00 58.89 270 HIS B CA 1
ATOM 4759 C C . HIS B 1 270 ? 102.681 99.142 115.695 1.00 58.89 270 HIS B C 1
ATOM 4760 O O . HIS B 1 270 ? 103.353 99.152 114.651 1.00 58.89 270 HIS B O 1
ATOM 4767 N N . ILE B 1 271 ? 101.611 98.357 115.846 1.00 51.14 271 ILE B N 1
ATOM 4768 C CA . ILE B 1 271 ? 101.270 97.413 114.784 1.00 51.14 271 ILE B CA 1
ATOM 4769 C C . ILE B 1 271 ? 100.811 98.150 113.530 1.00 51.14 271 ILE B C 1
ATOM 4770 O O . ILE B 1 271 ? 101.138 97.741 112.405 1.00 51.14 271 ILE B O 1
ATOM 4775 N N . GLY B 1 272 ? 100.077 99.255 113.692 1.00 48.23 272 GLY B N 1
ATOM 4776 C CA . GLY B 1 272 ? 99.669 100.035 112.541 1.00 48.23 272 GLY B CA 1
ATOM 4777 C C . GLY B 1 272 ? 100.844 100.663 111.826 1.00 48.23 272 GLY B C 1
ATOM 4778 O O . GLY B 1 272 ? 100.878 100.702 110.599 1.00 48.23 272 GLY B O 1
ATOM 4779 N N . LEU B 1 273 ? 101.829 101.154 112.580 1.00 46.91 273 LEU B N 1
ATOM 4780 C CA . LEU B 1 273 ? 103.025 101.699 111.953 1.00 46.91 273 LEU B CA 1
ATOM 4781 C C . LEU B 1 273 ? 103.742 100.636 111.139 1.00 46.91 273 LEU B C 1
ATOM 4782 O O . LEU B 1 273 ? 104.118 100.879 109.987 1.00 46.91 273 LEU B O 1
ATOM 4787 N N . VAL B 1 274 ? 103.906 99.437 111.704 1.00 44.54 274 VAL B N 1
ATOM 4788 C CA . VAL B 1 274 ? 104.622 98.383 110.982 1.00 44.54 274 VAL B CA 1
ATOM 4789 C C . VAL B 1 274 ? 103.884 98.017 109.697 1.00 44.54 274 VAL B C 1
ATOM 4790 O O . VAL B 1 274 ? 104.471 98.002 108.605 1.00 44.54 274 VAL B O 1
ATOM 4794 N N . LEU B 1 275 ? 102.579 97.743 109.800 1.00 42.35 275 LEU B N 1
ATOM 4795 C CA . LEU B 1 275 ? 101.831 97.307 108.621 1.00 42.35 275 LEU B CA 1
ATOM 4796 C C . LEU B 1 275 ? 101.696 98.422 107.590 1.00 42.35 275 LEU B C 1
ATOM 4797 O O . LEU B 1 275 ? 101.807 98.171 106.384 1.00 42.35 275 LEU B O 1
ATOM 4802 N N . LEU B 1 276 ? 101.453 99.656 108.035 1.00 39.42 276 LEU B N 1
ATOM 4803 C CA . LEU B 1 276 ? 101.329 100.774 107.110 1.00 39.42 276 LEU B CA 1
ATOM 4804 C C . LEU B 1 276 ? 102.640 101.044 106.391 1.00 39.42 276 LEU B C 1
ATOM 4805 O O . LEU B 1 276 ? 102.643 101.330 105.191 1.00 39.42 276 LEU B O 1
ATOM 4810 N N . LEU B 1 277 ? 103.766 100.965 107.102 1.00 36.66 277 LEU B N 1
ATOM 4811 C CA . LEU B 1 277 ? 105.056 101.174 106.458 1.00 36.66 277 LEU B CA 1
ATOM 4812 C C . LEU B 1 277 ? 105.349 100.067 105.452 1.00 36.66 277 LEU B C 1
ATOM 4813 O O . LEU B 1 277 ? 105.867 100.331 104.358 1.00 36.66 277 LEU B O 1
ATOM 4818 N N . ALA B 1 278 ? 105.002 98.821 105.793 1.00 35.33 278 ALA B N 1
ATOM 4819 C CA . ALA B 1 278 ? 105.165 97.725 104.842 1.00 35.33 278 ALA B CA 1
ATOM 4820 C C . ALA B 1 278 ? 104.333 97.958 103.586 1.00 35.33 278 ALA B C 1
ATOM 4821 O O . ALA B 1 278 ? 104.824 97.798 102.463 1.00 35.33 278 ALA B O 1
ATOM 4823 N N . LEU B 1 279 ? 103.069 98.354 103.760 1.00 37.71 279 LEU B N 1
ATOM 4824 C CA . LEU B 1 279 ? 102.199 98.609 102.614 1.00 37.71 279 LEU B CA 1
ATOM 4825 C C . LEU B 1 279 ? 102.705 99.779 101.780 1.00 37.71 279 LEU B C 1
ATOM 4826 O O . LEU B 1 279 ? 102.631 99.750 100.547 1.00 37.71 279 LEU B O 1
ATOM 4831 N N . MET B 1 280 ? 103.212 100.822 102.437 1.00 39.82 280 MET B N 1
ATOM 4832 C CA . MET B 1 280 ? 103.678 102.004 101.724 1.00 39.82 280 MET B CA 1
ATOM 4833 C C . MET B 1 280 ? 104.926 101.701 100.909 1.00 39.82 280 MET B C 1
ATOM 4834 O O . MET B 1 280 ? 105.078 102.204 99.791 1.00 39.82 280 MET B O 1
ATOM 4839 N N . ILE B 1 281 ? 105.833 100.882 101.447 1.00 34.90 281 ILE B N 1
ATOM 4840 C CA . ILE B 1 281 ? 106.989 100.464 100.659 1.00 34.90 281 ILE B CA 1
ATOM 4841 C C . ILE B 1 281 ? 106.565 99.530 99.529 1.00 34.90 281 ILE B C 1
ATOM 4842 O O . ILE B 1 281 ? 107.120 99.588 98.425 1.00 34.90 281 ILE B O 1
ATOM 4847 N N . TYR B 1 282 ? 105.585 98.658 99.780 1.00 35.09 282 TYR B N 1
ATOM 4848 C CA . TYR B 1 282 ? 105.110 97.740 98.749 1.00 35.09 282 TYR B CA 1
ATOM 4849 C C . TYR B 1 282 ? 104.472 98.472 97.574 1.00 35.09 282 TYR B C 1
ATOM 4850 O O . TYR B 1 282 ? 104.701 98.110 96.414 1.00 35.09 282 TYR B O 1
ATOM 4859 N N . LYS B 1 283 ? 103.666 99.497 97.848 1.00 37.27 283 LYS B N 1
ATOM 4860 C CA . LYS B 1 283 ? 102.864 100.124 96.804 1.00 37.27 283 LYS B CA 1
ATOM 4861 C C . LYS B 1 283 ? 103.651 101.073 95.910 1.00 37.27 283 LYS B C 1
ATOM 4862 O O . LYS B 1 283 ? 103.109 101.525 94.897 1.00 37.27 283 LYS B O 1
ATOM 4868 N N . LYS B 1 284 ? 104.897 101.391 96.247 1.00 45.22 284 LYS B N 1
ATOM 4869 C CA . LYS B 1 284 ? 105.701 102.335 95.474 1.00 45.22 284 LYS B CA 1
ATOM 4870 C C . LYS B 1 284 ? 107.075 101.753 95.179 1.00 45.22 284 LYS B C 1
ATOM 4871 O O . LYS B 1 284 ? 108.093 102.447 95.203 1.00 45.22 284 LYS B O 1
ATOM 4877 N N . SER B 1 285 ? 107.119 100.454 94.888 1.00 47.78 285 SER B N 1
ATOM 4878 C CA . SER B 1 285 ? 108.395 99.795 94.640 1.00 47.78 285 SER B CA 1
ATOM 4879 C C . SER B 1 285 ? 108.945 100.125 93.259 1.00 47.78 285 SER B C 1
ATOM 4880 O O . SER B 1 285 ? 110.162 100.267 93.093 1.00 47.78 285 SER B O 1
ATOM 4883 N N . THR B 1 286 ? 108.071 100.229 92.258 1.00 52.69 286 THR B N 1
ATOM 4884 C CA . THR B 1 286 ? 108.374 100.517 90.856 1.00 52.69 286 THR B CA 1
ATOM 4885 C C . THR B 1 286 ? 109.179 99.412 90.182 1.00 52.69 286 THR B C 1
ATOM 4886 O O . THR B 1 286 ? 109.482 99.531 88.989 1.00 52.69 286 THR B O 1
ATOM 4890 N N . THR B 1 287 ? 109.536 98.340 90.898 1.00 53.37 287 THR B N 1
ATOM 4891 C CA . THR B 1 287 ? 110.291 97.243 90.303 1.00 53.37 287 THR B CA 1
ATOM 4892 C C . THR B 1 287 ? 109.768 95.880 90.745 1.00 53.37 287 THR B C 1
ATOM 4893 O O . THR B 1 287 ? 110.507 94.891 90.663 1.00 53.37 287 THR B O 1
ATOM 4897 N N . ASN B 1 288 ? 108.520 95.802 91.207 1.00 50.01 288 ASN B N 1
ATOM 4898 C CA . ASN B 1 288 ? 107.925 94.564 91.706 1.00 50.01 288 ASN B CA 1
ATOM 4899 C C . ASN B 1 288 ? 108.782 93.958 92.817 1.00 50.01 288 ASN B C 1
ATOM 4900 O O . ASN B 1 288 ? 109.271 92.832 92.724 1.00 50.01 288 ASN B O 1
ATOM 4905 N N . LEU B 1 289 ? 108.967 94.742 93.880 1.00 42.04 289 LEU B N 1
ATOM 4906 C CA . LEU B 1 289 ? 109.804 94.295 94.988 1.00 42.04 289 LEU B CA 1
ATOM 4907 C C . LEU B 1 289 ? 109.174 93.121 95.726 1.00 42.04 289 LEU B C 1
ATOM 4908 O O . LEU B 1 289 ? 109.865 92.162 96.088 1.00 42.04 289 LEU B O 1
ATOM 4913 N N . PHE B 1 290 ? 107.861 93.172 95.955 1.00 40.42 290 PHE B N 1
ATOM 4914 C CA . PHE B 1 290 ? 107.211 92.148 96.767 1.00 40.42 290 PHE B CA 1
ATOM 4915 C C . PHE B 1 290 ? 106.803 90.935 95.942 1.00 40.42 290 PHE B C 1
ATOM 4916 O O . PHE B 1 290 ? 107.036 89.796 96.359 1.00 40.42 290 PHE B O 1
ATOM 4924 N N . LEU B 1 291 ? 106.198 91.151 94.774 1.00 41.69 291 LEU B N 1
ATOM 4925 C CA . LEU B 1 291 ? 105.719 90.033 93.971 1.00 41.69 291 LEU B CA 1
ATOM 4926 C C . LEU B 1 291 ? 106.848 89.203 93.378 1.00 41.69 291 LEU B C 1
ATOM 4927 O O . LEU B 1 291 ? 106.583 88.112 92.863 1.00 41.69 291 LEU B O 1
ATOM 4932 N N . GLN B 1 292 ? 108.089 89.686 93.433 1.00 45.55 292 GLN B N 1
ATOM 4933 C CA . GLN B 1 292 ? 109.237 88.925 92.966 1.00 45.55 292 GLN B CA 1
ATOM 4934 C C . GLN B 1 292 ? 110.081 88.358 94.097 1.00 45.55 292 GLN B C 1
ATOM 4935 O O . GLN B 1 292 ? 110.734 87.329 93.902 1.00 45.55 292 GLN B O 1
ATOM 4941 N N . ASN B 1 293 ? 110.067 88.983 95.272 1.00 42.79 293 ASN B N 1
ATOM 4942 C CA . ASN B 1 293 ? 110.800 88.504 96.444 1.00 42.79 293 ASN B CA 1
ATOM 4943 C C . ASN B 1 293 ? 109.867 88.487 97.647 1.00 42.79 293 ASN B C 1
ATOM 4944 O O . ASN B 1 293 ? 110.024 89.280 98.583 1.00 42.79 293 ASN B O 1
ATOM 4949 N N . PRO B 1 294 ? 108.881 87.586 97.659 1.00 41.38 294 PRO B N 1
ATOM 4950 C CA . PRO B 1 294 ? 107.928 87.585 98.779 1.00 41.38 294 PRO B CA 1
ATOM 4951 C C . PRO B 1 294 ? 108.522 87.034 100.059 1.00 41.38 294 PRO B C 1
ATOM 4952 O O . PRO B 1 294 ? 108.220 87.541 101.147 1.00 41.38 294 PRO B O 1
ATOM 4956 N N . CYS B 1 295 ? 109.361 86.002 99.959 1.00 44.65 295 CYS B N 1
ATOM 4957 C CA . CYS B 1 295 ? 109.913 85.376 101.154 1.00 44.65 295 CYS B CA 1
ATOM 4958 C C . CYS B 1 295 ? 110.841 86.323 101.905 1.00 44.65 295 CYS B C 1
ATOM 4959 O O . CYS B 1 295 ? 110.779 86.406 103.135 1.00 44.65 295 CYS B O 1
ATOM 4962 N N . LEU B 1 296 ? 111.698 87.053 101.188 1.00 40.31 296 LEU B N 1
ATOM 4963 C CA . LEU B 1 296 ? 112.600 87.993 101.848 1.00 40.31 296 LEU B CA 1
ATOM 4964 C C . LEU B 1 296 ? 111.829 89.124 102.517 1.00 40.31 296 LEU B C 1
ATOM 4965 O O . LEU B 1 296 ? 112.112 89.490 103.667 1.00 40.31 296 LEU B O 1
ATOM 4970 N N . TYR B 1 297 ? 110.861 89.695 101.801 1.00 36.67 297 TYR B N 1
ATOM 4971 C CA . TYR B 1 297 ? 110.016 90.749 102.352 1.00 36.67 297 TYR B CA 1
ATOM 4972 C C . TYR B 1 297 ? 109.324 90.279 103.624 1.00 36.67 297 TYR B C 1
ATOM 4973 O O . TYR B 1 297 ? 109.382 90.943 104.675 1.00 36.67 297 TYR B O 1
ATOM 4982 N N . THR B 1 298 ? 108.682 89.112 103.548 1.00 38.01 298 THR B N 1
ATOM 4983 C CA . THR B 1 298 ? 107.930 88.601 104.682 1.00 38.01 298 THR B CA 1
ATOM 4984 C C . THR B 1 298 ? 108.849 88.267 105.845 1.00 38.01 298 THR B C 1
ATOM 4985 O O . THR B 1 298 ? 108.490 88.493 106.999 1.00 38.01 298 THR B O 1
ATOM 4989 N N . LEU B 1 299 ? 110.046 87.745 105.568 1.00 38.82 299 LEU B N 1
ATOM 4990 C CA . LEU B 1 299 ? 110.968 87.410 106.648 1.00 38.82 299 LEU B CA 1
ATOM 4991 C C . LEU B 1 299 ? 111.488 88.656 107.353 1.00 38.82 299 LEU B C 1
ATOM 4992 O O . LEU B 1 299 ? 111.567 88.685 108.586 1.00 38.82 299 LEU B O 1
ATOM 4997 N N . ALA B 1 300 ? 111.852 89.693 106.596 1.00 38.19 300 ALA B N 1
ATOM 4998 C CA . ALA B 1 300 ? 112.325 90.922 107.224 1.00 38.19 300 ALA B CA 1
ATOM 4999 C C . ALA B 1 300 ? 111.245 91.534 108.109 1.00 38.19 300 ALA B C 1
ATOM 5000 O O . ALA B 1 300 ? 111.474 91.830 109.296 1.00 38.19 300 ALA B O 1
ATOM 5002 N N . PHE B 1 301 ? 110.042 91.707 107.557 1.00 35.16 301 PHE B N 1
ATOM 5003 C CA . PHE B 1 301 ? 108.989 92.302 108.368 1.00 35.16 301 PHE B CA 1
ATOM 5004 C C . PHE B 1 301 ? 108.515 91.366 109.472 1.00 35.16 301 PHE B C 1
ATOM 5005 O O . PHE B 1 301 ? 108.042 91.841 110.508 1.00 35.16 301 PHE B O 1
ATOM 5013 N N . GLY B 1 302 ? 108.676 90.053 109.301 1.00 35.01 302 GLY B N 1
ATOM 5014 C CA . GLY B 1 302 ? 108.356 89.126 110.369 1.00 35.01 302 GLY B CA 1
ATOM 5015 C C . GLY B 1 302 ? 109.319 89.214 111.531 1.00 35.01 302 GLY B C 1
ATOM 5016 O O . GLY B 1 302 ? 108.914 89.100 112.685 1.00 35.01 302 GLY B O 1
ATOM 5017 N N . PHE B 1 303 ? 110.607 89.399 111.246 1.00 35.84 303 PHE B N 1
ATOM 5018 C CA . PHE B 1 303 ? 111.559 89.630 112.328 1.00 35.84 303 PHE B CA 1
ATOM 5019 C C . PHE B 1 303 ? 111.243 90.927 113.062 1.00 35.84 303 PHE B C 1
ATOM 5020 O O . PHE B 1 303 ? 111.290 90.981 114.301 1.00 35.84 303 PHE B O 1
ATOM 5028 N N . VAL B 1 304 ? 110.902 91.981 112.313 1.00 36.46 304 VAL B N 1
ATOM 5029 C CA . VAL B 1 304 ? 110.515 93.238 112.956 1.00 36.46 304 VAL B CA 1
ATOM 5030 C C . VAL B 1 304 ? 109.314 93.021 113.875 1.00 36.46 304 VAL B C 1
ATOM 5031 O O . VAL B 1 304 ? 109.325 93.410 115.053 1.00 36.46 304 VAL B O 1
ATOM 5035 N N . SER B 1 305 ? 108.269 92.373 113.355 1.00 37.12 305 SER B N 1
ATOM 5036 C CA . SER B 1 305 ? 107.064 92.144 114.145 1.00 37.12 305 SER B CA 1
ATOM 5037 C C . SER B 1 305 ? 107.318 91.203 115.314 1.00 37.12 305 SER B C 1
ATOM 5038 O O . SER B 1 305 ? 106.681 91.340 116.361 1.00 37.12 305 SER B O 1
ATOM 5041 N N . ALA B 1 306 ? 108.228 90.241 115.158 1.00 37.29 306 ALA B N 1
ATOM 5042 C CA . ALA B 1 306 ? 108.554 89.340 116.256 1.00 37.29 306 ALA B CA 1
ATOM 5043 C C . ALA B 1 306 ? 109.218 90.088 117.399 1.00 37.29 306 ALA B C 1
ATOM 5044 O O . ALA B 1 306 ? 108.895 89.856 118.569 1.00 37.29 306 ALA B O 1
ATOM 5046 N N . LYS B 1 307 ? 110.150 90.992 117.087 1.00 42.56 307 LYS B N 1
ATOM 5047 C CA . LYS B 1 307 ? 110.741 91.796 118.153 1.00 42.56 307 LYS B CA 1
ATOM 5048 C C . LYS B 1 307 ? 109.693 92.683 118.817 1.00 42.56 307 LYS B C 1
ATOM 5049 O O . LYS B 1 307 ? 109.662 92.810 120.050 1.00 42.56 307 LYS B O 1
ATOM 5055 N N . ILE B 1 308 ? 108.816 93.296 118.015 1.00 39.74 308 ILE B N 1
ATOM 5056 C CA . ILE B 1 308 ? 107.774 94.147 118.590 1.00 39.74 308 ILE B CA 1
ATOM 5057 C C . ILE B 1 308 ? 106.846 93.344 119.494 1.00 39.74 308 ILE B C 1
ATOM 5058 O O . ILE B 1 308 ? 106.416 93.832 120.545 1.00 39.74 308 ILE B O 1
ATOM 5063 N N . THR B 1 309 ? 106.525 92.106 119.111 1.00 41.86 309 THR B N 1
ATOM 5064 C CA . THR B 1 309 ? 105.648 91.266 119.920 1.00 41.86 309 THR B CA 1
ATOM 5065 C C . THR B 1 309 ? 106.336 90.788 121.194 1.00 41.86 309 THR B C 1
ATOM 5066 O O . THR B 1 309 ? 105.698 90.693 122.248 1.00 41.86 309 THR B O 1
ATOM 5070 N N . ILE B 1 310 ? 107.631 90.472 121.117 1.00 44.10 310 ILE B N 1
ATOM 5071 C CA . ILE B 1 310 ? 108.365 90.089 122.320 1.00 44.10 310 ILE B CA 1
ATOM 5072 C C . ILE B 1 310 ? 108.420 91.250 123.303 1.00 44.10 310 ILE B C 1
ATOM 5073 O O . ILE B 1 310 ? 108.346 91.048 124.524 1.00 44.10 310 ILE B O 1
ATOM 5078 N N . LYS B 1 311 ? 108.545 92.480 122.799 1.00 49.18 311 LYS B N 1
ATOM 5079 C CA . LYS B 1 311 ? 108.522 93.638 123.688 1.00 49.18 311 LYS B CA 1
ATOM 5080 C C . LYS B 1 311 ? 107.204 93.724 124.449 1.00 49.18 311 LYS B C 1
ATOM 5081 O O . LYS B 1 311 ? 107.189 93.964 125.661 1.00 49.18 311 LYS B O 1
ATOM 5087 N N . LEU B 1 312 ? 106.082 93.519 123.756 1.00 50.31 312 LEU B N 1
ATOM 5088 C CA . LEU B 1 312 ? 104.789 93.537 124.431 1.00 50.31 312 LEU B CA 1
ATOM 5089 C C . LEU B 1 312 ? 104.642 92.373 125.401 1.00 50.31 312 LEU B C 1
ATOM 5090 O O . LEU B 1 312 ? 104.002 92.519 126.449 1.00 50.31 312 LEU B O 1
ATOM 5095 N N . VAL B 1 313 ? 105.203 91.210 125.064 1.00 56.77 313 VAL B N 1
ATOM 5096 C CA . VAL B 1 313 ? 105.156 90.073 125.980 1.00 56.77 313 VAL B CA 1
ATOM 5097 C C . VAL B 1 313 ? 105.864 90.423 127.281 1.00 56.77 313 VAL B C 1
ATOM 5098 O O . VAL B 1 313 ? 105.336 90.205 128.379 1.00 56.77 313 VAL B O 1
ATOM 5102 N N . ILE B 1 314 ? 107.063 91.000 127.175 1.00 60.95 314 ILE B N 1
ATOM 5103 C CA . ILE B 1 314 ? 107.794 91.414 128.369 1.00 60.95 314 ILE B CA 1
ATOM 5104 C C . ILE B 1 314 ? 107.032 92.497 129.119 1.00 60.95 314 ILE B C 1
ATOM 5105 O O . ILE B 1 314 ? 107.014 92.514 130.356 1.00 60.95 314 ILE B O 1
ATOM 5110 N N . ALA B 1 315 ? 106.387 93.410 128.392 1.00 64.39 315 ALA B N 1
ATOM 5111 C CA . ALA B 1 315 ? 105.653 94.493 129.039 1.00 64.39 315 ALA B CA 1
ATOM 5112 C C . ALA B 1 315 ? 104.483 93.963 129.857 1.00 64.39 315 ALA B C 1
ATOM 5113 O O . ALA B 1 315 ? 104.249 94.413 130.983 1.00 64.39 315 ALA B O 1
ATOM 5115 N N . HIS B 1 316 ? 103.724 93.014 129.307 1.00 67.95 316 HIS B N 1
ATOM 5116 C CA . HIS B 1 316 ? 102.560 92.518 130.030 1.00 67.95 316 HIS B CA 1
ATOM 5117 C C . HIS B 1 316 ? 102.905 91.435 131.043 1.00 67.95 316 HIS B C 1
ATOM 5118 O O . HIS B 1 316 ? 102.075 91.136 131.909 1.00 67.95 316 HIS B O 1
ATOM 5125 N N . MET B 1 317 ? 104.097 90.836 130.961 1.00 77.81 317 MET B N 1
ATOM 5126 C CA . MET B 1 317 ? 104.576 90.031 132.082 1.00 77.81 317 MET B CA 1
ATOM 5127 C C . MET B 1 317 ? 104.813 90.899 133.309 1.00 77.81 317 MET B C 1
ATOM 5128 O O . MET B 1 317 ? 104.411 90.540 134.422 1.00 77.81 317 MET B O 1
ATOM 5133 N N . THR B 1 318 ? 105.465 92.040 133.125 1.00 80.93 318 THR B N 1
ATOM 5134 C CA . THR B 1 318 ? 105.630 93.034 134.171 1.00 80.93 318 THR B CA 1
ATOM 5135 C C . THR B 1 318 ? 104.433 93.987 134.091 1.00 80.93 318 THR B C 1
ATOM 5136 O O . THR B 1 318 ? 103.415 93.676 133.468 1.00 80.93 318 THR B O 1
ATOM 5140 N N . LYS B 1 319 ? 104.516 95.146 134.741 1.00 85.37 319 LYS B N 1
ATOM 5141 C CA . LYS B 1 319 ? 103.465 96.151 134.671 1.00 85.37 319 LYS B CA 1
ATOM 5142 C C . LYS B 1 319 ? 103.995 97.469 134.114 1.00 85.37 319 LYS B C 1
ATOM 5143 O O . LYS B 1 319 ? 103.453 98.536 134.403 1.00 85.37 319 LYS B O 1
ATOM 5149 N N . SER B 1 320 ? 105.052 97.407 133.309 1.00 82.83 320 SER B N 1
ATOM 5150 C CA . SER B 1 320 ? 105.722 98.600 132.814 1.00 82.83 320 SER B CA 1
ATOM 5151 C C . SER B 1 320 ? 105.013 99.126 131.566 1.00 82.83 320 SER B C 1
ATOM 5152 O O . SER B 1 320 ? 103.932 98.664 131.194 1.00 82.83 320 SER B O 1
ATOM 5155 N N . GLU B 1 321 ? 105.628 100.102 130.900 1.00 80.43 321 GLU B N 1
ATOM 5156 C CA . GLU B 1 321 ? 105.033 100.789 129.765 1.00 80.43 321 GLU B CA 1
ATOM 5157 C C . GLU B 1 321 ? 105.949 100.687 128.551 1.00 80.43 321 GLU B C 1
ATOM 5158 O O . GLU B 1 321 ? 107.177 100.670 128.679 1.00 80.43 321 GLU B O 1
ATOM 5164 N N . ILE B 1 322 ? 105.338 100.621 127.370 1.00 72.38 322 ILE B N 1
ATOM 5165 C CA . ILE B 1 322 ? 106.066 100.510 126.118 1.00 72.38 322 ILE B CA 1
ATOM 5166 C C . ILE B 1 322 ? 106.101 101.866 125.427 1.00 72.38 322 ILE B C 1
ATOM 5167 O O . ILE B 1 322 ? 105.236 102.723 125.624 1.00 72.38 322 ILE B O 1
ATOM 5172 N N . SER B 1 323 ? 107.120 102.057 124.596 1.00 69.17 323 SER B N 1
ATOM 5173 C CA . SER B 1 323 ? 107.298 103.261 123.799 1.00 69.17 323 SER B CA 1
ATOM 5174 C C . SER B 1 323 ? 107.213 102.920 122.316 1.00 69.17 323 SER B C 1
ATOM 5175 O O . SER B 1 323 ? 107.146 101.753 121.922 1.00 69.17 323 SER B O 1
ATOM 5178 N N . LEU B 1 324 ? 107.217 103.963 121.490 1.00 63.60 324 LEU B N 1
ATOM 5179 C CA . LEU B 1 324 ? 107.123 103.830 120.040 1.00 63.60 324 LEU B CA 1
ATOM 5180 C C . LEU B 1 324 ? 108.440 104.232 119.379 1.00 63.60 324 LEU B C 1
ATOM 5181 O O . LEU B 1 324 ? 108.475 104.729 118.254 1.00 63.60 324 LEU B O 1
ATOM 5186 N N . GLN B 1 325 ? 109.552 103.995 120.069 1.00 68.14 325 GLN B N 1
ATOM 5187 C CA . GLN B 1 325 ? 110.865 104.351 119.540 1.00 68.14 325 GLN B CA 1
ATOM 5188 C C . GLN B 1 325 ? 111.790 103.171 119.794 1.00 68.14 325 GLN B C 1
ATOM 5189 O O . GLN B 1 325 ? 112.181 102.924 120.939 1.00 68.14 325 GLN B O 1
ATOM 5195 N N . ASP B 1 326 ? 112.137 102.448 118.732 1.00 61.07 326 ASP B N 1
ATOM 5196 C CA . ASP B 1 326 ? 112.886 101.208 118.846 1.00 61.07 326 ASP B CA 1
ATOM 5197 C C . ASP B 1 326 ? 114.014 101.190 117.828 1.00 61.07 326 ASP B C 1
ATOM 5198 O O . ASP B 1 326 ? 113.931 101.825 116.775 1.00 61.07 326 ASP B O 1
ATOM 5203 N N . THR B 1 327 ? 115.071 100.447 118.150 1.00 54.72 327 THR B N 1
ATOM 5204 C CA . THR B 1 327 ? 116.129 100.211 117.179 1.00 54.72 327 THR B CA 1
ATOM 5205 C C . THR B 1 327 ? 115.785 98.986 116.342 1.00 54.72 327 THR B C 1
ATOM 5206 O O . THR B 1 327 ? 116.621 98.101 116.131 1.00 54.72 327 THR B O 1
ATOM 5210 N N . ALA B 1 328 ? 114.552 98.949 115.837 1.00 49.72 328 ALA B N 1
ATOM 5211 C CA . ALA B 1 328 ? 114.095 97.890 114.955 1.00 49.72 328 ALA B CA 1
ATOM 5212 C C . ALA B 1 328 ? 113.549 98.412 113.640 1.00 49.72 328 ALA B C 1
ATOM 5213 O O . ALA B 1 328 ? 113.384 97.622 112.705 1.00 49.72 328 ALA B O 1
ATOM 5215 N N . PHE B 1 329 ? 113.261 99.707 113.538 1.00 47.86 329 PHE B N 1
ATOM 5216 C CA . PHE B 1 329 ? 112.865 100.335 112.288 1.00 47.86 329 PHE B CA 1
ATOM 5217 C C . PHE B 1 329 ? 114.059 100.748 111.441 1.00 47.86 329 PHE B C 1
ATOM 5218 O O . PHE B 1 329 ? 113.907 101.593 110.554 1.00 47.86 329 PHE B O 1
ATOM 5226 N N . ILE B 1 330 ? 115.240 100.185 111.705 1.00 48.78 330 ILE B N 1
ATOM 5227 C CA . ILE B 1 330 ? 116.413 100.504 110.898 1.00 48.78 330 ILE B CA 1
ATOM 5228 C C . ILE B 1 330 ? 116.231 100.004 109.471 1.00 48.78 330 ILE B C 1
ATOM 5229 O O . ILE B 1 330 ? 116.452 100.744 108.508 1.00 48.78 330 ILE B O 1
ATOM 5234 N N . GLY B 1 331 ? 115.824 98.747 109.310 1.00 47.03 331 GLY B N 1
ATOM 5235 C CA . GLY B 1 331 ? 115.627 98.173 107.999 1.00 47.03 331 GLY B CA 1
ATOM 5236 C C . GLY B 1 331 ? 114.530 98.852 107.200 1.00 47.03 331 GLY B C 1
ATOM 5237 O O . GLY B 1 331 ? 114.735 99.285 106.058 1.00 47.03 331 GLY B O 1
ATOM 5238 N N . PRO B 1 332 ? 113.329 98.932 107.778 1.00 43.16 332 PRO B N 1
ATOM 5239 C CA . PRO B 1 332 ? 112.266 99.707 107.124 1.00 43.16 332 PRO B CA 1
ATOM 5240 C C . PRO B 1 332 ? 112.646 101.156 106.882 1.00 43.16 332 PRO B C 1
ATOM 5241 O O . PRO B 1 332 ? 112.246 101.727 105.861 1.00 43.16 332 PRO B O 1
ATOM 5245 N N . GLY B 1 333 ? 113.410 101.768 107.787 1.00 46.25 333 GLY B N 1
ATOM 5246 C CA . GLY B 1 333 ? 113.866 103.129 107.551 1.00 46.25 333 GLY B CA 1
ATOM 5247 C C . GLY B 1 333 ? 114.778 103.237 106.345 1.00 46.25 333 GLY B C 1
ATOM 5248 O O . GLY B 1 333 ? 114.655 104.167 105.544 1.00 46.25 333 GLY B O 1
ATOM 5249 N N . LEU B 1 334 ? 115.710 102.291 106.201 1.00 45.65 334 LEU B N 1
ATOM 5250 C CA . LEU B 1 334 ? 116.573 102.273 105.025 1.00 45.65 334 LEU B CA 1
ATOM 5251 C C . LEU B 1 334 ? 115.766 102.087 103.749 1.00 45.65 334 LEU B C 1
ATOM 5252 O O . LEU B 1 334 ? 116.018 102.766 102.749 1.00 45.65 334 LEU B O 1
ATOM 5257 N N . LEU B 1 335 ? 114.789 101.176 103.761 1.00 43.41 335 LEU B N 1
ATOM 5258 C CA . LEU B 1 335 ? 113.955 101.002 102.572 1.00 43.41 335 LEU B CA 1
ATOM 5259 C C . LEU B 1 335 ? 113.188 102.278 102.239 1.00 43.41 335 LEU B C 1
ATOM 5260 O O . LEU B 1 335 ? 113.146 102.702 101.077 1.00 43.41 335 LEU B O 1
ATOM 5265 N N . PHE B 1 336 ? 112.589 102.912 103.248 1.00 45.63 336 PHE B N 1
ATOM 5266 C CA . PHE B 1 336 ? 111.796 104.113 103.009 1.00 45.63 336 PHE B CA 1
ATOM 5267 C C . PHE B 1 336 ? 112.657 105.254 102.480 1.00 45.63 336 PHE B C 1
ATOM 5268 O O . PHE B 1 336 ? 112.263 105.948 101.535 1.00 45.63 336 PHE B O 1
ATOM 5276 N N . PHE B 1 337 ? 113.837 105.461 103.065 1.00 47.72 337 PHE B N 1
ATOM 5277 C CA . PHE B 1 337 ? 114.700 106.556 102.643 1.00 47.72 337 PHE B CA 1
ATOM 5278 C C . PHE B 1 337 ? 115.450 106.263 101.352 1.00 47.72 337 PHE B C 1
ATOM 5279 O O . PHE B 1 337 ? 115.904 107.205 100.697 1.00 47.72 337 PHE B O 1
ATOM 5287 N N . ASN B 1 338 ? 115.593 104.996 100.968 1.00 47.99 338 ASN B N 1
ATOM 5288 C CA . ASN B 1 338 ? 116.082 104.663 99.640 1.00 47.99 338 ASN B CA 1
ATOM 5289 C C . ASN B 1 338 ? 114.994 104.777 98.586 1.00 47.99 338 ASN B C 1
ATOM 5290 O O . ASN B 1 338 ? 115.308 104.936 97.403 1.00 47.99 338 ASN B O 1
ATOM 5295 N N . GLN B 1 339 ? 113.725 104.684 98.989 1.00 47.28 339 GLN B N 1
ATOM 5296 C CA . GLN B 1 339 ? 112.630 104.967 98.070 1.00 47.28 339 GLN B CA 1
ATOM 5297 C C . GLN B 1 339 ? 112.387 106.462 97.904 1.00 47.28 339 GLN B C 1
ATOM 5298 O O . GLN B 1 339 ? 111.968 106.896 96.826 1.00 47.28 339 GLN B O 1
ATOM 5304 N N . TYR B 1 340 ? 112.623 107.256 98.953 1.00 46.81 340 TYR B N 1
ATOM 5305 C CA . TYR B 1 340 ? 112.421 108.700 98.854 1.00 46.81 340 TYR B CA 1
ATOM 5306 C C . TYR B 1 340 ? 113.320 109.302 97.781 1.00 46.81 340 TYR B C 1
ATOM 5307 O O . TYR B 1 340 ? 112.838 109.858 96.788 1.00 46.81 340 TYR B O 1
ATOM 5316 N N . PHE B 1 341 ? 114.633 109.211 97.970 1.00 48.45 341 PHE B N 1
ATOM 5317 C CA . PHE B 1 341 ? 115.546 109.424 96.858 1.00 48.45 341 PHE B CA 1
ATOM 5318 C C . PHE B 1 341 ? 115.237 108.395 95.781 1.00 48.45 341 PHE B C 1
ATOM 5319 O O . PHE B 1 341 ? 114.919 107.244 96.086 1.00 48.45 341 PHE B O 1
ATOM 5327 N N . ASN B 1 342 ? 115.298 108.817 94.518 1.00 58.54 342 ASN B N 1
ATOM 5328 C CA . ASN B 1 342 ? 114.733 108.006 93.445 1.00 58.54 342 ASN B CA 1
ATOM 5329 C C . ASN B 1 342 ? 115.326 106.603 93.415 1.00 58.54 342 ASN B C 1
ATOM 5330 O O . ASN B 1 342 ? 114.628 105.631 93.720 1.00 58.54 342 ASN B O 1
ATOM 5335 N N . SER B 1 343 ? 116.609 106.483 93.066 1.00 64.66 343 SER B N 1
ATOM 5336 C CA . SER B 1 343 ? 117.311 105.204 93.187 1.00 64.66 343 SER B CA 1
ATOM 5337 C C . SER B 1 343 ? 118.808 105.471 93.030 1.00 64.66 343 SER B C 1
ATOM 5338 O O . SER B 1 343 ? 119.249 105.903 91.961 1.00 64.66 343 SER B O 1
ATOM 5341 N N . PHE B 1 344 ? 119.568 105.211 94.087 1.00 65.58 344 PHE B N 1
ATOM 5342 C CA . PHE B 1 344 ? 121.021 105.133 93.991 1.00 65.58 344 PHE B CA 1
ATOM 5343 C C . PHE B 1 344 ? 121.560 103.779 94.416 1.00 65.58 344 PHE B C 1
ATOM 5344 O O . PHE B 1 344 ? 122.707 103.450 94.109 1.00 65.58 344 PHE B O 1
ATOM 5352 N N . ILE B 1 345 ? 120.753 102.988 95.118 1.00 63.84 345 ILE B N 1
ATOM 5353 C CA . ILE B 1 345 ? 121.037 101.583 95.378 1.00 63.84 345 ILE B CA 1
ATOM 5354 C C . ILE B 1 345 ? 119.853 100.768 94.878 1.00 63.84 345 ILE B C 1
ATOM 5355 O O . ILE B 1 345 ? 118.699 101.089 95.186 1.00 63.84 345 ILE B O 1
ATOM 5360 N N . ASP B 1 346 ? 120.132 99.722 94.102 1.00 60.57 346 ASP B N 1
ATOM 5361 C CA . ASP B 1 346 ? 119.060 98.890 93.570 1.00 60.57 346 ASP B CA 1
ATOM 5362 C C . ASP B 1 346 ? 118.301 98.216 94.705 1.00 60.57 346 ASP B C 1
ATOM 5363 O O . ASP B 1 346 ? 118.881 97.846 95.729 1.00 60.57 346 ASP B O 1
ATOM 5368 N N . GLU B 1 347 ? 116.991 98.060 94.520 1.00 54.66 347 GLU B N 1
ATOM 5369 C CA . GLU B 1 347 ? 116.139 97.553 95.589 1.00 54.66 347 GLU B CA 1
ATOM 5370 C C . GLU B 1 347 ? 116.171 96.033 95.672 1.00 54.66 347 GLU B C 1
ATOM 5371 O O . GLU B 1 347 ? 115.120 95.386 95.723 1.00 54.66 347 GLU B O 1
ATOM 5377 N N . TYR B 1 348 ? 117.367 95.454 95.689 1.00 52.08 348 TYR B N 1
ATOM 5378 C CA . TYR B 1 348 ? 117.538 94.038 95.978 1.00 52.08 348 TYR B CA 1
ATOM 5379 C C . TYR B 1 348 ? 118.622 93.759 97.002 1.00 52.08 348 TYR B C 1
ATOM 5380 O O . TYR B 1 348 ? 118.542 92.735 97.690 1.00 52.08 348 TYR B O 1
ATOM 5389 N N . ILE B 1 349 ? 119.624 94.627 97.133 1.00 49.81 349 ILE B N 1
ATOM 5390 C CA . ILE B 1 349 ? 120.609 94.473 98.194 1.00 49.81 349 ILE B CA 1
ATOM 5391 C C . ILE B 1 349 ? 120.117 95.134 99.473 1.00 49.81 349 ILE B C 1
ATOM 5392 O O . ILE B 1 349 ? 120.433 94.674 100.578 1.00 49.81 349 ILE B O 1
ATOM 5397 N N . VAL B 1 350 ? 119.330 96.204 99.347 1.00 47.78 350 VAL B N 1
ATOM 5398 C CA . VAL B 1 350 ? 118.801 96.893 100.520 1.00 47.78 350 VAL B CA 1
ATOM 5399 C C . VAL B 1 350 ? 117.899 95.962 101.321 1.00 47.78 350 VAL B C 1
ATOM 5400 O O . VAL B 1 350 ? 117.903 95.981 102.558 1.00 47.78 350 VAL B O 1
ATOM 5404 N N . LEU B 1 351 ? 117.121 95.124 100.631 1.00 42.60 351 LEU B N 1
ATOM 5405 C CA . LEU B 1 351 ? 116.272 94.161 101.326 1.00 42.60 351 LEU B CA 1
ATOM 5406 C C . LEU B 1 351 ? 117.102 93.161 102.122 1.00 42.60 351 LEU B C 1
ATOM 5407 O O . LEU B 1 351 ? 116.760 92.825 103.262 1.00 42.60 351 LEU B O 1
ATOM 5412 N N . TRP B 1 352 ? 118.198 92.671 101.537 1.00 45.23 352 TRP B N 1
ATOM 5413 C CA . TRP B 1 352 ? 119.065 91.741 102.254 1.00 45.23 352 TRP B CA 1
ATOM 5414 C C . TRP B 1 352 ? 119.704 92.406 103.466 1.00 45.23 352 TRP B C 1
ATOM 5415 O O . TRP B 1 352 ? 119.794 91.799 104.542 1.00 45.23 352 TRP B O 1
ATOM 5426 N N . ILE B 1 353 ? 120.151 93.655 103.312 1.00 44.99 353 ILE B N 1
ATOM 5427 C CA . ILE B 1 353 ? 120.725 94.381 104.442 1.00 44.99 353 ILE B CA 1
ATOM 5428 C C . ILE B 1 353 ? 119.691 94.544 105.548 1.00 44.99 353 ILE B C 1
ATOM 5429 O O . ILE B 1 353 ? 119.994 94.364 106.734 1.00 44.99 353 ILE B O 1
ATOM 5434 N N . ALA B 1 354 ? 118.456 94.891 105.177 1.00 43.36 354 ALA B N 1
ATOM 5435 C CA . ALA B 1 354 ? 117.402 95.066 106.169 1.00 43.36 354 ALA B CA 1
ATOM 5436 C C . ALA B 1 354 ? 117.106 93.764 106.902 1.00 43.36 354 ALA B C 1
ATOM 5437 O O . ALA B 1 354 ? 116.947 93.757 108.129 1.00 43.36 354 ALA B O 1
ATOM 5439 N N . MET B 1 355 ? 117.029 92.651 106.169 1.00 44.85 355 MET B N 1
ATOM 5440 C CA . MET B 1 355 ? 116.770 91.370 106.820 1.00 44.85 355 MET B CA 1
ATOM 5441 C C . MET B 1 355 ? 117.892 91.005 107.781 1.00 44.85 355 MET B C 1
ATOM 5442 O O . MET B 1 355 ? 117.634 90.562 108.907 1.00 44.85 355 MET B O 1
ATOM 5447 N N . VAL B 1 356 ? 119.145 91.178 107.353 1.00 43.58 356 VAL B N 1
ATOM 5448 C CA . VAL B 1 356 ? 120.272 90.824 108.211 1.00 43.58 356 VAL B CA 1
ATOM 5449 C C . VAL B 1 356 ? 120.283 91.693 109.462 1.00 43.58 356 VAL B C 1
ATOM 5450 O O . VAL B 1 356 ? 120.506 91.201 110.576 1.00 43.58 356 VAL B O 1
ATOM 5454 N N . ILE B 1 357 ? 120.032 92.994 109.302 1.00 44.21 357 ILE B N 1
ATOM 5455 C CA . ILE B 1 357 ? 120.015 93.897 110.450 1.00 44.21 357 ILE B CA 1
ATOM 5456 C C . ILE B 1 357 ? 118.909 93.509 111.422 1.00 44.21 357 ILE B C 1
ATOM 5457 O O . ILE B 1 357 ? 119.125 93.458 112.639 1.00 44.21 357 ILE B O 1
ATOM 5462 N N . SER B 1 358 ? 117.710 93.225 110.905 1.00 42.50 358 SER B N 1
ATOM 5463 C CA . SER B 1 358 ? 116.599 92.860 111.778 1.00 42.50 358 SER B CA 1
ATOM 5464 C C . SER B 1 358 ? 116.880 91.560 112.522 1.00 42.50 358 SER B C 1
ATOM 5465 O O . SER B 1 358 ? 116.616 91.456 113.728 1.00 42.50 358 SER B O 1
ATOM 5468 N N . PHE B 1 359 ? 117.417 90.558 111.822 1.00 43.43 359 PHE B N 1
ATOM 5469 C CA . PHE B 1 359 ? 117.725 89.288 112.471 1.00 43.43 359 PHE B CA 1
ATOM 5470 C C . PHE B 1 359 ? 118.781 89.463 113.553 1.00 43.43 359 PHE B C 1
ATOM 5471 O O . PHE B 1 359 ? 118.640 88.929 114.661 1.00 43.43 359 PHE B O 1
ATOM 5479 N N . ALA B 1 360 ? 119.846 90.213 113.254 1.00 45.50 360 ALA B N 1
ATOM 5480 C CA . ALA B 1 360 ? 120.896 90.430 114.243 1.00 45.50 360 ALA B CA 1
ATOM 5481 C C . ALA B 1 360 ? 120.364 91.178 115.456 1.00 45.50 360 ALA B C 1
ATOM 5482 O O . ALA B 1 360 ? 120.696 90.841 116.598 1.00 45.50 360 ALA B O 1
ATOM 5484 N N . ASP B 1 361 ? 119.526 92.193 115.229 1.00 51.80 361 ASP B N 1
ATOM 5485 C CA . ASP B 1 361 ? 118.970 92.957 116.339 1.00 51.80 361 ASP B CA 1
ATOM 5486 C C . ASP B 1 361 ? 118.078 92.092 117.221 1.00 51.80 361 ASP B C 1
ATOM 5487 O O . ASP B 1 361 ? 118.180 92.137 118.454 1.00 51.80 361 ASP B O 1
ATOM 5492 N N . LEU B 1 362 ? 117.204 91.287 116.608 1.00 45.91 362 LEU B N 1
ATOM 5493 C CA . LEU B 1 362 ? 116.332 90.420 117.395 1.00 45.91 362 LEU B CA 1
ATOM 5494 C C . LEU B 1 362 ? 117.137 89.399 118.190 1.00 45.91 362 LEU B C 1
ATOM 5495 O O . LEU B 1 362 ? 116.858 89.159 119.373 1.00 45.91 362 LEU B O 1
ATOM 5500 N N . LEU B 1 363 ? 118.143 88.788 117.557 1.00 51.12 363 LEU B N 1
ATOM 5501 C CA . LEU B 1 363 ? 118.960 87.803 118.255 1.00 51.12 363 LEU B CA 1
ATOM 5502 C C . LEU B 1 363 ? 119.712 88.435 119.419 1.00 51.12 363 LEU B C 1
ATOM 5503 O O . LEU B 1 363 ? 119.781 87.856 120.509 1.00 51.12 363 LEU B O 1
ATOM 5508 N N . ARG B 1 364 ? 120.276 89.627 119.209 1.00 55.85 364 ARG B N 1
ATOM 5509 C CA . ARG B 1 364 ? 120.996 90.308 120.279 1.00 55.85 364 ARG B CA 1
ATOM 5510 C C . ARG B 1 364 ? 120.070 90.634 121.443 1.00 55.85 364 ARG B C 1
ATOM 5511 O O . ARG B 1 364 ? 120.425 90.427 122.610 1.00 55.85 364 ARG B O 1
ATOM 5519 N N . TYR B 1 365 ? 118.869 91.135 121.142 1.00 56.98 365 TYR B N 1
ATOM 5520 C CA . TYR B 1 365 ? 117.911 91.462 122.195 1.00 56.98 365 TYR B CA 1
ATOM 5521 C C . TYR B 1 365 ? 117.538 90.225 123.004 1.00 56.98 365 TYR B C 1
ATOM 5522 O O . TYR B 1 365 ? 117.555 90.245 124.245 1.00 56.98 365 TYR B O 1
ATOM 5531 N N . CYS B 1 366 ? 117.205 89.130 122.313 1.00 59.46 366 CYS B N 1
ATOM 5532 C CA . CYS B 1 366 ? 116.802 87.914 123.011 1.00 59.46 366 CYS B CA 1
ATOM 5533 C C . CYS B 1 366 ? 117.937 87.359 123.862 1.00 59.46 366 CYS B C 1
ATOM 5534 O O . CYS B 1 366 ? 117.722 86.963 125.015 1.00 59.46 366 CYS B O 1
ATOM 5537 N N . ILE B 1 367 ? 119.156 87.333 123.316 1.00 62.50 367 ILE B N 1
ATOM 5538 C CA . ILE B 1 367 ? 120.293 86.806 124.064 1.00 62.50 367 ILE B CA 1
ATOM 5539 C C . ILE B 1 367 ? 120.566 87.657 125.297 1.00 62.50 367 ILE B C 1
ATOM 5540 O O . ILE B 1 367 ? 120.822 87.130 126.385 1.00 62.50 367 ILE B O 1
ATOM 5545 N N . SER B 1 368 ? 120.515 88.984 125.152 1.00 67.88 368 SER B N 1
ATOM 5546 C CA . SER B 1 368 ? 120.784 89.859 126.288 1.00 67.88 368 SER B CA 1
ATOM 5547 C C . SER B 1 368 ? 119.752 89.662 127.393 1.00 67.88 368 SER B C 1
ATOM 5548 O O . SER B 1 368 ? 120.105 89.552 128.575 1.00 67.88 368 SER B O 1
ATOM 5551 N N . VAL B 1 369 ? 118.468 89.605 127.028 1.00 70.30 369 VAL B N 1
ATOM 5552 C CA . VAL B 1 369 ? 117.430 89.435 128.044 1.00 70.30 369 VAL B CA 1
ATOM 5553 C C . VAL B 1 369 ? 117.569 88.080 128.731 1.00 70.30 369 VAL B C 1
ATOM 5554 O O . VAL B 1 369 ? 117.464 87.975 129.963 1.00 70.30 369 VAL B O 1
ATOM 5558 N N . CYS B 1 370 ? 117.807 87.022 127.949 1.00 79.26 370 CYS B N 1
ATOM 5559 C CA . CYS B 1 370 ? 117.965 85.694 128.532 1.00 79.26 370 CYS B CA 1
ATOM 5560 C C . CYS B 1 370 ? 119.154 85.646 129.481 1.00 79.26 370 CYS B C 1
ATOM 5561 O O . CYS B 1 370 ? 119.062 85.073 130.574 1.00 79.26 370 CYS B O 1
ATOM 5564 N N . LEU B 1 371 ? 120.280 86.246 129.086 1.00 80.33 371 LEU B N 1
ATOM 5565 C CA . LEU B 1 371 ? 121.456 86.248 129.946 1.00 80.33 371 LEU B CA 1
ATOM 5566 C C . LEU B 1 371 ? 121.198 87.020 131.232 1.00 80.33 371 LEU B C 1
ATOM 5567 O O . LEU B 1 371 ? 121.620 86.591 132.311 1.00 80.33 371 LEU B O 1
ATOM 5572 N N . GLN B 1 372 ? 120.507 88.160 131.142 1.00 84.24 372 GLN B N 1
ATOM 5573 C CA . GLN B 1 372 ? 120.228 88.933 132.349 1.00 84.24 372 GLN B CA 1
ATOM 5574 C C . GLN B 1 372 ? 119.331 88.158 133.308 1.00 84.24 372 GLN B C 1
ATOM 5575 O O . GLN B 1 372 ? 119.591 88.116 134.520 1.00 84.24 372 GLN B O 1
ATOM 5581 N N . ILE B 1 373 ? 118.277 87.525 132.786 1.00 87.32 373 ILE B N 1
ATOM 5582 C CA . ILE B 1 373 ? 117.381 86.765 133.655 1.00 87.32 373 ILE B CA 1
ATOM 5583 C C . ILE B 1 373 ? 118.106 85.570 134.265 1.00 87.32 373 ILE B C 1
ATOM 5584 O O . ILE B 1 373 ? 117.929 85.260 135.450 1.00 87.32 373 ILE B O 1
ATOM 5589 N N . ALA B 1 374 ? 118.930 84.879 133.471 1.00 91.06 374 ALA B N 1
ATOM 5590 C CA . ALA B 1 374 ? 119.676 83.741 133.996 1.00 91.06 374 ALA B CA 1
ATOM 5591 C C . ALA B 1 374 ? 120.656 84.174 135.076 1.00 91.06 374 ALA B C 1
ATOM 5592 O O . ALA B 1 374 ? 120.821 83.484 136.088 1.00 91.06 374 ALA B O 1
ATOM 5594 N N . THR B 1 375 ? 121.325 85.313 134.876 1.00 93.65 375 THR B N 1
ATOM 5595 C CA . THR B 1 375 ? 122.246 85.818 135.887 1.00 93.65 375 THR B CA 1
ATOM 5596 C C . THR B 1 375 ? 121.513 86.166 137.174 1.00 93.65 375 THR B C 1
ATOM 5597 O O . THR B 1 375 ? 121.989 85.852 138.272 1.00 93.65 375 THR B O 1
ATOM 5601 N N . HIS B 1 376 ? 120.352 86.815 137.065 1.00 97.60 376 HIS B N 1
ATOM 5602 C CA . HIS B 1 376 ? 119.632 87.215 138.270 1.00 97.60 376 HIS B CA 1
ATOM 5603 C C . HIS B 1 376 ? 119.077 86.011 139.022 1.00 97.60 376 HIS B C 1
ATOM 5604 O O . HIS B 1 376 ? 119.324 85.851 140.223 1.00 97.60 376 HIS B O 1
ATOM 5611 N N . LEU B 1 377 ? 118.329 85.148 138.337 1.00 100.45 377 LEU B N 1
ATOM 5612 C CA . LEU B 1 377 ? 117.634 84.056 139.006 1.00 100.45 377 LEU B CA 1
ATOM 5613 C C . LEU B 1 377 ? 118.466 82.786 139.125 1.00 100.45 377 LEU B C 1
ATOM 5614 O O . LEU B 1 377 ? 117.955 81.790 139.650 1.00 100.45 377 LEU B O 1
ATOM 5619 N N . ARG B 1 378 ? 119.719 82.806 138.663 1.00 104.35 378 ARG B N 1
ATOM 5620 C CA . ARG B 1 378 ? 120.633 81.656 138.672 1.00 104.35 378 ARG B CA 1
ATOM 5621 C C . ARG B 1 378 ? 119.907 80.358 138.309 1.00 104.35 378 ARG B C 1
ATOM 5622 O O . ARG B 1 378 ? 119.871 79.385 139.064 1.00 104.35 378 ARG B O 1
ATOM 5630 N N . ILE B 1 379 ? 119.332 80.363 137.107 1.00 99.19 379 ILE B N 1
ATOM 5631 C CA . ILE B 1 379 ? 118.496 79.264 136.634 1.00 99.19 379 ILE B CA 1
ATOM 5632 C C . ILE B 1 379 ? 119.278 78.215 135.855 1.00 99.19 379 ILE B C 1
ATOM 5633 O O . ILE B 1 379 ? 118.918 77.027 135.921 1.00 99.19 379 ILE B O 1
ATOM 5638 N N . SER B 1 380 ? 120.363 78.594 135.173 1.00 100.09 380 SER B N 1
ATOM 5639 C CA . SER B 1 380 ? 121.087 77.703 134.263 1.00 100.09 380 SER B CA 1
ATOM 5640 C C . SER B 1 380 ? 120.149 77.208 133.157 1.00 100.09 380 SER B C 1
ATOM 5641 O O . SER B 1 380 ? 119.788 76.032 133.073 1.00 100.09 380 SER B O 1
ATOM 5644 N N . VAL B 1 381 ? 119.767 78.170 132.313 1.00 93.21 381 VAL B N 1
ATOM 5645 C CA . VAL B 1 381 ? 118.655 78.084 131.367 1.00 93.21 381 VAL B CA 1
ATOM 5646 C C . VAL B 1 381 ? 118.545 76.722 130.691 1.00 93.21 381 VAL B C 1
ATOM 5647 O O . VAL B 1 381 ? 117.445 76.171 130.570 1.00 93.21 381 VAL B O 1
ATOM 5651 N N . PHE B 1 382 ? 119.669 76.163 130.251 1.00 91.06 382 PHE B N 1
ATOM 5652 C CA . PHE B 1 382 ? 119.650 74.863 129.594 1.00 91.06 382 PHE B CA 1
ATOM 5653 C C . PHE B 1 382 ? 119.960 73.713 130.539 1.00 91.06 382 PHE B C 1
ATOM 5654 O O . PHE B 1 382 ? 119.442 72.610 130.338 1.00 91.06 382 PHE B O 1
ATOM 5662 N N . ARG B 1 383 ? 120.783 73.950 131.558 1.00 96.91 383 ARG B N 1
ATOM 5663 C CA . ARG B 1 383 ? 121.075 72.962 132.594 1.00 96.91 383 ARG B CA 1
ATOM 5664 C C . ARG B 1 383 ? 121.591 71.647 132.015 1.00 96.91 383 ARG B C 1
ATOM 5665 O O . ARG B 1 383 ? 120.862 70.657 131.952 1.00 96.91 383 ARG B O 1
#

Solvent-accessible surface area: 36296 Å² total; per-residue (Å²): 119,20,66,88,117,32,20,135,92,6,62,185,58,174,121,47,49,80,38,160,14,123,55,45,71,85,55,65,106,86,29,67,150,51,3,109,120,31,63,125,190,53,9,22,20,27,8,16,65,75,1,20,106,74,6,28,92,12,5,74,67,0,13,88,136,0,68,39,2,57,73,46,10,75,138,169,4,2,77,67,6,4,94,5,3,85,44,10,15,12,40,46,19,2,11,23,21,6,23,164,90,60,153,44,92,28,31,5,27,32,18,32,47,19,8,4,41,5,35,4,43,16,11,15,28,8,1,28,15,2,0,8,40,1,24,74,49,76,67,128,3,34,70,17,6,4,20,13,11,46,28,32,2,4,22,9,18,6,7,0,0,30,50,51,27,119,107,19,84,87,34,86,31,31,81,20,54,64,16,18,80,24,8,81,80,1,19,129,62,13,21,95,16,10,67,122,80,67,123,166,115,66,80,37,41,9,24,105,33,28,107,48,98,48,40,24,20,99,81,25,24,53,46,44,87,159,24,7,137,103,19,46,75,36,202,111,44,27,0,41,29,59,24,68,36,93,27,0,20,110,8,8,34,66,5,42,115,24,0,70,36,0,48,147,56,7,133,87,102,7,3,48,111,24,9,21,20,0,3,19,6,8,2,27,3,7,4,13,6,3,13,38,1,2,10,4,25,2,0,93,25,126,25,65,79,163,24,76,6,38,75,0,6,21,75,5,17,96,8,25,12,65,126,86,136,72,87,31,107,93,11,4,107,80,2,36,80,59,7,94,55,18,9,85,164,45,47,88,34,6,21,110,43,2,19,113,84,50,212,63,66,30,107,180,121,20,65,90,119,32,21,134,93,5,63,183,58,176,120,48,49,81,38,160,15,123,54,45,70,87,55,62,104,86,28,66,149,53,4,109,119,32,62,127,192,53,8,23,20,26,8,16,65,76,1,21,106,74,5,27,92,11,5,76,69,0,13,89,138,0,69,41,2,58,74,46,10,75,138,170,4,1,78,68,6,3,92,5,3,88,46,12,14,12,41,48,20,3,12,23,22,5,23,163,89,61,153,44,92,29,32,5,27,32,15,32,49,18,8,4,40,4,35,4,43,15,11,16,29,10,1,29,15,2,0,7,41,1,24,76,49,74,68,132,3,36,68,18,5,4,21,13,13,47,27,34,2,4,24,8,18,7,7,0,0,31,50,53,27,117,111,20,84,87,35,86,31,32,77,20,55,65,18,18,80,24,7,80,80,1,18,128,59,14,21,94,17,10,66,122,80,66,124,164,115,67,80,38,42,10,24,103,33,28,109,48,96,46,40,25,20,99,82,26,23,54,46,43,84,155,23,6,138,103,18,47,74,33,202,112,45,27,0,41,28,58,23,67,36,94,26,0,19,110,8,8,34,64,6,39,115,24,0,72,37,0,48,148,55,7,132,89,103,7,3,49,111,26,9,21,22,0,2,19,6,8,2,27,3,8,4,13,5,4,14,38,2,2,9,4,26,2,0,95,25,126,25,66,77,163,26,77,6,37,76,0,5,21,76,6,18,98,8,24,12,65,125,89,134,74,86,31,108,93,12,4,108,80,2,34,81,58,8,96,55,18,9,84,165,44,47,86,37,5,22,111,42,2,18,113,84,50,212,63,65,29,108,179

GO terms:
  GO:0004142 diacylglycerol cholinephosphotransferase activity (F, EXP)

Nearest PDB structures (foldseek):
  8ero-assembly1_A  TM=1.003E+00  e=6.406E-51  Xenopus laevis
  8gyw-assembly1_B  TM=9.794E-01  e=1.859E-34  Homo sapiens
  8urt-assembly1_B  TM=8.322E-01  e=1.888E-14  Saccharomyces cerevisiae
  5lwe-assembly2_B  TM=1.907E-01  e=2.483E+00  Homo sapiens
  8ero-assembly1_A  TM=1.003E+00  e=6.406E-51  Xenopus laevis

Organism: Xenopus laevis (NCBI:txid8355)

Sequence (728 aa):
PLSAQQLKKLEEHKYSASGRSLVEPPMQVYWNWLVEKVPLWLAPNTITMVGLLLNVLSTLILVCYCPTATEGAPFWTYLLCAIGLFVYQSLDAIDGKQARRTNSSSPLGEMFDHGCDSISIVFVNLGTIAAVRLGTLPGWMFYCCFVGMFMFYCAQWQTYVCGTLKFGIIDVTELQISVTVMFLMTAVCGPELWDYEIPFTGLPMKTIPLLGIIGGTVYSCSNYFRVILSGGVGKNGSTVAGTSVLSPGLHIGLVLLLALMIYKKSTTNLFLQNPCLYTLAFGFVSAKITIKLVIAHMTKSEISLQDTAFIGPGLLFFNQYFNSFIDEYIVLWIAMVISFADLLRYCISVCLQIATHLRISVFRPLSAQQLKKLEEHKYSASGRSLVEPPMQVYWNWLVEKVPLWLAPNTITMVGLLLNVLSTLILVCYCPTATEGAPFWTYLLCAIGLFVYQSLDAIDGKQARRTNSSSPLGEMFDHGCDSISIVFVNLGTIAAVRLGTLPGWMFYCCFVGMFMFYCAQWQTYVCGTLKFGIIDVTELQISVTVMFLMTAVCGPELWDYEIPFTGLPMKTIPLLGIIGGTVYSCSNYFRVILSGGVGKNGSTVAGTSVLSPGLHIGLVLLLALMIYKKSTTNLFLQNPCLYTLAFGFVSAKITIKLVIAHMTKSEISLQDTAFIGPGLLFFNQYFNSFIDEYIVLWIAMVISFADLLRYCISVCLQIATHLRISVFR

Secondary structure (DSSP, 8-state):
---HHHHHHHSS----EEE--TTHHHHHHHHHHHHTTS-TT--HHHHHHHHHHHHHHHHHHHHHHSGGG-S---HHHHHHHHHHHHHHHHHHHHHHHHHHTTT---HHHHHHHHHHHHHHHHHHHHHHHHHHTTTS-GGGSHHHHHHHHHHHHHHHHHHHHSSSEEE-SS-HHHHHHHHHHHHHHHHHH-GGGGGS--SSTT--TTHHHHHHHHHHHHHHHHHHHHHHHT---SSSSS-TTSS-TTSHHHHHHHHHHHHHHHHHT-SS-HHHH-HHHHHHHHHHHHHHHHHHHHHHHHTT----S--TT-HHHHHHHHHHHSS-SS-TTHHHHHHHHHHHHHHHHHHHHHHHHHHHHHT--S--/---HHHHHHHSS----EEE--TTHHHHHHHHHHHHTTS-TT--HHHHHHHHHHHHHHHHHHHHHHSGGG-S---HHHHHHHHHHHHHHHHHHHHHHHHHHTTT---HHHHHHHHHHHHHHHHHHHHHHHHHHTTTS-GGGSHHHHHHHHHHHHHHHHHHHHSSSEEE-SS-HHHHHHHHHHHHHHHHHH-GGGGGS--SSTT--TTHHHHHHHHHHHHHHHHHHHHHHHT---SSSSS-TTSS-TTSHHHHHHHHHHHHHHHHHT-SS-HHHH-HHHHHHHHHHHHHHHHHHHHHHHHTT----S--TT-HHHHHHHHHHHSS-SS-TTHHHHHHHHHHHHHHHHHHHHHHHHHHHHHT--S--

InterPro domains:
  IPR000462 CDP-alcohol phosphatidyltransferase [PF01066] (60-174)
  IPR014472 Choline/ethanolamine phosphotransferase [PIRSF015665] (19-391)
  IPR014472 Choline/ethanolamine phosphotransferase [PTHR10414] (16-385)
  IPR043130 CDP-alcohol phosphatidyltransferase, transmembrane domain [G3DSA:1.20.120.1760] (39-247)
  IPR048254 CDP-alcohol phosphatidyltransferase, conserved site [PS00379] (114-136)